Protein AF-A0A7S2SZU8-F1 (afdb_monomer)

InterPro domains:
  IPR007518 MINDY deubiquitinase [PTHR18063] (18-507)
  IPR033979 MINDY deubiquitinase domain [PF04424] (25-422)

Sequence (517 aa):
GSGGGGGGGEGTSGQGSAEQEQEQVFELKTIPFFGREVTIILQNANGPCPLLAIANALLLRNTVQLPERCKEARTVHIQQLMSIVAEHMLDANKETKQGGLNAAGPGADFPSSPRTVSEMHLRTETIRQNISDAISILPKLLTGVDVNPRFFGCRAFEFTDEVAIFDLLDISLFHGWLYAPESEHAKFVGEMSYNQLVEKVVRWDVGEQKRRKVQEKLNEVLTLKASEDQKYAAPLGPAAGDDKVQVSLTLGLGEGAKGGEGGLGDLIDLSLDDQGEATTTAAGEDASLVRCNLEVGKSDARGEGIQEEVGKKTAKQLEMECREELRAMEDEGGRSQYECYAIQDFLETTSSQLTTEGLFALQTELKERELAVFFRNNHFSTVFKFKNKIHLLVTDTGYRDVPEVVWECMTDTHGNNQFVSGFTDEDKAAATPGNDPAMLHQLQEETDFALALQMQQAEQQEQEQLAAQLEAQQAEQRRLEEEHRRRQEAQRLEEQRHMQLQAQRNAAKESKKCTIM

Radius of gyration: 40.84 Å; Cα contacts (8 Å, |Δi|>4): 437; chains: 1; bounding box: 106×83×137 Å

Mean predicted aligned error: 20.48 Å

Secondary structure (DSSP, 8-state):
---------------SSSSSSGGGEEEEEEEEETTEEEEEEPBPTT--HHHHHHHHHHHHHTSS---HHHHHHTEEEHHHHHHHHHHHHHHHHHHTTT---S---S---------SHHHHHHHHHHHHHHHHHHHHHTTHHHH-----BBTTSTT-B---HHHHHHHHTT--EEEB----TTSTHHHHHTT-BHHHHHHHHHHHHHHHHHHHHHHHHHHHHHHHHHHHHHHH----PPPP--------------------------------------------------------------S-HHHHHTTT--HHHHHHHHHHHHHHHHTTTTTHHHHHHHHHHHHHHTTTSB-HHHHHHHHHHSPTT-EEEEEETTEEEEEEEETTEEEEE--BGGGTT-TT-SEEEE--TTS-PEEE----TTTT--------HHHHHHHHHHHHHHHHHHHHHHHHHHHHHHHHHHHHHHHHHHHHHHHHHHHHHHHHHHHHHHHHHHHHHHHHHHHHHHT--

Organism: NCBI:txid1764295

pLDDT: mean 70.47, std 23.85, range [22.53, 95.75]

Foldseek 3Di:
DDDDDDDDDDDDDPPPPPVVQVPQKWFWFWADAANDTFIATFDDPLFLQLLSLLLRLCRSVVLFDDDVVCVVVRMDGNVSSLVRLLVLLVVVLVVVVPDPPDDPDPDDPDDDDDPDPVVSVVVNVVSVVLSVLLNVCSVVSGVADDWWAWADAFQGTDDDNSCVSCVSNVFGETFARHDDCPDPCCVLSPGDIPVRLVVLLVVVVVLVVVLVVLVVLLVVLVVVVVVVVVVPPDPPDDDDDDDDDDDDDDDDDDDDDDDDDDDDDDDDDDDDDDDDDDDDDDDDDDDDDPPPPPCPDDDPPPDDPPVVVPPDDDSVRSNVVSVVVNVVSVVVPPVSVVSSVSSVCSCVVCVQRHDPNSLVSCLVPQDAQDWHWYDTPSGIFIWHHHPSWIWTANNHPVCRVPQQAGIWTPPDSPPPTDGGNYDYPPVPDPPDPDDPPVVVVVVVVVVVVVVVVVVVVVVVVVVVVVVVVVVVVVVVVVVVVVVVVVVVVVVVVVVVVVVVVVVVVVVVVVVVVVVPD

Nearest PDB structures (foldseek):
  6z49-assembly1_A  TM=9.461E-01  e=1.854E-23  Homo sapiens
  6z49-assembly3_C  TM=9.220E-01  e=3.195E-23  Homo sapiens
  6tuv-assembly1_A  TM=8.933E-01  e=4.428E-23  Homo sapiens
  6txb-assembly1_A  TM=9.047E-01  e=2.667E-22  Homo sapiens
  6z49-assembly4_D  TM=9.124E-01  e=4.516E-21  Homo sapiens

Solvent-accessible surface area (backbone atoms only — not comparable to full-atom values): 31564 Å² total; per-residue (Å²): 133,88,81,89,81,90,82,82,88,81,92,83,82,94,71,81,67,69,71,69,66,68,73,46,62,32,46,50,34,79,42,55,51,70,91,36,83,39,67,39,65,30,41,59,101,88,49,38,40,56,47,49,17,52,50,39,37,36,32,74,69,63,79,46,79,82,59,67,73,33,63,75,68,37,36,47,45,52,72,57,53,50,50,53,54,52,50,48,39,54,49,63,60,46,51,71,75,75,56,95,76,85,83,85,68,94,83,72,99,69,99,84,73,80,89,44,73,66,54,51,50,50,53,51,47,52,53,50,49,55,50,56,52,41,63,69,46,53,67,41,33,61,80,55,73,89,78,41,51,22,32,79,45,41,67,39,55,60,92,44,78,70,58,49,47,36,62,60,62,75,34,56,62,36,35,21,48,32,58,48,82,88,42,75,48,39,76,64,48,43,85,45,33,53,66,56,50,51,51,51,43,51,54,49,52,56,49,50,55,50,50,51,53,42,52,51,53,37,52,53,48,51,52,52,47,54,54,52,55,57,73,69,59,69,83,82,72,86,80,86,77,88,82,88,85,89,85,87,87,87,90,77,90,78,84,86,86,84,85,79,88,84,83,90,87,85,82,87,82,86,82,91,85,84,87,79,90,87,89,87,88,83,87,82,90,89,77,92,71,86,69,85,76,78,80,73,73,87,71,86,77,70,91,58,80,64,74,72,66,54,78,80,56,53,72,69,53,53,45,49,52,37,52,50,54,50,50,64,53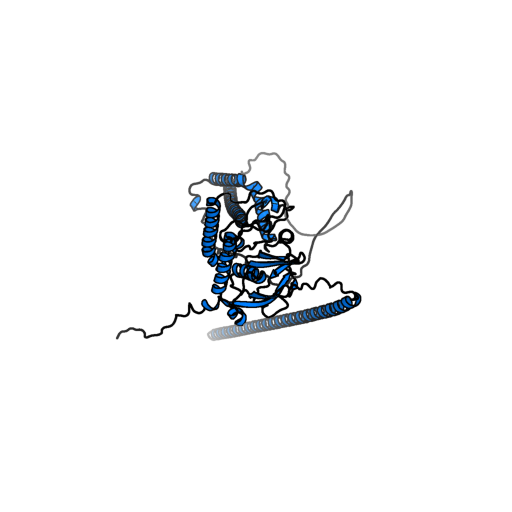,50,81,72,35,81,74,48,54,63,41,42,49,46,49,48,52,49,53,63,76,43,63,72,31,46,29,71,51,12,51,52,48,41,62,66,70,52,50,82,74,38,67,28,35,34,46,44,76,98,39,41,35,24,30,36,28,52,93,91,38,46,29,35,51,61,34,55,53,91,43,55,90,39,71,58,52,36,28,37,34,61,79,57,81,86,69,82,52,50,69,36,41,62,54,67,89,65,82,83,70,79,85,74,88,84,76,68,73,66,61,59,50,54,54,50,51,54,50,52,52,52,51,53,53,51,50,54,52,50,53,50,52,52,52,52,51,52,52,54,51,52,52,52,52,53,53,51,51,52,50,52,53,53,51,51,52,52,52,53,53,51,50,53,54,50,53,52,50,52,52,52,52,51,49,52,53,49,52,55,52,52,56,61,56,68,73,70,122

Structure (mmCIF, N/CA/C/O backbone):
data_AF-A0A7S2SZU8-F1
#
_entry.id   AF-A0A7S2SZU8-F1
#
loop_
_atom_site.group_PDB
_atom_site.id
_atom_site.type_symbol
_atom_site.label_atom_id
_atom_site.label_alt_id
_atom_site.label_comp_id
_atom_site.label_asym_id
_atom_site.label_entity_id
_atom_site.label_seq_id
_atom_site.pdbx_PDB_ins_code
_atom_site.Cartn_x
_atom_site.Cartn_y
_atom_site.Cartn_z
_atom_site.occupancy
_atom_site.B_iso_or_equiv
_atom_site.auth_seq_id
_atom_site.auth_comp_id
_atom_site.auth_asym_id
_atom_site.auth_atom_id
_atom_site.pdbx_PDB_model_num
ATOM 1 N N . GLY A 1 1 ? -43.360 14.181 -55.504 1.00 34.25 1 GLY A N 1
ATOM 2 C CA . GLY A 1 1 ? -41.893 14.123 -55.566 1.00 34.25 1 GLY A CA 1
ATOM 3 C C . GLY A 1 1 ? -41.334 14.907 -54.404 1.00 34.25 1 GLY A C 1
ATOM 4 O O . GLY A 1 1 ? -41.782 16.030 -54.238 1.00 34.25 1 GLY A O 1
ATOM 5 N N . SER A 1 2 ? -40.390 14.293 -53.676 1.00 36.09 2 SER A N 1
ATOM 6 C CA . SER A 1 2 ? -39.511 14.857 -52.628 1.00 36.09 2 SER A CA 1
ATOM 7 C C . SER A 1 2 ? -40.204 15.371 -51.351 1.00 36.09 2 SER A C 1
ATOM 9 O O . SER A 1 2 ? -41.106 16.185 -51.445 1.00 36.09 2 SER A O 1
ATOM 11 N N . GLY A 1 3 ? -39.865 14.992 -50.116 1.00 33.47 3 GLY A N 1
ATOM 12 C CA . GLY A 1 3 ? -38.751 14.205 -49.578 1.00 33.47 3 GLY A CA 1
ATOM 13 C C . GLY A 1 3 ? -38.325 14.782 -48.212 1.00 33.47 3 GLY A C 1
ATOM 14 O O . GLY A 1 3 ? -38.033 15.970 -48.149 1.00 33.47 3 GLY A O 1
ATOM 15 N N . GLY A 1 4 ? -38.269 13.929 -47.174 1.00 31.34 4 GLY A N 1
ATOM 16 C CA . GLY A 1 4 ? -37.578 14.131 -45.877 1.00 31.34 4 GLY A CA 1
ATOM 17 C C . GLY A 1 4 ? -38.406 14.787 -44.753 1.00 31.34 4 GLY A C 1
ATOM 18 O O . GLY A 1 4 ? -39.046 15.799 -44.988 1.00 31.34 4 GLY A O 1
ATOM 19 N N . GLY A 1 5 ? -38.466 14.315 -43.502 1.00 31.19 5 GLY A N 1
ATOM 20 C CA . GLY A 1 5 ? -37.814 13.194 -42.816 1.00 31.19 5 GLY A CA 1
ATOM 21 C C . GLY A 1 5 ? -37.583 13.525 -41.328 1.00 31.19 5 GLY A C 1
ATOM 22 O O . GLY A 1 5 ? -36.895 14.495 -41.046 1.00 31.19 5 GLY A O 1
ATOM 23 N N . GLY A 1 6 ? -38.116 12.687 -40.422 1.00 31.12 6 GLY A N 1
ATOM 24 C CA . GLY A 1 6 ? -37.700 12.525 -39.010 1.00 31.12 6 GLY A CA 1
ATOM 25 C C . GLY A 1 6 ? -38.243 13.566 -38.017 1.00 31.12 6 GLY A C 1
ATOM 26 O O . GLY A 1 6 ? -38.267 14.749 -38.310 1.00 31.12 6 GLY A O 1
ATOM 27 N N . GLY A 1 7 ? -38.697 13.249 -36.806 1.00 31.86 7 GLY A N 1
ATOM 28 C CA . GLY A 1 7 ? -38.791 12.010 -36.035 1.00 31.86 7 GLY A CA 1
ATOM 29 C C . GLY A 1 7 ? -39.259 12.419 -34.630 1.00 31.86 7 GLY A C 1
ATOM 30 O O . GLY A 1 7 ? -38.726 13.368 -34.056 1.00 31.86 7 GLY A O 1
ATOM 31 N N . GLY A 1 8 ? -40.327 11.792 -34.139 1.00 32.03 8 GLY A N 1
ATOM 32 C CA . GLY A 1 8 ? -40.905 12.057 -32.826 1.00 32.03 8 GLY A CA 1
ATOM 33 C C . GLY A 1 8 ? -40.176 11.318 -31.704 1.00 32.03 8 GLY A C 1
ATOM 34 O O . GLY A 1 8 ? -39.577 10.279 -31.943 1.00 32.03 8 GLY A O 1
ATOM 35 N N . GLY A 1 9 ? -40.271 11.923 -30.518 1.00 34.25 9 GLY A N 1
ATOM 36 C CA . GLY A 1 9 ? -39.968 11.448 -29.165 1.00 34.25 9 GLY A CA 1
ATOM 37 C C . GLY A 1 9 ? -39.344 10.072 -28.957 1.00 34.25 9 GLY A C 1
ATOM 38 O O . GLY A 1 9 ? -39.961 9.067 -29.266 1.00 34.25 9 GLY A O 1
ATOM 39 N N . GLU A 1 10 ? -38.231 10.067 -28.228 1.00 32.31 10 GLU A N 1
ATOM 40 C CA . GLU A 1 10 ? -38.029 9.186 -27.076 1.00 32.31 10 GLU A CA 1
ATOM 41 C C . GLU A 1 10 ? -36.931 9.787 -26.189 1.00 32.31 10 GLU A C 1
ATOM 43 O O . GLU A 1 10 ? -35.817 10.068 -26.627 1.00 32.31 10 GLU A O 1
ATOM 48 N N . GLY A 1 11 ? -37.299 10.094 -24.945 1.00 42.66 11 GLY A N 1
ATOM 49 C CA . GLY A 1 11 ? -36.363 10.508 -23.915 1.00 42.66 11 GLY A CA 1
ATOM 50 C C . GLY A 1 11 ? -35.725 9.271 -23.307 1.00 42.66 11 GLY A C 1
ATOM 51 O O . GLY A 1 11 ? -36.388 8.554 -22.570 1.00 42.66 11 GLY A O 1
ATOM 52 N N . THR A 1 12 ? -34.446 9.049 -23.583 1.00 37.94 12 THR A N 1
ATOM 53 C CA . THR A 1 12 ? -33.620 8.055 -22.891 1.00 37.94 12 THR A CA 1
ATOM 54 C C . THR A 1 12 ? -32.166 8.511 -22.913 1.00 37.94 12 THR A C 1
ATOM 56 O O . THR A 1 12 ? -31.539 8.475 -23.965 1.00 37.94 12 THR A O 1
ATOM 59 N N . SER A 1 13 ? -31.657 8.953 -21.761 1.00 38.06 13 SER A N 1
ATOM 60 C CA . SER A 1 13 ? -30.306 8.647 -21.244 1.00 38.06 13 SER A CA 1
ATOM 61 C C . SER A 1 13 ? -29.981 9.555 -20.048 1.00 38.06 13 SER A C 1
ATOM 63 O O . SER A 1 13 ? -28.982 10.268 -20.025 1.00 38.06 13 SER A O 1
ATOM 65 N N . GLY A 1 14 ? -30.859 9.545 -19.044 1.00 37.62 14 GLY A N 1
ATOM 66 C CA . GLY A 1 14 ? -30.531 9.936 -17.674 1.00 37.62 14 GLY A CA 1
ATOM 67 C C . GLY A 1 14 ? -30.238 8.677 -16.861 1.00 37.62 14 GLY A C 1
ATOM 68 O O . GLY A 1 14 ? -30.993 8.350 -15.957 1.00 37.62 14 GLY A O 1
ATOM 69 N N . GLN A 1 15 ? -29.218 7.916 -17.257 1.00 36.84 15 GLN A N 1
ATOM 70 C CA . GLN A 1 15 ? -28.793 6.673 -16.591 1.00 36.84 15 GLN A CA 1
ATOM 71 C C . GLN A 1 15 ? -27.265 6.617 -16.416 1.00 36.84 15 GLN A C 1
ATOM 73 O O . GLN A 1 15 ? -26.684 5.549 -16.353 1.00 36.84 15 GLN A O 1
ATOM 78 N N . GLY A 1 16 ? -26.600 7.774 -16.335 1.00 33.09 16 GLY A N 1
ATOM 79 C CA . GLY A 1 16 ? -25.166 7.849 -16.017 1.00 33.09 16 GLY A CA 1
ATOM 80 C C . GLY A 1 16 ? -24.853 8.184 -14.555 1.00 33.09 16 GLY A C 1
ATOM 81 O O . GLY A 1 16 ? -23.694 8.139 -14.171 1.00 33.09 16 GLY A O 1
ATOM 82 N N . SER A 1 17 ? -25.850 8.551 -13.740 1.00 35.88 17 SER A N 1
ATOM 83 C CA . SER A 1 17 ? -25.620 9.085 -12.386 1.00 35.88 17 SER A CA 1
ATOM 84 C C . SER A 1 17 ? -26.178 8.229 -11.247 1.00 35.88 17 SER A C 1
ATOM 86 O O . SER A 1 17 ? -25.836 8.478 -10.102 1.00 35.88 17 SER A O 1
ATOM 88 N N . ALA A 1 18 ? -27.018 7.228 -11.533 1.00 34.97 18 ALA A N 1
ATOM 89 C CA . ALA A 1 18 ? -27.623 6.382 -10.496 1.00 34.97 18 ALA A CA 1
ATOM 90 C C . ALA A 1 18 ? -26.794 5.122 -10.174 1.00 34.97 18 ALA A C 1
ATOM 92 O O . ALA A 1 18 ? -26.937 4.558 -9.093 1.00 34.97 18 ALA A O 1
ATOM 93 N N . GLU A 1 19 ? -25.918 4.688 -11.086 1.00 37.91 19 GLU A N 1
ATOM 94 C CA . GLU A 1 19 ? -25.044 3.523 -10.874 1.00 37.91 19 GLU A CA 1
ATOM 95 C C . GLU A 1 19 ? -23.782 3.880 -10.066 1.00 37.91 19 GLU A C 1
ATOM 97 O O . GLU A 1 19 ? -23.289 3.045 -9.319 1.00 37.91 19 GLU A O 1
ATOM 102 N N . GLN A 1 20 ? -23.323 5.139 -10.099 1.00 39.84 20 GLN A N 1
ATOM 103 C CA . GLN A 1 20 ? -22.182 5.604 -9.290 1.00 39.84 20 GLN A CA 1
ATOM 104 C C . GLN A 1 20 ? -22.530 5.872 -7.813 1.00 39.84 20 GLN A C 1
ATOM 106 O O . GLN A 1 20 ? -21.640 5.897 -6.965 1.00 39.84 20 GLN A O 1
ATOM 111 N N . GLU A 1 21 ? -23.810 6.056 -7.471 1.00 42.50 21 GLU A N 1
ATOM 112 C CA . GLU A 1 21 ? -24.242 6.282 -6.080 1.00 42.50 21 GLU A CA 1
ATOM 113 C C . GLU A 1 21 ? -24.330 4.982 -5.260 1.00 42.50 21 GLU A C 1
ATOM 115 O O . GLU A 1 21 ? -24.289 5.028 -4.031 1.00 42.50 21 GLU A O 1
ATOM 120 N N . GLN A 1 22 ? -24.408 3.812 -5.907 1.00 45.03 22 GLN A N 1
ATOM 121 C CA . GLN A 1 22 ? -24.499 2.518 -5.213 1.00 45.03 22 GLN A CA 1
ATOM 122 C C . GLN A 1 22 ? -23.136 1.963 -4.760 1.00 45.03 22 GLN A C 1
ATOM 124 O O . GLN A 1 22 ? -23.096 1.067 -3.921 1.00 45.03 22 GLN A O 1
ATOM 129 N N . GLU A 1 23 ? -22.018 2.522 -5.234 1.00 55.53 23 GLU A N 1
ATOM 130 C CA . GLU A 1 23 ? -20.662 2.006 -4.969 1.00 55.53 23 GLU A CA 1
ATOM 131 C C . GLU A 1 23 ? -19.982 2.576 -3.708 1.00 55.53 23 GLU A C 1
ATOM 133 O O . GLU A 1 23 ? -18.864 2.190 -3.371 1.00 55.53 23 GLU A O 1
ATOM 138 N N . GLN A 1 24 ? -20.650 3.470 -2.971 1.00 76.19 24 GLN A N 1
ATOM 139 C CA . GLN A 1 24 ? -20.086 4.158 -1.797 1.00 76.19 24 GLN A CA 1
ATOM 140 C C . GLN A 1 24 ? -20.553 3.593 -0.445 1.00 76.19 24 GLN A C 1
ATOM 142 O O . GLN A 1 24 ? -20.463 4.267 0.590 1.00 76.19 24 GLN A O 1
ATOM 147 N N . VAL A 1 25 ? -21.069 2.364 -0.442 1.00 87.38 25 VAL A N 1
ATOM 148 C CA . VAL A 1 25 ? -21.530 1.664 0.759 1.00 87.38 25 VAL A CA 1
ATOM 149 C C . VAL A 1 25 ? -20.565 0.533 1.099 1.00 87.38 25 VAL A C 1
ATOM 151 O O . VAL A 1 25 ? -20.267 -0.311 0.260 1.00 87.38 25 VAL A O 1
ATOM 154 N N . PHE A 1 26 ? -20.111 0.502 2.350 1.00 90.62 26 PHE A N 1
ATOM 155 C CA . PHE A 1 26 ? -19.218 -0.524 2.880 1.00 90.62 26 PHE A CA 1
ATOM 156 C C . PHE A 1 26 ? -19.957 -1.434 3.839 1.00 90.62 26 PHE A C 1
ATOM 158 O O . PHE A 1 26 ? -20.786 -0.986 4.636 1.00 90.62 26 PHE A O 1
ATOM 165 N N . GLU A 1 27 ? -19.633 -2.716 3.778 1.00 91.56 27 GLU A N 1
ATOM 166 C CA . GLU A 1 27 ? -20.217 -3.721 4.649 1.00 91.56 27 GLU A CA 1
ATOM 167 C C . GLU A 1 27 ? -19.538 -3.720 6.018 1.00 91.56 27 GLU A C 1
ATOM 169 O O . GLU A 1 27 ? -18.359 -3.396 6.158 1.00 91.56 27 GLU A O 1
ATOM 174 N N . LEU A 1 28 ? -20.299 -4.073 7.050 1.00 93.25 28 LEU A N 1
ATOM 175 C CA . LEU A 1 28 ? -19.807 -4.135 8.421 1.00 93.25 28 LEU A CA 1
ATOM 176 C C . LEU A 1 28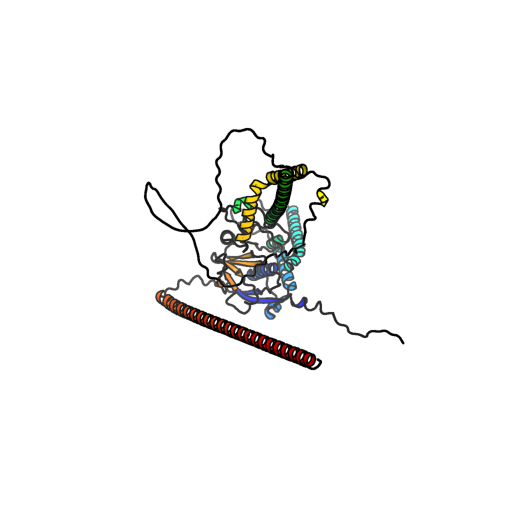 ? -19.687 -5.581 8.900 1.00 93.25 28 LEU A C 1
ATOM 178 O O . LEU A 1 28 ? -20.546 -6.422 8.604 1.00 93.25 28 LEU A O 1
ATOM 182 N N . LYS A 1 29 ? -18.655 -5.834 9.710 1.00 93.00 29 LYS A N 1
ATOM 183 C CA . LYS A 1 29 ? -18.423 -7.099 10.413 1.00 93.00 29 LYS A CA 1
ATOM 184 C C . LYS A 1 29 ? -18.229 -6.843 11.901 1.00 93.00 29 LYS A C 1
ATOM 186 O O . LYS A 1 29 ? -17.461 -5.968 12.289 1.00 93.00 29 LYS A O 1
ATOM 191 N N . THR A 1 30 ? -18.910 -7.614 12.739 1.00 92.12 30 THR A N 1
ATOM 192 C CA . THR A 1 30 ? -18.732 -7.564 14.195 1.00 92.12 30 THR A CA 1
ATOM 193 C C . THR A 1 30 ? -17.702 -8.603 14.606 1.00 92.12 30 THR A C 1
ATOM 195 O O . THR A 1 30 ? -17.811 -9.763 14.214 1.00 92.12 30 THR A O 1
ATOM 198 N N . ILE A 1 31 ? -16.703 -8.182 15.377 1.00 91.81 31 ILE A N 1
ATOM 199 C CA . ILE A 1 31 ? -15.578 -9.015 15.798 1.00 91.81 31 ILE A CA 1
ATOM 200 C C . ILE A 1 31 ? -15.353 -8.912 17.314 1.00 91.81 31 ILE A C 1
ATOM 202 O O . ILE A 1 31 ? -15.566 -7.843 17.899 1.00 91.81 31 ILE A O 1
ATOM 206 N N . PRO A 1 32 ? -14.896 -9.991 17.971 1.00 89.25 32 PRO A N 1
ATOM 207 C CA . PRO A 1 32 ? -14.452 -9.934 19.356 1.00 89.25 32 PRO A CA 1
ATOM 208 C C . PRO A 1 32 ? -13.033 -9.346 19.449 1.00 89.25 32 PRO A C 1
ATOM 210 O O . PRO A 1 32 ? -12.092 -9.831 18.823 1.00 89.25 32 PRO A O 1
ATOM 213 N N . PHE A 1 33 ? -12.849 -8.315 20.273 1.00 89.75 33 PHE A N 1
ATOM 214 C CA . PHE A 1 33 ? -11.558 -7.668 20.512 1.00 89.75 33 PHE A CA 1
ATOM 215 C C . PHE A 1 33 ? -11.367 -7.372 22.008 1.00 89.75 33 PHE A C 1
ATOM 217 O O . PHE A 1 33 ? -11.961 -6.436 22.549 1.00 89.75 33 PHE A O 1
ATOM 224 N N . PHE A 1 34 ? -10.554 -8.188 22.697 1.00 87.12 34 PHE A N 1
ATOM 225 C CA . PHE A 1 34 ? -10.313 -8.113 24.151 1.00 87.12 34 PHE A CA 1
ATOM 226 C C . PHE A 1 34 ? -11.609 -8.040 24.979 1.00 87.12 34 PHE A C 1
ATOM 228 O O . PHE A 1 34 ? -11.814 -7.124 25.774 1.00 87.12 34 PHE A O 1
ATOM 235 N N . GLY A 1 35 ? -12.529 -8.981 24.735 1.00 81.69 35 GLY A N 1
ATOM 236 C CA . GLY A 1 35 ? -13.811 -9.072 25.449 1.00 81.69 35 GLY A CA 1
ATOM 237 C C . GLY A 1 35 ? -14.852 -8.013 25.064 1.00 81.69 35 GLY A C 1
ATOM 238 O O . GLY A 1 35 ? -15.924 -7.976 25.664 1.00 81.69 35 GLY A O 1
ATOM 239 N N . ARG A 1 36 ? -14.564 -7.160 24.072 1.00 87.94 36 ARG A N 1
ATOM 240 C CA . ARG A 1 36 ? -15.510 -6.187 23.511 1.00 87.94 36 ARG A CA 1
ATOM 241 C C . ARG A 1 36 ? -15.936 -6.612 22.114 1.00 87.94 36 ARG A C 1
ATOM 243 O O . ARG A 1 36 ? -15.100 -7.043 21.326 1.00 87.94 36 ARG A O 1
ATOM 250 N N . GLU A 1 37 ? -17.211 -6.437 21.792 1.00 88.69 37 GLU A N 1
ATOM 251 C CA . GLU A 1 37 ? -17.680 -6.548 20.412 1.00 88.69 37 GLU A CA 1
ATOM 252 C C . GLU A 1 37 ? -17.438 -5.222 19.692 1.00 88.69 37 GLU A C 1
ATOM 254 O O . GLU A 1 37 ? -17.997 -4.185 20.056 1.00 88.69 37 GLU A O 1
ATOM 259 N N . VAL A 1 38 ? -16.576 -5.251 18.680 1.00 91.75 38 VAL A N 1
ATOM 260 C CA . VAL A 1 38 ? -16.241 -4.086 17.859 1.00 91.75 38 VAL A CA 1
ATOM 261 C C . VAL A 1 38 ? -16.755 -4.326 16.451 1.00 91.75 38 VAL A C 1
ATOM 263 O O . VAL A 1 38 ? -16.634 -5.418 15.907 1.00 91.75 38 VAL A O 1
ATOM 266 N N . THR A 1 39 ? -17.355 -3.303 15.851 1.00 93.00 39 THR A N 1
ATOM 267 C CA . THR A 1 39 ? -17.764 -3.352 14.446 1.00 93.00 39 THR A CA 1
ATOM 268 C C . THR A 1 39 ? -16.662 -2.745 13.594 1.00 93.00 39 THR A C 1
ATOM 270 O O . THR A 1 39 ? -16.328 -1.579 13.786 1.00 93.00 39 THR A O 1
ATOM 273 N N . ILE A 1 40 ? -16.109 -3.533 12.679 1.00 94.19 40 ILE A N 1
ATOM 274 C CA . ILE A 1 40 ? -15.135 -3.098 11.678 1.00 94.19 40 ILE A CA 1
ATOM 275 C C . ILE A 1 40 ? -15.812 -2.935 10.317 1.00 94.19 40 ILE A C 1
ATOM 277 O O . ILE A 1 40 ? -16.885 -3.491 10.060 1.00 94.19 40 ILE A O 1
ATOM 281 N N . ILE A 1 41 ? -15.166 -2.168 9.453 1.00 93.88 41 ILE A N 1
ATOM 282 C CA . ILE A 1 41 ? -15.605 -1.858 8.100 1.00 93.88 41 ILE A CA 1
ATOM 283 C C . ILE A 1 41 ? -14.811 -2.723 7.126 1.00 93.88 41 ILE A C 1
ATOM 285 O O . ILE A 1 41 ? -13.580 -2.776 7.197 1.00 93.88 41 ILE A O 1
ATOM 289 N N . LEU A 1 42 ? -15.524 -3.393 6.226 1.00 92.50 42 LEU A N 1
ATOM 290 C CA . LEU A 1 42 ? -14.951 -4.211 5.169 1.00 92.50 42 LEU A CA 1
ATOM 291 C C . LEU A 1 42 ? -14.771 -3.392 3.890 1.00 92.50 42 LEU A C 1
ATOM 293 O O . LEU A 1 42 ? -15.518 -2.456 3.607 1.00 92.50 42 LEU A O 1
ATOM 297 N N . GLN A 1 43 ? -13.761 -3.763 3.122 1.00 87.56 43 GLN A N 1
ATOM 298 C CA . GLN A 1 43 ? -13.379 -3.163 1.862 1.00 87.56 43 GLN A CA 1
ATOM 299 C C . GLN A 1 43 ? -13.958 -3.971 0.697 1.00 87.56 43 GLN A C 1
ATOM 301 O O . GLN A 1 43 ? -13.893 -5.203 0.677 1.00 87.56 43 GLN A O 1
ATOM 306 N N . ASN A 1 44 ? -14.505 -3.262 -0.289 1.00 82.69 44 ASN A N 1
ATOM 307 C CA . ASN A 1 44 ? -14.837 -3.794 -1.609 1.00 82.69 44 ASN A CA 1
ATOM 308 C C . ASN A 1 44 ? -13.645 -3.603 -2.573 1.00 82.69 44 ASN A C 1
ATOM 310 O O . ASN A 1 44 ? -12.714 -2.857 -2.277 1.00 82.69 44 ASN A O 1
ATOM 314 N N . ALA A 1 45 ? -13.672 -4.238 -3.749 1.00 68.38 45 ALA A N 1
ATOM 315 C CA . ALA A 1 45 ? -12.557 -4.203 -4.709 1.00 68.38 45 ALA A CA 1
ATOM 316 C C . ALA A 1 45 ? -12.113 -2.782 -5.144 1.00 68.38 45 ALA A C 1
ATOM 318 O O . ALA A 1 45 ? -10.965 -2.601 -5.536 1.00 68.38 45 ALA A O 1
ATOM 319 N N . ASN A 1 46 ? -12.992 -1.780 -5.020 1.00 65.56 46 ASN A N 1
ATOM 320 C CA . ASN A 1 46 ? -12.775 -0.389 -5.443 1.00 65.56 46 ASN A CA 1
ATOM 321 C C . ASN A 1 46 ? -12.710 0.609 -4.262 1.00 65.56 46 ASN A C 1
ATOM 323 O O . ASN A 1 46 ? -12.837 1.818 -4.457 1.00 65.56 46 ASN A O 1
ATOM 327 N N . GLY A 1 47 ? -12.584 0.122 -3.023 1.00 65.94 47 GLY A N 1
ATOM 328 C CA . GLY A 1 47 ? -12.727 0.940 -1.817 1.00 65.94 47 GLY A CA 1
ATOM 329 C C . GLY A 1 47 ? -11.484 1.769 -1.462 1.00 65.94 47 GLY A C 1
ATOM 330 O O . GLY A 1 47 ? -10.359 1.321 -1.687 1.00 65.94 47 GLY A O 1
ATOM 331 N N . PRO A 1 48 ? -11.644 2.949 -0.832 1.00 80.06 48 PRO A N 1
ATOM 332 C CA . PRO A 1 48 ? -10.529 3.772 -0.378 1.00 80.06 48 PRO A CA 1
ATOM 333 C C . PRO A 1 48 ? -9.853 3.157 0.854 1.00 80.06 48 PRO A C 1
ATOM 335 O O . PRO A 1 48 ? -10.174 3.491 2.000 1.00 80.06 48 PRO A O 1
ATOM 338 N N . CYS A 1 49 ? -8.895 2.255 0.619 1.00 86.69 49 CYS A N 1
ATOM 339 C CA . CYS A 1 49 ? -8.157 1.561 1.677 1.00 86.69 49 CYS A CA 1
ATOM 340 C C . CYS A 1 49 ? -7.508 2.479 2.737 1.00 86.69 49 CYS A C 1
ATOM 342 O O . CYS A 1 49 ? -7.569 2.106 3.912 1.00 86.69 49 CYS A O 1
ATOM 344 N N . PRO A 1 50 ? -6.980 3.693 2.435 1.00 89.81 50 PRO A N 1
ATOM 345 C CA . PRO A 1 50 ? -6.374 4.538 3.468 1.00 89.81 50 PRO A CA 1
ATOM 346 C C . PRO A 1 50 ? -7.400 4.990 4.513 1.00 89.81 50 PRO A C 1
ATOM 348 O O . PRO A 1 50 ? -7.152 4.905 5.716 1.00 89.81 50 PRO A O 1
ATOM 351 N N . LEU A 1 51 ? -8.587 5.416 4.065 1.00 90.38 51 LEU A N 1
ATOM 352 C CA . LEU A 1 51 ? -9.659 5.833 4.964 1.00 90.38 51 LEU A CA 1
ATOM 353 C C . LEU A 1 51 ? -10.178 4.659 5.799 1.00 90.38 51 LEU A C 1
ATOM 355 O O . LEU A 1 51 ? -10.418 4.817 6.995 1.00 90.38 51 LEU A O 1
ATOM 359 N N . LEU A 1 52 ? -10.347 3.490 5.179 1.00 91.94 52 LEU A N 1
ATOM 360 C CA . LEU A 1 52 ? -10.814 2.279 5.855 1.00 91.94 52 LEU A CA 1
ATOM 361 C C . LEU A 1 52 ? -9.823 1.830 6.935 1.00 91.94 52 LEU A C 1
ATOM 363 O O . LEU A 1 52 ? -10.238 1.541 8.057 1.00 91.94 52 LEU A O 1
ATOM 367 N N . ALA A 1 53 ? -8.521 1.843 6.638 1.00 93.25 53 ALA A N 1
ATOM 368 C CA . ALA A 1 53 ? -7.473 1.488 7.592 1.00 93.25 53 ALA A CA 1
ATOM 369 C C . ALA A 1 53 ? -7.442 2.438 8.801 1.00 93.25 53 ALA A C 1
ATOM 371 O O . ALA A 1 53 ? -7.341 1.984 9.945 1.00 93.25 53 ALA A O 1
ATOM 372 N N . ILE A 1 54 ? -7.585 3.746 8.555 1.00 92.44 54 ILE A N 1
ATOM 373 C CA . ILE A 1 54 ? -7.700 4.775 9.596 1.00 92.44 54 ILE A CA 1
ATOM 374 C C . ILE A 1 54 ? -8.957 4.545 10.438 1.00 92.44 54 ILE A C 1
ATOM 376 O O . ILE A 1 54 ? -8.883 4.457 11.663 1.00 92.44 54 ILE A O 1
ATOM 380 N N . ALA A 1 55 ? -10.119 4.421 9.798 1.00 93.12 55 ALA A N 1
ATOM 381 C CA . ALA A 1 55 ? -11.382 4.274 10.502 1.00 93.12 55 ALA A CA 1
ATOM 382 C C . ALA A 1 55 ? -11.423 3.004 11.355 1.00 93.12 55 ALA A C 1
ATOM 384 O O . ALA A 1 55 ? -11.827 3.060 12.515 1.00 93.12 55 ALA A O 1
ATOM 385 N N . ASN A 1 56 ? -10.954 1.876 10.819 1.00 95.00 56 ASN A N 1
ATOM 386 C CA . ASN A 1 56 ? -10.866 0.625 11.562 1.00 95.00 56 ASN A CA 1
ATOM 387 C C . ASN A 1 56 ? -9.911 0.734 12.755 1.00 95.00 56 ASN A C 1
ATOM 389 O O . ASN A 1 56 ? -10.241 0.245 13.836 1.00 95.00 56 ASN A O 1
ATOM 393 N N . ALA A 1 57 ? -8.779 1.435 12.613 1.00 94.06 57 ALA A N 1
ATOM 394 C CA . ALA A 1 57 ? -7.892 1.709 13.741 1.00 94.06 57 ALA A CA 1
ATOM 395 C C . ALA A 1 57 ? -8.606 2.513 14.845 1.00 94.06 57 ALA A C 1
ATOM 397 O O . ALA A 1 57 ? -8.517 2.152 16.019 1.00 94.06 57 ALA A O 1
ATOM 398 N N . LEU A 1 58 ? -9.365 3.556 14.487 1.00 92.44 58 LEU A N 1
ATOM 399 C CA . LEU A 1 58 ? -10.127 4.374 15.444 1.00 92.44 58 LEU A CA 1
ATOM 400 C C . LEU A 1 58 ? -11.274 3.595 16.116 1.00 92.44 58 LEU A C 1
ATOM 402 O O . LEU A 1 58 ? -11.490 3.720 17.325 1.00 92.44 58 LEU A O 1
ATOM 406 N N . LEU A 1 59 ? -11.976 2.744 15.362 1.00 93.06 59 LEU A N 1
ATOM 407 C CA . LEU A 1 59 ? -13.039 1.873 15.879 1.00 93.06 59 LEU A CA 1
ATOM 408 C C . LEU A 1 59 ? -12.490 0.855 16.886 1.00 93.06 59 LEU A C 1
ATOM 410 O O . LEU A 1 59 ? -13.043 0.694 17.974 1.00 93.06 59 LEU A O 1
ATOM 414 N N . LEU A 1 60 ? -11.357 0.221 16.575 1.00 92.56 60 LEU A N 1
ATOM 415 C CA . LEU A 1 60 ? -10.677 -0.725 17.467 1.00 92.56 60 LEU A CA 1
ATOM 416 C C . LEU A 1 60 ? -10.105 -0.053 18.725 1.00 92.56 60 LEU A C 1
ATOM 418 O O . LEU A 1 60 ? -10.136 -0.634 19.816 1.00 92.56 60 LEU A O 1
ATOM 422 N N . ARG A 1 61 ? -9.634 1.196 18.605 1.00 91.19 61 ARG A N 1
ATOM 423 C CA . ARG A 1 61 ? -9.237 2.033 19.751 1.00 91.19 61 ARG A CA 1
ATOM 424 C C . ARG A 1 61 ? -10.431 2.477 20.600 1.00 91.19 61 ARG A C 1
ATOM 426 O O . ARG A 1 61 ? -10.227 2.916 21.730 1.00 91.19 61 ARG A O 1
ATOM 433 N N . ASN A 1 62 ? -11.663 2.323 20.104 1.00 89.62 62 ASN A N 1
ATOM 434 C CA . ASN A 1 62 ? -12.892 2.815 20.729 1.00 89.62 62 ASN A CA 1
ATOM 435 C C . ASN A 1 62 ? -12.881 4.345 20.942 1.00 89.62 62 ASN A C 1
ATOM 437 O O . ASN A 1 62 ? -13.507 4.851 21.872 1.00 89.62 62 ASN A O 1
ATOM 441 N N . THR A 1 63 ? -12.154 5.081 20.095 1.00 86.31 63 THR A N 1
ATOM 442 C CA . THR A 1 63 ? -12.180 6.555 20.066 1.00 86.31 63 THR A CA 1
ATOM 443 C C . THR A 1 63 ? -13.328 7.081 19.213 1.00 86.31 63 THR A C 1
ATOM 445 O O . THR A 1 63 ? -13.801 8.197 19.409 1.00 86.31 63 THR A O 1
ATOM 448 N N . VAL A 1 64 ? -13.795 6.247 18.287 1.00 87.56 64 VAL A N 1
ATOM 449 C CA . VAL A 1 64 ? -14.904 6.499 17.378 1.00 87.56 64 VAL A CA 1
ATOM 450 C C . VAL A 1 64 ? -15.919 5.368 17.510 1.00 87.56 64 VAL A C 1
ATOM 452 O O . VAL A 1 64 ? -15.548 4.211 17.706 1.00 87.56 64 VAL A O 1
ATOM 455 N N . GLN A 1 65 ? -17.206 5.690 17.370 1.00 86.44 65 GLN A N 1
ATOM 456 C CA . GLN A 1 65 ? -18.282 4.704 17.313 1.00 86.44 65 GLN A CA 1
ATOM 457 C C . GLN A 1 65 ? -19.181 4.962 16.107 1.00 86.44 65 GLN A C 1
ATOM 459 O O . GLN A 1 65 ? -19.526 6.103 15.801 1.00 86.44 65 GLN A O 1
ATOM 464 N N . LEU A 1 66 ? -19.588 3.886 15.433 1.00 87.75 66 LEU A N 1
ATOM 465 C CA . LEU A 1 66 ? -20.581 3.972 14.367 1.00 87.75 66 LEU A CA 1
ATOM 466 C C . LEU A 1 66 ? -21.983 4.198 14.962 1.00 87.75 66 LEU A C 1
ATOM 468 O O . LEU A 1 66 ? -22.315 3.572 15.974 1.00 87.75 66 LEU A O 1
ATOM 472 N N . PRO A 1 67 ? -22.831 5.029 14.327 1.00 86.44 67 PRO A N 1
ATOM 473 C CA . PRO A 1 67 ? -24.230 5.179 14.715 1.00 86.44 67 PRO A CA 1
ATOM 474 C C . PRO A 1 67 ? -24.979 3.837 14.714 1.00 86.44 67 PRO A C 1
ATOM 476 O O . PRO A 1 67 ? -24.780 3.026 13.810 1.00 86.44 67 PRO A O 1
ATOM 479 N N . GLU A 1 68 ? -25.904 3.631 15.659 1.00 85.06 68 GLU A N 1
ATOM 480 C CA . GLU A 1 68 ? -26.674 2.374 15.778 1.00 85.06 68 GLU A CA 1
ATOM 481 C C . GLU A 1 68 ? -27.417 2.003 14.486 1.00 85.06 68 GLU A C 1
ATOM 483 O O . GLU A 1 68 ? -27.368 0.856 14.053 1.00 85.06 68 GLU A O 1
ATOM 488 N N . ARG A 1 69 ? -27.965 2.994 13.769 1.00 85.44 69 ARG A N 1
ATOM 489 C CA . ARG A 1 69 ? -28.583 2.799 12.442 1.00 85.44 69 ARG A CA 1
ATOM 490 C C . ARG A 1 69 ? -27.670 2.084 11.434 1.00 85.44 69 ARG A C 1
ATOM 492 O O . ARG A 1 69 ? -28.151 1.343 10.586 1.00 85.44 69 ARG A O 1
ATOM 499 N N . CYS A 1 70 ? -26.358 2.323 11.501 1.00 85.12 70 CYS A N 1
ATOM 500 C CA . CYS A 1 70 ? -25.385 1.715 10.594 1.00 85.12 70 CYS A CA 1
ATOM 501 C C . CYS A 1 70 ? -25.111 0.265 11.010 1.00 85.12 70 CYS A C 1
ATOM 503 O O . CYS A 1 70 ? -24.991 -0.605 10.151 1.00 85.12 70 CYS A O 1
ATOM 505 N N . LYS A 1 71 ? -25.069 -0.007 12.322 1.00 84.44 71 LYS A N 1
ATOM 506 C CA . LYS A 1 71 ? -24.916 -1.362 12.869 1.00 84.44 71 LYS A CA 1
ATOM 507 C C . LYS A 1 71 ? -26.129 -2.235 12.544 1.00 84.44 71 LYS A C 1
ATOM 509 O O . LYS A 1 71 ? -25.951 -3.362 12.096 1.00 84.44 71 LYS A O 1
ATOM 514 N N . GLU A 1 72 ? -27.340 -1.692 12.684 1.00 85.19 72 GLU A N 1
ATOM 515 C CA . GLU A 1 72 ? -28.597 -2.365 12.325 1.00 85.19 72 GLU A CA 1
ATOM 516 C C . GLU A 1 72 ? -28.662 -2.697 10.828 1.00 85.19 72 GLU A C 1
ATOM 518 O O . GLU A 1 72 ? -28.997 -3.819 10.454 1.00 85.19 72 GLU A O 1
ATOM 523 N N . ALA A 1 73 ? -28.281 -1.746 9.969 1.00 86.38 73 ALA A N 1
ATOM 524 C CA . ALA A 1 73 ? -28.224 -1.952 8.522 1.00 86.38 73 ALA A CA 1
ATOM 525 C C . ALA A 1 73 ? -27.039 -2.833 8.072 1.00 86.38 73 ALA A C 1
ATOM 527 O O . ALA A 1 73 ? -27.004 -3.276 6.927 1.00 86.38 73 ALA A O 1
ATOM 528 N N . ARG A 1 74 ? -26.062 -3.086 8.957 1.00 87.94 74 ARG A N 1
ATOM 529 C CA . ARG A 1 74 ? -24.775 -3.756 8.676 1.00 87.94 74 ARG A CA 1
ATOM 530 C C . ARG A 1 74 ? -24.003 -3.130 7.506 1.00 87.94 74 ARG A C 1
ATOM 532 O O . ARG A 1 74 ? -23.233 -3.822 6.836 1.00 87.94 74 ARG A O 1
ATOM 539 N N . THR A 1 75 ? -24.196 -1.832 7.280 1.00 90.62 75 THR A N 1
ATOM 540 C CA . THR A 1 75 ? -23.594 -1.065 6.182 1.00 90.62 75 THR A CA 1
ATOM 541 C C . THR A 1 75 ? -23.308 0.377 6.600 1.00 90.62 75 THR A C 1
ATOM 543 O O . THR A 1 75 ? -24.059 0.952 7.391 1.00 90.62 75 THR A O 1
ATOM 546 N N . VAL A 1 76 ? -22.275 0.999 6.030 1.00 90.50 76 VAL A N 1
ATOM 547 C CA . VAL A 1 76 ? -21.930 2.412 6.251 1.00 90.50 76 VAL A CA 1
ATOM 548 C C . VAL A 1 76 ? -21.645 3.128 4.932 1.00 90.50 76 VAL A C 1
ATOM 550 O O . VAL A 1 76 ? -20.983 2.585 4.055 1.00 90.50 76 VAL A O 1
ATOM 553 N N . HIS A 1 77 ? -22.138 4.359 4.791 1.00 89.88 77 HIS A N 1
ATOM 554 C CA . HIS A 1 77 ? -21.865 5.186 3.615 1.00 89.88 77 HIS A CA 1
ATOM 555 C C . HIS A 1 77 ? -20.549 5.956 3.776 1.00 89.88 77 HIS A C 1
ATOM 557 O O . HIS A 1 77 ? -20.270 6.481 4.859 1.00 89.88 77 HIS A O 1
ATOM 563 N N . ILE A 1 78 ? -19.785 6.121 2.695 1.00 87.19 78 ILE A N 1
ATOM 564 C CA . ILE A 1 78 ? -18.480 6.799 2.715 1.00 87.19 78 ILE A CA 1
ATOM 565 C C . ILE A 1 78 ? -18.541 8.198 3.337 1.00 87.19 78 ILE A C 1
ATOM 567 O O . ILE A 1 78 ? -17.723 8.556 4.175 1.00 87.19 78 ILE A O 1
ATOM 571 N N . GLN A 1 79 ? -19.564 8.984 2.994 1.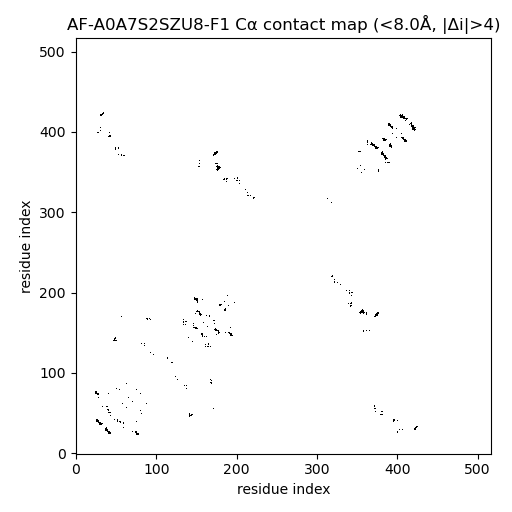00 85.75 79 GLN A N 1
ATOM 572 C CA . GLN A 1 79 ? -19.724 10.350 3.494 1.00 85.75 79 GLN A CA 1
ATOM 573 C C . GLN A 1 79 ? -19.954 10.391 5.012 1.00 85.75 79 GLN A C 1
ATOM 575 O O . GLN A 1 79 ? -19.515 11.325 5.682 1.00 85.75 79 GLN A O 1
ATOM 580 N N . GLN A 1 80 ? -20.612 9.369 5.569 1.00 86.94 80 GLN A N 1
ATOM 581 C CA . GLN A 1 80 ? -20.764 9.241 7.017 1.00 86.94 80 GLN A CA 1
ATOM 582 C C . GLN A 1 80 ? -19.420 8.910 7.662 1.00 86.94 80 GLN A C 1
ATOM 584 O O . GLN A 1 80 ? -19.076 9.516 8.672 1.00 86.94 80 GLN A O 1
ATOM 589 N N . LEU A 1 81 ? -18.644 8.012 7.050 1.00 87.94 81 LEU A N 1
ATOM 590 C CA . LEU A 1 81 ? -17.306 7.662 7.520 1.00 87.94 81 LEU A CA 1
ATOM 591 C C . LEU A 1 81 ? -16.375 8.879 7.539 1.00 87.94 81 LEU A C 1
ATOM 593 O O . LEU A 1 81 ? -15.736 9.158 8.550 1.00 87.94 81 LEU A O 1
ATOM 597 N N . MET A 1 82 ? -16.381 9.655 6.457 1.00 87.06 82 MET A N 1
ATOM 598 C CA . MET A 1 82 ? -15.640 10.910 6.339 1.00 87.06 82 MET A CA 1
ATOM 599 C C . MET A 1 82 ? -16.025 11.913 7.425 1.00 87.06 82 MET A C 1
ATOM 601 O O . MET A 1 82 ? -15.151 12.504 8.052 1.00 87.06 82 MET A O 1
ATOM 605 N N . SER A 1 83 ? -17.326 12.085 7.675 1.00 86.69 83 SER A N 1
ATOM 606 C CA . SER A 1 83 ? -17.813 12.985 8.725 1.00 86.69 83 SER A CA 1
ATOM 607 C C . SER A 1 83 ? -17.318 12.562 10.105 1.00 86.69 83 SER A C 1
ATOM 609 O O . SER A 1 83 ? -16.914 13.413 10.889 1.00 86.69 83 SER A O 1
ATOM 611 N N . ILE A 1 84 ? -17.333 11.259 10.389 1.00 86.81 84 ILE A N 1
ATOM 612 C CA . ILE A 1 84 ? -16.903 10.702 11.671 1.00 86.81 84 ILE A CA 1
ATOM 613 C C . ILE A 1 84 ? -15.392 10.898 11.876 1.00 86.81 84 ILE A C 1
ATOM 615 O O . ILE A 1 84 ? -14.964 11.334 12.943 1.00 86.81 84 ILE A O 1
ATOM 619 N N . VAL A 1 85 ? -14.579 10.617 10.852 1.00 88.00 85 VAL A N 1
ATOM 620 C CA . VAL A 1 85 ? -13.121 10.822 10.914 1.00 88.00 85 VAL A CA 1
ATOM 621 C C . VAL A 1 85 ? -12.787 12.312 11.054 1.00 88.00 85 VAL A C 1
ATOM 623 O O . VAL A 1 85 ? -11.946 12.676 11.874 1.00 88.00 85 VAL A O 1
ATOM 626 N N . ALA A 1 86 ? -13.479 13.188 10.319 1.00 85.25 86 ALA A N 1
ATOM 627 C CA . ALA A 1 86 ? -13.293 14.636 10.409 1.00 85.25 86 ALA A CA 1
ATOM 628 C C . ALA A 1 86 ? -13.664 15.194 11.794 1.00 85.25 86 ALA A C 1
ATOM 630 O O . ALA A 1 86 ? -12.948 16.037 12.336 1.00 85.25 86 ALA A O 1
ATOM 631 N N . GLU A 1 87 ? -14.768 14.725 12.377 1.00 84.00 87 GLU A N 1
ATOM 632 C CA . GLU A 1 87 ? -15.196 15.109 13.724 1.00 84.00 87 GLU A CA 1
ATOM 633 C C . GLU A 1 87 ? -14.181 14.653 14.777 1.00 84.00 87 GLU A C 1
ATOM 635 O O . GLU A 1 87 ? -13.753 15.460 15.603 1.00 84.00 87 GLU A O 1
ATOM 640 N N . HIS A 1 88 ? -13.693 13.412 14.677 1.00 84.31 88 HIS A N 1
ATOM 641 C CA . HIS A 1 88 ? -12.649 12.913 15.568 1.00 84.31 88 HIS A CA 1
ATOM 642 C C . HIS A 1 88 ? -11.352 13.726 15.461 1.00 84.31 88 HIS A C 1
ATOM 644 O O . HIS A 1 88 ? -10.771 14.092 16.480 1.00 84.31 88 HIS A O 1
ATOM 650 N N . MET A 1 89 ? -10.928 14.080 14.244 1.00 80.94 89 MET A N 1
ATOM 651 C CA . MET A 1 89 ? -9.759 14.936 14.021 1.00 80.94 89 MET A CA 1
ATOM 652 C C . MET A 1 89 ? -9.917 16.311 14.684 1.00 80.94 89 MET A C 1
ATOM 654 O O . MET A 1 89 ? -8.965 16.856 15.250 1.00 80.94 89 MET A O 1
ATOM 658 N N . LEU A 1 90 ? -11.124 16.883 14.638 1.00 78.44 90 LEU A N 1
ATOM 659 C CA . LEU A 1 90 ? -11.430 18.143 15.310 1.00 78.44 90 LEU A CA 1
ATOM 660 C C . LEU A 1 90 ? -11.393 17.998 16.834 1.00 78.44 90 LEU A C 1
ATOM 662 O O . LEU A 1 90 ? -10.920 18.916 17.502 1.00 78.44 90 LEU A O 1
ATOM 666 N N . ASP A 1 91 ? -11.879 16.888 17.382 1.00 77.56 91 ASP A N 1
ATOM 667 C CA . ASP A 1 91 ? -11.965 16.661 18.826 1.00 77.56 91 ASP A CA 1
ATOM 668 C C . ASP A 1 91 ? -10.618 16.292 19.459 1.00 77.56 91 ASP A C 1
ATOM 670 O O . ASP A 1 91 ? -10.228 16.924 20.445 1.00 77.56 91 ASP A O 1
ATOM 674 N N . ALA A 1 92 ? -9.849 15.392 18.838 1.00 71.75 92 ALA A N 1
ATOM 675 C CA . ALA A 1 92 ? -8.497 15.025 19.272 1.00 71.75 92 ALA A CA 1
ATOM 676 C C . ALA A 1 92 ? -7.585 16.259 19.400 1.00 71.75 92 ALA A C 1
ATOM 678 O O . ALA A 1 92 ? -6.801 16.386 20.338 1.00 71.75 92 ALA A O 1
ATOM 679 N N . ASN A 1 93 ? -7.762 17.240 18.509 1.00 67.62 93 ASN A N 1
ATOM 680 C CA . ASN A 1 93 ? -7.002 18.487 18.529 1.00 67.62 93 ASN A CA 1
ATOM 681 C C . ASN A 1 93 ? -7.661 19.633 19.333 1.00 67.62 93 ASN A C 1
ATOM 683 O O . ASN A 1 93 ? -7.057 20.700 19.512 1.00 67.62 93 ASN A O 1
ATOM 687 N N . LYS A 1 94 ? -8.894 19.460 19.834 1.00 63.41 94 LYS A N 1
ATOM 688 C CA . LYS A 1 94 ? -9.514 20.366 20.822 1.00 63.41 94 LYS A CA 1
ATOM 689 C C . LYS A 1 94 ? -9.019 20.066 22.233 1.00 63.41 94 LYS A C 1
ATOM 691 O O . LYS A 1 94 ? -8.821 21.015 22.989 1.00 63.41 94 LYS A O 1
ATOM 696 N N . GLU A 1 95 ? -8.776 18.805 22.589 1.00 51.28 95 GLU A N 1
ATOM 697 C CA . GLU A 1 95 ? -8.243 18.444 23.914 1.00 51.28 95 GLU A CA 1
ATOM 698 C C . GLU A 1 95 ? -6.831 19.008 24.145 1.00 51.28 95 GLU A C 1
ATOM 700 O O . GLU A 1 95 ? -6.527 19.517 25.229 1.00 51.28 95 GLU A O 1
ATOM 705 N N . THR A 1 96 ? -6.022 19.113 23.086 1.00 50.91 96 THR A N 1
ATOM 706 C CA . THR A 1 96 ? -4.734 19.831 23.089 1.00 50.91 96 THR A CA 1
ATOM 707 C C . THR A 1 96 ? -4.875 21.320 23.457 1.00 50.91 96 THR A C 1
ATOM 709 O O . THR A 1 96 ? -3.901 21.949 23.872 1.00 50.91 96 THR A O 1
ATOM 712 N N . LYS A 1 97 ? -6.081 21.906 23.352 1.00 43.50 97 LYS A N 1
ATOM 713 C CA . LYS A 1 97 ? -6.390 23.292 23.757 1.00 43.50 97 LYS A CA 1
ATOM 714 C C . LYS A 1 97 ? -6.788 23.435 25.232 1.00 43.50 97 LYS A C 1
ATOM 716 O O . LYS A 1 97 ? -6.849 24.571 25.699 1.00 43.50 97 LYS A O 1
ATOM 721 N N . GLN A 1 98 ? -7.059 22.349 25.967 1.00 41.19 98 GLN A N 1
ATOM 722 C CA . GLN A 1 98 ? -7.520 22.422 27.366 1.00 41.19 98 GLN A CA 1
ATOM 723 C C . GLN A 1 98 ? -6.620 21.735 28.407 1.00 41.19 98 GLN A C 1
ATOM 725 O O . GLN A 1 98 ? -6.837 21.961 29.596 1.00 41.19 98 GLN A O 1
ATOM 730 N N . GLY A 1 99 ? -5.575 20.986 28.033 1.00 39.06 99 GLY A N 1
ATOM 731 C CA . GLY A 1 99 ? -4.811 20.234 29.039 1.00 39.06 99 GLY A CA 1
ATOM 732 C C . GLY A 1 99 ? -3.389 19.831 28.664 1.00 39.06 99 GLY A C 1
ATOM 733 O O . GLY A 1 99 ? -3.087 18.650 28.591 1.00 39.06 99 GLY A O 1
ATOM 734 N N . GLY A 1 100 ? -2.470 20.792 28.552 1.00 39.91 100 GLY A N 1
ATOM 735 C CA . GLY A 1 100 ? -1.019 20.541 28.598 1.00 39.91 100 GLY A CA 1
ATOM 736 C C . GLY A 1 100 ? -0.473 20.307 30.018 1.00 39.91 100 GLY A C 1
ATOM 737 O O . GLY A 1 100 ? 0.608 20.783 30.348 1.00 39.91 100 GLY A O 1
ATOM 738 N N . LEU A 1 101 ? -1.231 19.627 30.879 1.00 39.78 101 LEU A N 1
ATOM 739 C CA . LEU A 1 101 ? -0.827 19.214 32.222 1.00 39.78 101 LEU A CA 1
ATOM 740 C C . LEU A 1 101 ? -1.296 17.773 32.398 1.00 39.78 101 LEU A C 1
ATOM 742 O O . LEU A 1 101 ? -2.413 17.576 32.853 1.00 39.78 101 LEU A O 1
ATOM 746 N N . ASN A 1 102 ? -0.501 16.799 31.946 1.00 39.06 102 ASN A N 1
ATOM 747 C CA . ASN A 1 102 ? -0.368 15.446 32.514 1.00 39.06 102 ASN A CA 1
ATOM 748 C C . ASN A 1 102 ? 0.345 14.521 31.517 1.00 39.06 102 ASN A C 1
ATOM 750 O O . ASN A 1 102 ? -0.288 13.735 30.827 1.00 39.06 102 ASN A O 1
ATOM 754 N N . ALA A 1 103 ? 1.675 14.614 31.473 1.00 35.25 103 ALA A N 1
ATOM 755 C CA . ALA A 1 103 ? 2.576 13.491 31.186 1.00 35.25 103 ALA A CA 1
ATOM 756 C C . ALA A 1 103 ? 4.026 13.917 31.483 1.00 35.25 103 ALA A C 1
ATOM 758 O O . ALA A 1 103 ? 4.901 13.876 30.623 1.00 35.25 103 ALA A O 1
ATOM 759 N N . ALA A 1 104 ? 4.290 14.370 32.712 1.00 34.25 104 ALA A N 1
ATOM 760 C CA . ALA A 1 104 ? 5.658 14.425 33.214 1.00 34.25 104 ALA A CA 1
ATOM 761 C C . ALA A 1 104 ? 6.048 13.007 33.657 1.00 34.25 104 ALA A C 1
ATOM 763 O O . ALA A 1 104 ? 5.779 12.604 34.787 1.00 34.25 104 ALA A O 1
ATOM 764 N N . GLY A 1 105 ? 6.646 12.236 32.749 1.00 32.09 105 GLY A N 1
ATOM 765 C CA . GLY A 1 105 ? 7.508 11.126 33.150 1.00 32.09 105 GLY A CA 1
ATOM 766 C C . GLY A 1 105 ? 8.760 11.693 33.838 1.00 32.09 105 GLY A C 1
ATOM 767 O O . GLY A 1 105 ? 9.269 12.729 33.399 1.00 32.09 105 GLY A O 1
ATOM 768 N N . PRO A 1 106 ? 9.264 11.085 34.924 1.00 36.69 106 PRO A N 1
ATOM 769 C CA . PRO A 1 106 ? 10.451 11.588 35.595 1.00 36.69 106 PRO A CA 1
ATOM 770 C C . PRO A 1 106 ? 11.692 11.211 34.773 1.00 36.69 106 PRO A C 1
ATOM 772 O O . PRO A 1 106 ? 12.100 10.054 34.782 1.00 36.69 106 PRO A O 1
ATOM 775 N N . GLY A 1 107 ? 12.297 12.183 34.080 1.00 36.22 107 GLY A N 1
ATOM 776 C CA . GLY A 1 107 ? 13.688 12.061 33.618 1.00 36.22 107 GLY A CA 1
ATOM 777 C C . GLY A 1 107 ? 13.992 12.306 32.138 1.00 36.22 107 GLY A C 1
ATOM 778 O O . GLY A 1 107 ? 14.832 11.597 31.595 1.00 36.22 107 GLY A O 1
ATOM 779 N N . ALA A 1 108 ? 13.389 13.301 31.483 1.00 31.95 108 ALA A N 1
ATOM 780 C CA . ALA A 1 108 ? 13.885 13.771 30.186 1.00 31.95 108 ALA A CA 1
ATOM 781 C C . ALA A 1 108 ? 14.101 15.290 30.200 1.00 31.95 108 ALA A C 1
ATOM 783 O O . ALA A 1 108 ? 13.153 16.072 30.282 1.00 31.95 108 ALA A O 1
ATOM 784 N N . ASP A 1 109 ? 15.367 15.691 30.120 1.00 34.47 109 ASP A N 1
ATOM 785 C CA . ASP A 1 109 ? 15.811 17.070 29.949 1.00 34.47 109 ASP A CA 1
ATOM 786 C C . ASP A 1 109 ? 15.436 17.574 28.540 1.00 34.47 109 ASP A C 1
ATOM 788 O O . ASP A 1 109 ? 16.221 17.460 27.604 1.00 34.47 109 ASP A O 1
ATOM 792 N N . PHE A 1 110 ? 14.232 18.132 28.364 1.00 39.44 110 PHE A N 1
ATOM 793 C CA . PHE A 1 110 ? 13.861 18.903 27.165 1.00 39.44 110 PHE A CA 1
ATOM 794 C C . PHE A 1 110 ? 13.044 20.159 27.528 1.00 39.44 110 PHE A C 1
ATOM 796 O O . PHE A 1 110 ? 12.132 20.094 28.358 1.00 39.44 110 PHE A O 1
ATOM 803 N N . PRO A 1 111 ? 13.323 21.326 26.912 1.00 54.25 111 PRO A N 1
ATOM 804 C CA . PRO A 1 111 ? 12.692 22.587 27.278 1.00 54.25 111 PRO A CA 1
ATOM 805 C C . PRO A 1 111 ? 11.331 22.720 26.581 1.00 54.25 111 PRO A C 1
ATOM 807 O O . PRO A 1 111 ? 11.257 23.226 25.469 1.00 54.25 111 PRO A O 1
ATOM 810 N N . SER A 1 112 ? 10.242 22.285 27.219 1.00 52.03 112 SER A N 1
ATOM 811 C CA . SER A 1 112 ? 8.914 22.301 26.578 1.00 52.03 112 SER A CA 1
ATOM 812 C C . SER A 1 112 ? 7.806 22.793 27.508 1.00 52.03 112 SER A C 1
ATOM 814 O O . SER A 1 112 ? 6.952 22.028 27.942 1.00 52.03 112 SER A O 1
ATOM 816 N N . SER A 1 113 ? 7.791 24.094 27.796 1.00 47.41 113 SER A N 1
ATOM 817 C CA . SER A 1 113 ? 6.579 24.770 28.274 1.00 47.41 113 SER A CA 1
ATOM 818 C C . SER A 1 113 ? 6.525 26.184 27.680 1.00 47.41 113 SER A C 1
ATOM 820 O O . SER A 1 113 ? 7.513 26.914 27.821 1.00 47.41 113 SER A O 1
ATOM 822 N N . PRO A 1 114 ? 5.444 26.567 26.967 1.00 48.38 114 PRO A N 1
ATOM 823 C CA . PRO A 1 114 ? 5.325 27.887 26.350 1.00 48.38 114 PRO A CA 1
ATOM 824 C C . PRO A 1 114 ? 5.332 28.957 27.445 1.00 48.38 114 PRO A C 1
ATOM 826 O O . PRO A 1 114 ? 4.536 28.913 28.382 1.00 48.38 114 PRO A O 1
ATOM 829 N N . ARG A 1 115 ? 6.264 29.911 27.356 1.00 55.44 115 ARG A N 1
ATOM 830 C CA . ARG A 1 115 ? 6.523 30.880 28.437 1.00 55.44 115 ARG A CA 1
ATOM 831 C C . ARG A 1 115 ? 5.629 32.111 28.341 1.00 55.44 115 ARG A C 1
ATOM 833 O O . ARG A 1 115 ? 5.563 32.890 29.290 1.00 55.44 115 ARG A O 1
ATOM 840 N N . THR A 1 116 ? 4.946 32.307 27.213 1.00 62.19 116 THR A N 1
ATOM 841 C CA . THR A 1 116 ? 4.112 33.489 26.965 1.00 62.19 116 THR A CA 1
ATOM 842 C C . THR A 1 116 ? 2.766 33.161 26.325 1.00 62.19 116 THR A C 1
ATOM 844 O O . THR A 1 116 ? 2.615 32.224 25.544 1.00 62.19 116 THR A O 1
ATOM 847 N N . VAL A 1 117 ? 1.774 34.009 26.617 1.00 60.62 117 VAL A N 1
ATOM 848 C CA . VAL A 1 117 ? 0.420 33.944 26.042 1.00 60.62 117 VAL A CA 1
ATOM 849 C C . VAL A 1 117 ? 0.459 34.041 24.510 1.00 60.62 117 VAL A C 1
ATOM 851 O O . VAL A 1 117 ? -0.343 33.400 23.842 1.00 60.62 117 VAL A O 1
ATOM 854 N N . SER A 1 118 ? 1.416 34.781 23.942 1.00 61.72 118 SER A N 1
ATOM 855 C CA . SER A 1 118 ? 1.597 34.917 22.488 1.00 61.72 118 SER A CA 1
ATOM 856 C C . SER A 1 118 ? 2.049 33.609 21.821 1.00 61.72 118 SER A C 1
ATOM 858 O O . SER A 1 118 ? 1.502 33.235 20.791 1.00 61.72 118 SER A O 1
ATOM 860 N N . GLU A 1 119 ? 2.981 32.863 22.430 1.00 61.97 119 GLU A N 1
ATOM 861 C CA . GLU A 1 119 ? 3.421 31.544 21.935 1.00 61.97 119 GLU A CA 1
ATOM 862 C C . GLU A 1 119 ? 2.297 30.505 21.993 1.00 61.97 119 GLU A C 1
ATOM 864 O O . GLU A 1 119 ? 2.140 29.702 21.075 1.00 61.97 119 GLU A O 1
ATOM 869 N N . MET A 1 120 ? 1.479 30.544 23.049 1.00 59.50 120 MET A N 1
ATOM 870 C CA . MET A 1 120 ? 0.303 29.682 23.164 1.00 59.50 120 MET A CA 1
ATOM 871 C C . MET A 1 120 ? -0.738 30.001 22.077 1.00 59.50 120 MET A C 1
ATOM 873 O O . MET A 1 120 ? -1.277 29.077 21.465 1.00 59.50 120 MET A O 1
ATOM 877 N N . HIS A 1 121 ? -0.990 31.286 21.792 1.00 65.31 121 HIS A N 1
ATOM 878 C CA . HIS A 1 121 ? -1.880 31.699 20.699 1.00 65.31 121 HIS A CA 1
ATOM 879 C C . HIS A 1 121 ? -1.325 31.296 19.332 1.00 65.31 121 HIS A C 1
ATOM 881 O O . HIS A 1 121 ? -2.066 30.721 18.542 1.00 65.31 121 HIS A O 1
ATOM 887 N N . LEU A 1 122 ? -0.031 31.517 19.078 1.00 63.53 122 LEU A N 1
ATOM 888 C CA . LEU A 1 122 ? 0.614 31.146 17.818 1.00 63.53 122 LEU A CA 1
ATOM 889 C C . LEU A 1 122 ? 0.542 29.633 17.582 1.00 63.53 122 LEU A C 1
ATOM 891 O O . LEU A 1 122 ? 0.122 29.202 16.517 1.00 63.53 122 LEU A O 1
ATOM 895 N N . ARG A 1 123 ? 0.846 28.822 18.604 1.00 65.00 123 ARG A N 1
ATOM 896 C CA . ARG A 1 123 ? 0.732 27.358 18.527 1.00 65.00 123 ARG A CA 1
ATOM 897 C C . ARG A 1 123 ? -0.706 26.906 18.276 1.00 65.00 123 ARG A C 1
ATOM 899 O O . ARG A 1 123 ? -0.932 25.986 17.497 1.00 65.00 123 ARG A O 1
ATOM 906 N N . THR A 1 124 ? -1.677 27.554 18.918 1.00 64.19 124 THR A N 1
ATOM 907 C CA . THR A 1 124 ? -3.102 27.252 18.711 1.00 64.19 124 THR A CA 1
ATOM 908 C C . THR A 1 124 ? -3.542 27.595 17.290 1.00 64.19 124 THR A C 1
ATOM 910 O O . THR A 1 124 ? -4.352 26.868 16.717 1.00 64.19 124 THR A O 1
ATOM 913 N N . GLU A 1 125 ? -3.010 28.677 16.726 1.00 64.81 125 GLU A N 1
ATOM 914 C CA . GLU A 1 125 ? -3.299 29.098 15.359 1.00 64.81 125 GLU A CA 1
ATOM 915 C C . GLU A 1 125 ? -2.649 28.170 14.331 1.00 64.81 125 GLU A C 1
ATOM 917 O O . GLU A 1 125 ? -3.330 27.724 13.418 1.00 64.81 125 GLU A O 1
ATOM 922 N N . THR A 1 126 ? -1.390 27.765 14.531 1.00 69.31 126 THR A N 1
ATOM 923 C CA . THR A 1 126 ? -0.730 26.756 13.685 1.00 69.31 126 THR A CA 1
ATOM 924 C C . THR A 1 126 ? -1.491 25.433 13.696 1.00 69.31 126 THR A C 1
ATOM 926 O O . THR A 1 126 ? -1.750 24.867 12.643 1.00 69.31 126 THR A O 1
ATOM 929 N N . ILE A 1 127 ? -1.925 24.959 14.869 1.00 65.88 127 ILE A N 1
ATOM 930 C CA . ILE A 1 127 ? -2.736 23.737 14.964 1.00 65.88 127 ILE A CA 1
ATOM 931 C C . ILE A 1 127 ? -4.081 23.922 14.246 1.00 65.88 127 ILE A C 1
ATOM 933 O O . ILE A 1 127 ? -4.515 23.032 13.526 1.00 65.88 127 ILE A O 1
ATOM 937 N N . ARG A 1 128 ? -4.749 25.075 14.401 1.00 68.50 128 ARG A N 1
ATOM 938 C CA . ARG A 1 128 ? -5.997 25.371 13.675 1.00 68.50 128 ARG A CA 1
ATOM 939 C C . ARG A 1 128 ? -5.804 25.377 12.163 1.00 68.50 128 ARG A C 1
ATOM 941 O O . ARG A 1 128 ? -6.660 24.837 11.468 1.00 68.50 128 ARG A O 1
ATOM 948 N N . GLN A 1 129 ? -4.713 25.965 11.685 1.00 68.31 129 GLN A N 1
ATOM 949 C CA . GLN A 1 129 ? -4.385 26.008 10.269 1.00 68.31 129 GLN A CA 1
ATOM 950 C C . GLN A 1 129 ? -4.131 24.593 9.740 1.00 68.31 129 GLN A C 1
ATOM 952 O O . GLN A 1 129 ? -4.824 24.175 8.822 1.00 68.31 129 GLN A O 1
ATOM 957 N N . ASN A 1 130 ? -3.290 23.806 10.421 1.00 67.62 130 ASN A N 1
ATOM 958 C CA . ASN A 1 130 ? -3.019 22.413 10.052 1.00 67.62 130 ASN A CA 1
ATOM 959 C C . ASN A 1 130 ? -4.296 21.552 10.023 1.00 67.62 130 ASN A C 1
ATOM 961 O O . ASN A 1 130 ? -4.444 20.701 9.155 1.00 67.62 130 ASN A O 1
ATOM 965 N N . ILE A 1 131 ? -5.247 21.781 10.938 1.00 70.94 131 ILE A N 1
ATOM 966 C CA . ILE A 1 131 ? -6.552 21.097 10.928 1.00 70.94 131 ILE A CA 1
ATOM 967 C C . ILE A 1 131 ? -7.401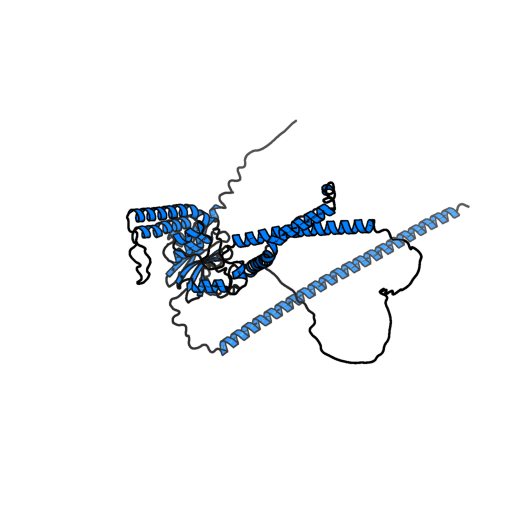 21.528 9.728 1.00 70.94 131 ILE A C 1
ATOM 969 O O . ILE A 1 131 ? -8.026 20.685 9.089 1.00 70.94 131 ILE A O 1
ATOM 973 N N . SER A 1 132 ? -7.471 22.832 9.443 1.00 70.06 132 SER A N 1
ATOM 974 C CA . SER A 1 132 ? -8.221 23.351 8.293 1.00 70.06 132 SER A CA 1
ATOM 975 C C . SER A 1 132 ? -7.671 22.781 6.987 1.00 70.06 132 SER A C 1
ATOM 977 O O . SER A 1 132 ? -8.439 22.358 6.122 1.00 70.06 132 SER A O 1
ATOM 979 N N . ASP A 1 133 ? -6.347 22.717 6.883 1.00 68.81 133 ASP A N 1
ATOM 980 C CA . ASP A 1 133 ? -5.643 22.157 5.739 1.00 68.81 133 ASP A CA 1
ATOM 981 C C . ASP A 1 133 ? -5.913 20.646 5.649 1.00 68.81 133 ASP A C 1
ATOM 983 O O . ASP A 1 133 ? -6.309 20.158 4.594 1.00 68.81 133 ASP A O 1
ATOM 987 N N . ALA A 1 134 ? -5.882 19.909 6.762 1.00 69.38 134 ALA A N 1
ATOM 988 C CA . ALA A 1 134 ? -6.213 18.482 6.790 1.00 69.38 134 ALA A CA 1
ATOM 989 C C . ALA A 1 134 ? -7.649 18.164 6.358 1.00 69.38 134 ALA A C 1
ATOM 991 O O . ALA A 1 134 ? -7.863 17.210 5.612 1.00 69.38 134 ALA A O 1
ATOM 992 N N . ILE A 1 135 ? -8.639 18.981 6.739 1.00 74.94 135 ILE A N 1
ATOM 993 C CA . ILE A 1 135 ? -10.024 18.818 6.256 1.00 74.94 135 ILE A CA 1
ATOM 994 C C . ILE A 1 135 ? -10.092 18.969 4.732 1.00 74.94 135 ILE A C 1
ATOM 996 O O . ILE A 1 135 ? -10.882 18.286 4.082 1.00 74.94 135 ILE A O 1
ATOM 1000 N N . SER A 1 136 ? -9.255 19.829 4.149 1.00 76.75 136 SER A N 1
ATOM 1001 C CA . SER A 1 136 ? -9.187 19.993 2.694 1.00 76.75 136 SER A CA 1
ATOM 1002 C C . SER A 1 136 ? -8.539 18.799 1.978 1.00 76.75 136 SER A C 1
ATOM 1004 O O . SER A 1 136 ? -8.836 18.557 0.809 1.00 76.75 136 SER A O 1
ATOM 1006 N N . ILE A 1 137 ? -7.706 18.026 2.686 1.00 76.94 137 ILE A N 1
ATOM 1007 C CA . ILE A 1 137 ? -6.966 16.866 2.164 1.00 76.94 137 ILE A CA 1
ATOM 1008 C C . ILE A 1 137 ? -7.747 15.562 2.387 1.00 76.94 137 ILE A C 1
ATOM 1010 O O . ILE A 1 137 ? -7.595 14.628 1.610 1.00 76.94 137 ILE A O 1
ATOM 1014 N N . LEU A 1 138 ? -8.649 15.502 3.374 1.00 79.81 138 LEU A N 1
ATOM 1015 C CA . LEU A 1 138 ? -9.520 14.351 3.646 1.00 79.81 138 LEU A CA 1
ATOM 1016 C C . LEU A 1 138 ? -10.165 13.739 2.379 1.00 79.81 138 LEU A C 1
ATOM 1018 O O . LEU A 1 138 ? -10.109 12.518 2.234 1.00 79.81 138 LEU A O 1
ATOM 1022 N N . PRO A 1 139 ? -10.722 14.513 1.422 1.00 82.19 139 PRO A N 1
ATOM 1023 C CA . PRO A 1 139 ? -11.238 13.954 0.172 1.00 82.19 139 PRO A CA 1
ATOM 1024 C C . PRO A 1 139 ? -10.210 13.152 -0.640 1.00 82.19 139 PRO A C 1
ATOM 1026 O O . PRO A 1 139 ? -10.603 12.215 -1.327 1.00 82.19 139 PRO A O 1
ATOM 1029 N N . LYS A 1 140 ? -8.907 13.454 -0.543 1.00 80.88 140 LYS A N 1
ATOM 1030 C CA . LYS A 1 140 ? -7.847 12.682 -1.213 1.00 80.88 140 LYS A CA 1
ATOM 1031 C C . LYS A 1 140 ? -7.713 11.264 -0.655 1.00 80.88 140 LYS A C 1
ATOM 1033 O O . LYS A 1 140 ? -7.369 10.355 -1.401 1.00 80.88 140 LYS A O 1
ATOM 1038 N N . LEU A 1 141 ? -8.086 11.033 0.610 1.00 80.69 141 LEU A N 1
ATOM 1039 C CA . LEU A 1 141 ? -8.151 9.676 1.170 1.00 80.69 141 LEU A CA 1
ATOM 1040 C C . LEU A 1 141 ? -9.128 8.774 0.396 1.00 80.69 141 LEU A C 1
ATOM 1042 O O . LEU A 1 141 ? -9.000 7.555 0.473 1.00 80.69 141 LEU A O 1
ATOM 1046 N N . LEU A 1 142 ? -10.091 9.361 -0.334 1.00 78.50 142 LEU A N 1
ATOM 1047 C CA . LEU A 1 142 ? -11.063 8.643 -1.162 1.00 78.50 142 LEU A CA 1
ATOM 1048 C C . LEU A 1 142 ? -10.500 8.221 -2.519 1.00 78.50 142 LEU A C 1
ATOM 1050 O O . LEU A 1 142 ? -10.901 7.194 -3.053 1.00 78.50 142 LEU A O 1
ATOM 1054 N N . THR A 1 143 ? -9.614 9.031 -3.094 1.00 75.19 143 THR A N 1
ATOM 1055 C CA . THR A 1 143 ? -9.073 8.819 -4.444 1.00 75.19 143 THR A CA 1
ATOM 1056 C C . THR A 1 143 ? -7.766 8.034 -4.446 1.00 75.19 143 THR A C 1
ATOM 1058 O O . THR A 1 143 ? -7.365 7.539 -5.493 1.00 75.19 143 THR A O 1
ATOM 1061 N N . GLY A 1 144 ? -7.118 7.913 -3.286 1.00 73.19 144 GLY A N 1
ATOM 1062 C CA . GLY A 1 144 ? -5.810 7.287 -3.128 1.00 73.19 144 GLY A CA 1
ATOM 1063 C C . GLY A 1 144 ? -4.823 8.263 -2.499 1.00 73.19 144 GLY A C 1
ATOM 1064 O O . GLY A 1 144 ? -4.828 9.454 -2.807 1.00 73.19 144 GLY A O 1
ATOM 1065 N N . VAL A 1 145 ? -4.005 7.748 -1.583 1.00 80.88 145 VAL A N 1
ATOM 1066 C CA . VAL A 1 145 ? -2.965 8.520 -0.903 1.00 80.88 145 VAL A CA 1
ATOM 1067 C C . VAL A 1 145 ? -1.619 8.149 -1.496 1.00 80.88 145 VAL A C 1
ATOM 1069 O O . VAL A 1 145 ? -1.186 7.004 -1.368 1.00 80.88 145 VAL A O 1
ATOM 1072 N N . ASP A 1 146 ? -0.959 9.129 -2.103 1.00 82.62 146 ASP A N 1
ATOM 1073 C CA . ASP A 1 146 ? 0.394 8.968 -2.614 1.00 82.62 146 ASP A CA 1
ATOM 1074 C C . ASP A 1 146 ? 1.384 9.020 -1.445 1.00 82.62 146 ASP A C 1
ATOM 1076 O O . ASP A 1 146 ? 1.613 10.068 -0.837 1.00 82.62 146 ASP A O 1
ATOM 1080 N N . VAL A 1 147 ? 1.971 7.869 -1.116 1.00 89.25 147 VAL A N 1
ATOM 1081 C CA . VAL A 1 147 ? 3.068 7.767 -0.147 1.00 89.25 147 VAL A CA 1
ATOM 1082 C C . VAL A 1 147 ? 4.365 7.446 -0.863 1.00 89.25 147 VAL A C 1
ATOM 1084 O O . VAL A 1 147 ? 4.407 6.616 -1.768 1.00 89.25 147 VAL A O 1
ATOM 1087 N N . ASN A 1 148 ? 5.446 8.080 -0.420 1.00 92.75 148 ASN A N 1
ATOM 1088 C CA . ASN A 1 148 ? 6.778 7.824 -0.946 1.00 92.75 148 ASN A CA 1
ATOM 1089 C C . ASN A 1 148 ? 7.689 7.317 0.185 1.00 92.75 148 ASN A C 1
ATOM 1091 O O . ASN A 1 148 ? 8.190 8.130 0.971 1.00 92.75 148 ASN A O 1
ATOM 1095 N N . PRO A 1 149 ? 7.863 5.990 0.331 1.00 93.81 149 PRO A N 1
ATOM 1096 C CA . PRO A 1 149 ? 8.667 5.414 1.402 1.00 93.81 149 PRO A CA 1
ATOM 1097 C C . PRO A 1 149 ? 10.167 5.643 1.175 1.00 93.81 149 PRO A C 1
ATOM 1099 O O . PRO A 1 149 ? 10.642 5.817 0.048 1.00 93.81 149 PRO A O 1
ATOM 1102 N N . ARG A 1 150 ? 10.923 5.608 2.272 1.00 94.81 150 ARG A N 1
ATOM 1103 C CA . ARG A 1 150 ? 12.388 5.599 2.313 1.00 94.81 150 ARG A CA 1
ATOM 1104 C C . ARG A 1 150 ? 12.852 4.316 2.985 1.00 94.81 150 ARG A C 1
ATOM 1106 O O . ARG A 1 150 ? 12.290 3.887 3.980 1.00 94.81 150 ARG A O 1
ATOM 1113 N N . PHE A 1 151 ? 13.921 3.719 2.483 1.00 94.50 151 PHE A N 1
ATOM 1114 C CA . PHE A 1 151 ? 14.242 2.318 2.786 1.00 94.50 151 PHE A CA 1
ATOM 1115 C C . PHE A 1 151 ? 15.092 2.099 4.047 1.00 94.50 151 PHE A C 1
ATOM 1117 O O . PHE A 1 151 ? 15.459 0.965 4.344 1.00 94.50 151 PHE A O 1
ATOM 1124 N N . PHE A 1 152 ? 15.425 3.163 4.785 1.00 91.44 152 PHE A N 1
ATOM 1125 C CA . PHE A 1 152 ? 16.307 3.084 5.955 1.00 91.44 152 PHE A CA 1
ATOM 1126 C C . PHE A 1 152 ? 15.579 2.804 7.278 1.00 91.44 152 PHE A C 1
ATOM 1128 O O . PHE A 1 152 ? 16.229 2.492 8.272 1.00 91.44 152 PHE A O 1
ATOM 1135 N N . GLY A 1 153 ? 14.253 2.955 7.335 1.00 92.31 153 GLY A N 1
ATOM 1136 C CA . GLY A 1 153 ? 13.490 2.795 8.574 1.00 92.31 153 GLY A CA 1
ATOM 1137 C C . GLY A 1 153 ? 12.009 2.587 8.302 1.00 92.31 153 GLY A C 1
ATOM 1138 O O . GLY A 1 153 ? 11.517 3.007 7.266 1.00 92.31 153 GLY A O 1
ATOM 1139 N N . CYS A 1 154 ? 11.283 1.956 9.226 1.00 93.25 154 CYS A N 1
ATOM 1140 C CA . CYS A 1 154 ? 9.899 1.533 8.976 1.00 93.25 154 CYS A CA 1
ATOM 1141 C C . CYS A 1 154 ? 8.856 2.658 9.077 1.00 93.25 154 CYS A C 1
ATOM 1143 O O . CYS A 1 154 ? 7.711 2.473 8.675 1.00 93.25 154 CYS A O 1
ATOM 1145 N N . ARG A 1 155 ? 9.238 3.832 9.591 1.00 93.31 155 ARG A N 1
ATOM 1146 C CA . ARG A 1 155 ? 8.408 5.052 9.661 1.00 93.31 155 ARG A CA 1
ATOM 1147 C C . ARG A 1 155 ? 8.836 6.113 8.646 1.00 93.31 155 ARG A C 1
ATOM 1149 O O . ARG A 1 155 ? 8.367 7.249 8.704 1.00 93.31 155 ARG A O 1
ATOM 1156 N N . ALA A 1 156 ? 9.799 5.793 7.788 1.00 92.75 156 ALA A N 1
ATOM 1157 C CA . ALA A 1 156 ? 10.469 6.781 6.971 1.00 92.75 156 ALA A CA 1
ATOM 1158 C C . ALA A 1 156 ? 9.687 7.011 5.672 1.00 92.75 156 ALA A C 1
ATOM 1160 O O . ALA A 1 156 ? 9.832 6.281 4.701 1.00 92.75 156 ALA A O 1
ATOM 1161 N N . PHE A 1 157 ? 8.883 8.070 5.641 1.00 93.69 157 PHE A N 1
ATOM 1162 C CA . PHE A 1 157 ? 8.199 8.537 4.436 1.00 93.69 157 PHE A CA 1
ATOM 1163 C C . PHE A 1 157 ? 8.689 9.936 4.060 1.00 93.69 157 PHE A C 1
ATOM 1165 O O . PHE A 1 157 ? 9.182 10.694 4.899 1.00 93.69 157 PHE A O 1
ATOM 1172 N N . GLU A 1 158 ? 8.583 10.294 2.784 1.00 91.69 158 GLU A N 1
ATOM 1173 C CA . GLU A 1 158 ? 8.657 11.695 2.391 1.00 91.69 158 GLU A CA 1
ATOM 1174 C C . GLU A 1 158 ? 7.497 12.471 3.020 1.00 91.69 158 GLU A C 1
ATOM 1176 O O . GLU A 1 158 ? 6.366 11.989 3.065 1.00 91.69 158 GLU A O 1
ATOM 1181 N N . PHE A 1 159 ? 7.793 13.664 3.536 1.00 85.88 159 PHE A N 1
ATOM 1182 C CA . PHE A 1 159 ? 6.775 14.499 4.151 1.00 85.88 159 PHE A CA 1
ATOM 1183 C C . PHE A 1 159 ? 5.850 15.053 3.068 1.00 85.88 159 PHE A C 1
ATOM 1185 O O . PHE A 1 159 ? 6.257 15.901 2.272 1.00 85.88 159 PHE A O 1
ATOM 1192 N N . THR A 1 160 ? 4.613 14.568 3.061 1.00 86.06 160 THR A N 1
ATOM 1193 C CA . THR A 1 160 ? 3.528 15.068 2.222 1.00 86.06 160 THR A CA 1
ATOM 1194 C C . THR A 1 160 ? 2.336 15.457 3.087 1.00 86.06 160 THR A C 1
ATOM 1196 O O . THR A 1 160 ? 2.177 14.990 4.221 1.00 86.06 160 THR A O 1
ATOM 1199 N N . ASP A 1 161 ? 1.483 16.314 2.538 1.00 81.44 161 ASP A N 1
ATOM 1200 C CA . ASP A 1 161 ? 0.250 16.766 3.179 1.00 81.44 161 ASP A CA 1
ATOM 1201 C C . ASP A 1 161 ? -0.668 15.583 3.542 1.00 81.44 161 ASP A C 1
ATOM 1203 O O . ASP A 1 161 ? -1.342 15.581 4.572 1.00 81.44 161 ASP A O 1
ATOM 1207 N N . GLU A 1 162 ? -0.665 14.537 2.718 1.00 82.19 162 GLU A N 1
ATOM 1208 C CA . GLU A 1 162 ? -1.460 13.334 2.919 1.00 82.19 162 GLU A CA 1
ATOM 1209 C C . GLU A 1 162 ? -0.923 12.456 4.061 1.00 82.19 162 GLU A C 1
ATOM 1211 O O . GLU A 1 162 ? -1.714 11.894 4.820 1.00 82.19 162 GLU A O 1
ATOM 1216 N N . VAL A 1 163 ? 0.403 12.369 4.236 1.00 86.44 163 VAL A N 1
ATOM 1217 C CA . VAL A 1 163 ? 1.020 11.650 5.367 1.00 86.44 163 VAL A CA 1
ATOM 1218 C C . VAL A 1 163 ? 0.766 12.389 6.689 1.00 86.44 163 VAL A C 1
ATOM 1220 O O . VAL A 1 163 ? 0.550 11.754 7.722 1.00 86.44 163 VAL A O 1
ATOM 1223 N N . ALA A 1 164 ? 0.691 13.723 6.663 1.00 83.88 164 ALA A N 1
ATOM 1224 C CA . ALA A 1 164 ? 0.407 14.529 7.852 1.00 83.88 164 ALA A CA 1
ATOM 1225 C C . ALA A 1 164 ? -0.981 14.254 8.469 1.00 83.88 164 ALA A C 1
ATOM 1227 O O . ALA A 1 164 ? -1.186 14.498 9.661 1.00 83.88 164 ALA A O 1
ATOM 1228 N N . ILE A 1 165 ? -1.936 13.705 7.702 1.00 85.12 165 ILE A N 1
ATOM 1229 C CA . ILE A 1 165 ? -3.250 13.296 8.228 1.00 85.12 165 ILE A CA 1
ATOM 1230 C C . ILE A 1 165 ? -3.102 12.230 9.319 1.00 85.12 165 ILE A C 1
ATOM 1232 O O . ILE A 1 165 ? -3.829 12.269 10.313 1.00 85.12 165 ILE A O 1
ATOM 1236 N N . PHE A 1 166 ? -2.171 11.288 9.155 1.00 88.12 166 PHE A N 1
ATOM 1237 C CA . PHE A 1 166 ? -1.962 10.212 10.123 1.00 88.12 166 PHE A CA 1
ATOM 1238 C C . PHE A 1 166 ? -1.490 10.773 11.473 1.00 88.12 166 PHE A C 1
ATOM 1240 O O . PHE A 1 166 ? -2.053 10.420 12.511 1.00 88.12 166 PHE A O 1
ATOM 1247 N N . ASP A 1 167 ? -0.571 11.743 11.452 1.00 85.31 167 ASP A N 1
ATOM 1248 C CA . ASP A 1 167 ? -0.097 12.438 12.654 1.00 85.31 167 ASP A CA 1
ATOM 1249 C C . ASP A 1 167 ? -1.219 13.233 13.346 1.00 85.31 167 ASP A C 1
ATOM 1251 O O . ASP A 1 167 ? -1.336 13.217 14.572 1.00 85.31 167 ASP A O 1
ATOM 1255 N N . LEU A 1 168 ? -2.085 13.902 12.576 1.00 82.44 168 LEU A N 1
ATOM 1256 C CA . LEU A 1 168 ? -3.215 14.674 13.115 1.00 82.44 168 LEU A CA 1
ATOM 1257 C C . LEU A 1 168 ? -4.311 13.807 13.747 1.00 82.44 168 LEU A C 1
ATOM 1259 O O . LEU A 1 168 ? -5.079 14.309 14.573 1.00 82.44 168 LEU A O 1
ATOM 1263 N N . LEU A 1 169 ? -4.385 12.536 13.353 1.00 83.31 169 LEU A N 1
ATOM 1264 C CA . LEU A 1 169 ? -5.294 11.527 13.894 1.00 83.31 169 LEU A CA 1
ATOM 1265 C C . LEU A 1 169 ? -4.647 10.665 14.994 1.00 83.31 169 LEU A C 1
ATOM 1267 O O . LEU A 1 169 ? -5.278 9.717 15.462 1.00 83.31 169 LEU A O 1
ATOM 1271 N N . ASP A 1 170 ? -3.414 10.981 15.410 1.00 86.44 170 ASP A N 1
ATOM 1272 C CA . ASP A 1 170 ? -2.623 10.205 16.379 1.00 86.44 170 ASP A CA 1
ATOM 1273 C C . ASP A 1 170 ? -2.444 8.728 15.962 1.00 86.44 170 ASP A C 1
ATOM 1275 O O . ASP A 1 170 ? -2.462 7.791 16.768 1.00 86.44 170 ASP A O 1
ATOM 1279 N N . ILE A 1 171 ? -2.312 8.482 14.658 1.00 90.50 171 ILE A N 1
ATOM 1280 C CA . ILE A 1 171 ? -2.102 7.156 14.077 1.00 90.50 171 ILE A CA 1
ATOM 1281 C C . ILE A 1 171 ? -0.698 7.110 13.486 1.00 90.50 171 ILE A C 1
ATOM 1283 O O . ILE A 1 171 ? -0.363 7.879 12.596 1.00 90.50 171 ILE A O 1
ATOM 1287 N N . SER A 1 172 ? 0.124 6.166 13.943 1.00 92.94 172 SER A N 1
ATOM 1288 C CA . SER A 1 172 ? 1.430 5.937 13.320 1.00 92.94 172 SER A CA 1
ATOM 1289 C C . SER A 1 172 ? 1.257 5.219 11.974 1.00 92.94 172 SER A C 1
ATOM 1291 O O . SER A 1 172 ? 0.482 4.263 11.879 1.00 92.94 172 SER A O 1
ATOM 1293 N N . LEU A 1 173 ? 1.999 5.657 10.956 1.00 94.69 173 LEU A N 1
ATOM 1294 C CA . LEU A 1 173 ? 2.106 5.000 9.653 1.00 94.69 173 LEU A CA 1
ATOM 1295 C C . LEU A 1 173 ? 3.436 4.239 9.562 1.00 94.69 173 LEU A C 1
ATOM 1297 O O . LEU A 1 173 ? 4.492 4.795 9.867 1.00 94.69 173 LEU A O 1
ATOM 1301 N N . PHE A 1 174 ? 3.379 2.981 9.129 1.00 95.69 174 PHE A N 1
ATOM 1302 C CA . PHE A 1 174 ? 4.536 2.100 8.981 1.00 95.69 174 PHE A CA 1
ATOM 1303 C C . PHE A 1 174 ? 4.602 1.462 7.588 1.00 95.69 174 PHE A C 1
ATOM 1305 O O . PHE A 1 174 ? 3.575 1.254 6.948 1.00 95.69 174 PHE A O 1
ATOM 1312 N N . HIS A 1 175 ? 5.796 1.073 7.148 1.00 95.44 175 HIS A N 1
ATOM 1313 C CA . HIS A 1 175 ? 6.035 0.180 6.011 1.00 95.44 175 HIS A CA 1
ATOM 1314 C C . HIS A 1 175 ? 7.150 -0.823 6.344 1.00 95.44 175 HIS A C 1
ATOM 1316 O O . HIS A 1 175 ? 7.942 -0.615 7.260 1.00 95.44 175 HIS A O 1
ATOM 1322 N N . GLY A 1 176 ? 7.203 -1.933 5.605 1.00 93.94 176 GLY A N 1
ATOM 1323 C CA . GLY A 1 176 ? 8.184 -3.011 5.802 1.00 93.94 176 GLY A CA 1
ATOM 1324 C C . GLY A 1 176 ? 9.233 -3.105 4.694 1.00 93.94 176 GLY A C 1
ATOM 1325 O O . GLY A 1 176 ? 9.912 -4.121 4.572 1.00 93.94 176 GLY A O 1
ATOM 1326 N N . TRP A 1 177 ? 9.341 -2.080 3.852 1.00 95.38 177 TRP A N 1
ATOM 1327 C CA . TRP A 1 177 ? 10.244 -2.074 2.703 1.00 95.38 177 TRP A CA 1
ATOM 1328 C C . TRP A 1 177 ? 11.608 -1.477 3.070 1.00 95.38 177 TRP A C 1
ATOM 1330 O O . TRP A 1 177 ? 11.837 -0.285 2.872 1.00 95.38 177 TRP A O 1
ATOM 1340 N N . LEU A 1 178 ? 12.485 -2.289 3.666 1.00 94.31 178 LEU A N 1
ATOM 1341 C CA . LEU A 1 178 ? 13.804 -1.854 4.144 1.00 94.31 178 LEU A CA 1
ATOM 1342 C C . LEU A 1 178 ? 14.932 -2.678 3.513 1.00 94.31 178 LEU A C 1
ATOM 1344 O O . LEU A 1 178 ? 14.767 -3.877 3.277 1.00 94.31 178 LEU A O 1
ATOM 1348 N N . TYR A 1 179 ? 16.092 -2.065 3.279 1.00 92.69 179 TYR A N 1
ATOM 1349 C CA . TYR A 1 179 ? 17.307 -2.815 2.941 1.00 92.69 179 TYR A CA 1
ATOM 1350 C C . TYR A 1 179 ? 17.970 -3.371 4.209 1.00 92.69 179 TYR A C 1
ATOM 1352 O O . TYR A 1 179 ? 17.898 -2.763 5.274 1.00 92.69 179 TYR A O 1
ATOM 1360 N N . ALA A 1 180 ? 18.670 -4.501 4.089 1.00 89.88 180 ALA A N 1
ATOM 1361 C CA . ALA A 1 180 ? 19.508 -5.005 5.177 1.00 89.88 180 ALA A CA 1
ATOM 1362 C C . ALA A 1 180 ? 20.754 -4.105 5.343 1.00 89.88 180 ALA A C 1
ATOM 1364 O O . ALA A 1 180 ? 21.421 -3.844 4.329 1.00 89.88 180 ALA A O 1
ATOM 1365 N N . PRO A 1 181 ? 21.103 -3.640 6.559 1.00 85.69 181 PRO A N 1
ATOM 1366 C CA . PRO A 1 181 ? 22.261 -2.768 6.793 1.00 85.69 181 PRO A CA 1
ATOM 1367 C C . PRO A 1 181 ? 23.594 -3.349 6.301 1.00 85.69 181 PRO A C 1
ATOM 1369 O O . PRO A 1 181 ? 24.491 -2.607 5.904 1.00 85.69 181 PRO A O 1
ATOM 1372 N N . GLU A 1 182 ? 23.721 -4.675 6.298 1.00 84.62 182 GLU A N 1
ATOM 1373 C CA . GLU A 1 182 ? 24.911 -5.407 5.863 1.00 84.62 182 GLU A CA 1
ATOM 1374 C C . GLU A 1 182 ? 24.987 -5.593 4.339 1.00 84.62 182 GLU A C 1
ATOM 1376 O O . GLU A 1 182 ? 26.026 -6.003 3.819 1.00 84.62 182 GLU A O 1
ATOM 1381 N N . SER A 1 183 ? 23.904 -5.308 3.610 1.00 85.75 183 SER A N 1
ATOM 1382 C CA . SER A 1 183 ? 23.833 -5.513 2.161 1.00 85.75 183 SER A CA 1
ATOM 1383 C C . SER A 1 183 ? 24.495 -4.386 1.366 1.00 85.75 183 SER A C 1
ATOM 1385 O O . SER A 1 183 ? 24.624 -3.249 1.824 1.00 85.75 183 SER A O 1
ATOM 1387 N N . GLU A 1 184 ? 24.878 -4.676 0.119 1.00 83.50 184 GLU A N 1
ATOM 1388 C CA . GLU A 1 184 ? 25.389 -3.647 -0.794 1.00 83.50 184 GLU A CA 1
ATOM 1389 C C . GLU A 1 184 ? 24.344 -2.564 -1.095 1.00 83.50 184 GLU A C 1
ATOM 1391 O O . GLU A 1 184 ? 24.707 -1.401 -1.292 1.00 83.50 184 GLU A O 1
ATOM 1396 N N . HIS A 1 185 ? 23.054 -2.912 -1.024 1.00 85.81 185 HIS A N 1
ATOM 1397 C CA . HIS A 1 185 ? 21.936 -1.991 -1.212 1.00 85.81 185 HIS A CA 1
ATOM 1398 C C . HIS A 1 185 ? 21.994 -0.803 -0.248 1.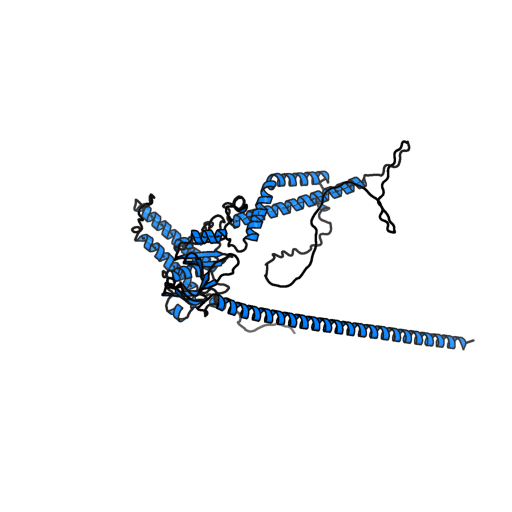00 85.81 185 HIS A C 1
ATOM 1400 O O . HIS A 1 185 ? 21.709 0.314 -0.664 1.00 85.81 185 HIS A O 1
ATOM 1406 N N . ALA A 1 186 ? 22.452 -0.992 0.995 1.00 87.19 186 ALA A N 1
ATOM 1407 C CA . ALA A 1 186 ? 22.549 0.088 1.980 1.00 87.19 186 ALA A CA 1
ATOM 1408 C C . ALA A 1 186 ? 23.438 1.254 1.509 1.00 87.19 186 ALA A C 1
ATOM 1410 O O . ALA A 1 186 ? 23.170 2.414 1.818 1.00 87.19 186 ALA A O 1
ATOM 1411 N N . LYS A 1 187 ? 24.490 0.959 0.733 1.00 85.25 187 LYS A N 1
ATOM 1412 C CA . LYS A 1 187 ? 25.430 1.970 0.225 1.00 85.25 187 LYS A CA 1
ATOM 1413 C C . LYS A 1 187 ? 24.860 2.760 -0.948 1.00 85.25 187 LYS A C 1
ATOM 1415 O O . LYS A 1 187 ? 25.153 3.945 -1.070 1.00 85.25 187 LYS A O 1
ATOM 1420 N N . PHE A 1 188 ? 24.105 2.089 -1.815 1.00 85.19 188 PHE A N 1
ATOM 1421 C CA . PHE A 1 188 ? 23.622 2.654 -3.076 1.00 85.19 188 PHE A CA 1
ATOM 1422 C C . PHE A 1 188 ? 22.223 3.254 -2.958 1.00 85.19 188 PHE A C 1
ATOM 1424 O O . PHE A 1 188 ? 21.960 4.291 -3.554 1.00 85.19 188 PHE A O 1
ATOM 1431 N N . VAL A 1 189 ? 21.343 2.645 -2.162 1.00 87.69 189 VAL A N 1
ATOM 1432 C CA . VAL A 1 189 ? 20.008 3.176 -1.861 1.00 87.69 189 VAL A CA 1
ATOM 1433 C C . VAL A 1 189 ? 20.106 4.341 -0.876 1.00 87.69 189 VAL A C 1
ATOM 1435 O O . VAL A 1 189 ? 19.530 5.405 -1.111 1.00 87.69 189 VAL A O 1
ATOM 1438 N N . GLY A 1 190 ? 20.873 4.168 0.206 1.00 87.00 190 GLY A N 1
ATOM 1439 C CA . GLY A 1 190 ? 21.072 5.192 1.230 1.00 87.00 190 GLY A CA 1
ATOM 1440 C C . GLY A 1 190 ? 19.752 5.766 1.759 1.00 87.00 190 GLY A C 1
ATOM 1441 O O . GLY A 1 190 ? 18.827 5.035 2.098 1.00 87.00 190 GLY A O 1
ATOM 1442 N N . GLU A 1 191 ? 19.653 7.096 1.806 1.00 88.88 191 GLU A N 1
ATOM 1443 C CA . GLU A 1 191 ? 18.463 7.807 2.300 1.00 88.88 191 GLU A CA 1
ATOM 1444 C C . GLU A 1 191 ? 17.446 8.161 1.199 1.00 88.88 191 GLU A C 1
ATOM 1446 O O . GLU A 1 191 ? 16.486 8.890 1.464 1.00 88.88 191 GLU A O 1
ATOM 1451 N N . MET A 1 192 ? 17.643 7.690 -0.037 1.00 90.25 192 MET A N 1
ATOM 1452 C CA . MET A 1 192 ? 16.762 8.031 -1.157 1.00 90.25 192 MET A CA 1
ATOM 1453 C C . MET A 1 192 ? 15.355 7.451 -0.971 1.00 90.25 192 MET A C 1
ATOM 1455 O O . MET A 1 192 ? 15.170 6.357 -0.435 1.00 90.25 192 MET A O 1
ATOM 1459 N N . SER A 1 193 ? 14.351 8.204 -1.417 1.00 94.44 193 SER A N 1
ATOM 1460 C CA . SER A 1 193 ? 12.971 7.726 -1.493 1.00 94.44 193 SER A CA 1
ATOM 1461 C C . SER A 1 193 ? 12.738 6.877 -2.744 1.00 94.44 193 SER A C 1
ATOM 1463 O O . SER A 1 193 ? 13.543 6.908 -3.680 1.00 94.44 193 SER A O 1
ATOM 1465 N N . TYR A 1 194 ? 11.632 6.131 -2.787 1.00 93.56 194 TYR A N 1
ATOM 1466 C CA . TYR A 1 194 ? 11.268 5.318 -3.951 1.00 93.56 194 TYR A CA 1
ATOM 1467 C C . TYR A 1 194 ? 11.286 6.131 -5.254 1.00 93.56 194 TYR A C 1
ATOM 1469 O O . TYR A 1 194 ? 11.956 5.740 -6.210 1.00 93.56 194 TYR A O 1
ATOM 1477 N N . ASN A 1 195 ? 10.658 7.312 -5.270 1.00 93.38 195 ASN A N 1
ATOM 1478 C CA . ASN A 1 195 ? 10.642 8.164 -6.466 1.00 93.38 195 ASN A CA 1
ATOM 1479 C C . ASN A 1 195 ? 12.049 8.601 -6.901 1.00 93.38 195 ASN A C 1
ATOM 1481 O O . ASN A 1 195 ? 12.347 8.615 -8.093 1.00 93.38 195 ASN A O 1
ATOM 1485 N N . GLN A 1 196 ? 12.932 8.910 -5.946 1.00 91.69 196 GLN A N 1
ATOM 1486 C CA . GLN A 1 196 ? 14.313 9.303 -6.238 1.00 91.69 196 GLN A CA 1
ATOM 1487 C C . GLN A 1 196 ? 15.126 8.139 -6.820 1.00 91.69 196 GLN A C 1
ATOM 1489 O O . GLN A 1 196 ? 15.903 8.343 -7.754 1.00 91.69 196 GLN A O 1
ATOM 1494 N N . LEU A 1 197 ? 14.934 6.918 -6.305 1.00 91.19 197 LEU A N 1
ATOM 1495 C CA . LEU A 1 197 ? 15.570 5.721 -6.862 1.00 91.19 197 LEU A CA 1
ATOM 1496 C C . LEU A 1 197 ? 15.098 5.450 -8.288 1.00 91.19 197 LEU A C 1
ATOM 1498 O O . LEU A 1 197 ? 15.924 5.246 -9.176 1.00 91.19 197 LEU A O 1
ATOM 1502 N N . VAL A 1 198 ? 13.784 5.477 -8.518 1.00 90.94 198 VAL A N 1
ATOM 1503 C CA . VAL A 1 198 ? 13.208 5.223 -9.842 1.00 90.94 198 VAL A CA 1
ATOM 1504 C C . VAL A 1 198 ? 13.668 6.280 -10.842 1.00 90.94 198 VAL A C 1
ATOM 1506 O O . VAL A 1 198 ? 14.104 5.925 -11.933 1.00 90.94 198 VAL A O 1
ATOM 1509 N N . GLU A 1 199 ? 13.657 7.566 -10.477 1.00 89.44 199 GLU A N 1
ATOM 1510 C CA . GLU A 1 199 ? 14.169 8.635 -11.342 1.00 89.44 199 GLU A CA 1
A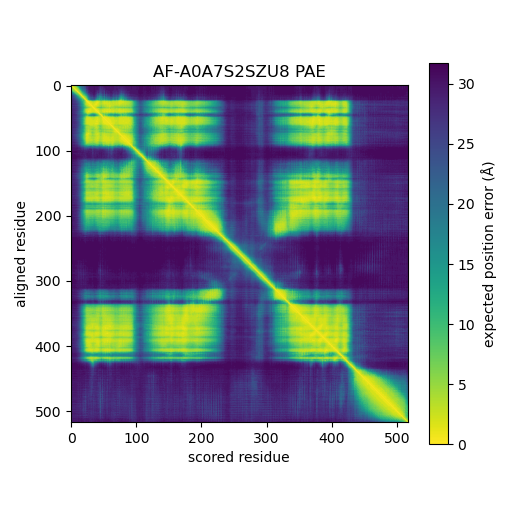TOM 1511 C C . GLU A 1 199 ? 15.641 8.403 -11.710 1.00 89.44 199 GLU A C 1
ATOM 1513 O O . GLU A 1 199 ? 16.028 8.571 -12.869 1.00 89.44 199 GLU A O 1
ATOM 1518 N N . LYS A 1 200 ? 16.460 7.961 -10.748 1.00 87.12 200 LYS A N 1
ATOM 1519 C CA . LYS A 1 200 ? 17.875 7.650 -10.975 1.00 87.12 200 LYS A CA 1
ATOM 1520 C C . LYS A 1 200 ? 18.058 6.481 -11.945 1.00 87.12 200 LYS A C 1
ATOM 1522 O O . LYS A 1 200 ? 18.843 6.605 -12.886 1.00 87.12 200 LYS A O 1
ATOM 1527 N N . VAL A 1 201 ? 17.305 5.395 -11.764 1.00 88.12 201 VAL A N 1
ATOM 1528 C CA . VAL A 1 201 ? 17.329 4.224 -12.657 1.00 88.12 201 VAL A CA 1
ATOM 1529 C C . VAL A 1 201 ? 16.858 4.600 -14.063 1.00 88.12 201 VAL A C 1
ATOM 1531 O O . VAL A 1 201 ? 17.530 4.277 -15.039 1.00 88.12 201 VAL A O 1
ATOM 1534 N N . VAL A 1 202 ? 15.760 5.353 -14.187 1.00 87.88 202 VAL A N 1
ATOM 1535 C CA . VAL A 1 202 ? 15.231 5.808 -15.485 1.00 87.88 202 VAL A CA 1
ATOM 1536 C C . VAL A 1 202 ? 16.220 6.734 -16.189 1.00 87.88 202 VAL A C 1
ATOM 1538 O O . VAL A 1 202 ? 16.473 6.582 -17.383 1.00 87.88 202 VAL A O 1
ATOM 1541 N N . ARG A 1 203 ? 16.819 7.687 -15.466 1.00 85.94 203 ARG A N 1
ATOM 1542 C CA . ARG A 1 203 ? 17.834 8.588 -16.026 1.00 85.94 203 ARG A CA 1
ATOM 1543 C C . ARG A 1 203 ? 19.040 7.812 -16.549 1.00 85.94 203 ARG A C 1
ATOM 1545 O O . ARG A 1 203 ? 19.571 8.165 -17.604 1.00 85.94 203 ARG A O 1
ATOM 1552 N N . TRP A 1 204 ? 19.462 6.778 -15.825 1.00 85.50 204 TRP A N 1
ATOM 1553 C CA . TRP A 1 204 ? 20.540 5.898 -16.254 1.00 85.50 204 TRP A CA 1
ATOM 1554 C C . TRP A 1 204 ? 20.154 5.077 -17.490 1.00 85.50 204 TRP A C 1
ATOM 1556 O O . TRP A 1 204 ? 20.898 5.107 -18.468 1.00 85.50 204 TRP A O 1
ATOM 1566 N N . ASP A 1 205 ? 18.978 4.444 -17.511 1.00 85.81 205 ASP A N 1
ATOM 1567 C CA . ASP A 1 205 ? 18.508 3.651 -18.657 1.00 85.81 205 ASP A CA 1
ATOM 1568 C C . ASP A 1 205 ? 18.395 4.500 -19.936 1.00 85.81 205 ASP A C 1
ATOM 1570 O O . ASP A 1 205 ? 18.892 4.124 -20.998 1.00 85.81 205 ASP A O 1
ATOM 1574 N N . VAL A 1 206 ? 17.846 5.716 -19.836 1.00 86.19 206 VAL A N 1
ATOM 1575 C CA . VAL A 1 206 ? 17.784 6.663 -20.964 1.00 86.19 206 VAL A CA 1
ATOM 1576 C C . VAL A 1 206 ? 19.188 7.033 -21.462 1.00 86.19 206 VAL A C 1
ATOM 1578 O O . VAL A 1 206 ? 19.420 7.119 -22.675 1.00 86.19 206 VAL A O 1
ATOM 1581 N N . GLY A 1 207 ? 20.135 7.245 -20.543 1.00 83.38 207 GLY A N 1
ATOM 1582 C CA . GLY A 1 207 ? 21.537 7.504 -20.871 1.00 83.38 207 GLY A CA 1
ATOM 1583 C C . GLY A 1 207 ? 22.197 6.322 -21.582 1.00 83.38 207 GLY A C 1
ATOM 1584 O O . GLY A 1 207 ? 22.833 6.501 -22.623 1.00 83.38 207 GLY A O 1
ATOM 1585 N N . GLU A 1 208 ? 21.978 5.110 -21.082 1.00 83.50 208 GLU A N 1
ATOM 1586 C CA . GLU A 1 208 ? 22.528 3.874 -21.634 1.00 83.50 208 GLU A CA 1
ATOM 1587 C C . GLU A 1 208 ? 21.963 3.570 -23.028 1.00 83.50 208 GLU A C 1
ATOM 1589 O O . GLU A 1 208 ? 22.707 3.238 -23.954 1.00 83.50 208 GLU A O 1
ATOM 1594 N N . GLN A 1 209 ? 20.664 3.793 -23.241 1.00 84.12 209 GLN A N 1
ATOM 1595 C CA . GLN A 1 209 ? 20.050 3.688 -24.564 1.00 84.12 209 GLN A CA 1
ATOM 1596 C C . GLN A 1 209 ? 20.656 4.681 -25.563 1.00 84.12 209 GLN A C 1
ATOM 1598 O O . GLN A 1 209 ? 20.865 4.338 -26.732 1.00 84.12 209 GLN A O 1
ATOM 1603 N N . LYS A 1 210 ? 20.945 5.916 -25.129 1.00 86.56 210 LYS A N 1
ATOM 1604 C CA . LYS A 1 210 ? 21.625 6.912 -25.967 1.00 86.56 210 LYS A CA 1
ATOM 1605 C C . LYS A 1 210 ? 23.049 6.460 -26.294 1.00 86.56 210 LYS A C 1
ATOM 1607 O O . LYS A 1 210 ? 23.430 6.503 -27.463 1.00 86.56 210 LYS A O 1
ATOM 1612 N N . ARG A 1 211 ? 23.794 5.967 -25.300 1.00 83.31 211 ARG A N 1
ATOM 1613 C CA . ARG A 1 211 ? 25.154 5.434 -25.464 1.00 83.31 211 ARG A CA 1
ATOM 1614 C C . ARG A 1 211 ? 25.189 4.287 -26.472 1.00 83.31 211 ARG A C 1
ATOM 1616 O O . ARG A 1 211 ? 25.992 4.321 -27.402 1.00 83.31 211 ARG A O 1
ATOM 1623 N N . ARG A 1 212 ? 24.260 3.330 -26.361 1.00 86.12 212 ARG A N 1
ATOM 1624 C CA . ARG A 1 212 ? 24.120 2.207 -27.301 1.00 86.12 212 ARG A CA 1
ATOM 1625 C C . ARG A 1 212 ? 23.886 2.685 -28.734 1.00 86.12 212 ARG A C 1
ATOM 1627 O O . ARG A 1 212 ? 24.575 2.225 -29.637 1.00 86.12 212 ARG A O 1
ATOM 1634 N N . LYS A 1 213 ? 23.000 3.665 -28.941 1.00 89.12 213 LYS A N 1
ATOM 1635 C CA . LYS A 1 213 ? 22.751 4.252 -30.272 1.00 89.12 213 LYS A CA 1
ATOM 1636 C C . LYS A 1 213 ? 23.992 4.932 -30.856 1.00 89.12 213 LYS A C 1
ATOM 1638 O O . LYS A 1 213 ? 24.252 4.801 -32.048 1.00 89.12 213 LYS A O 1
ATOM 1643 N N . VAL A 1 214 ? 24.761 5.665 -30.046 1.00 87.69 214 VAL A N 1
ATOM 1644 C CA . VAL A 1 214 ? 26.012 6.298 -30.508 1.00 87.69 214 VAL A CA 1
ATOM 1645 C C . VAL A 1 214 ? 27.068 5.238 -30.835 1.00 87.69 214 VAL A C 1
ATOM 1647 O O . VAL A 1 214 ? 27.757 5.352 -31.847 1.00 87.69 214 VAL A O 1
ATOM 1650 N N . GLN A 1 215 ? 27.156 4.170 -30.040 1.00 86.69 215 GLN A N 1
ATOM 1651 C CA . GLN A 1 215 ? 28.061 3.049 -30.298 1.00 86.69 215 GLN A CA 1
ATOM 1652 C C . GLN A 1 215 ? 27.697 2.283 -31.581 1.00 86.69 215 GLN A C 1
ATOM 1654 O O . GLN A 1 215 ? 28.586 1.920 -32.350 1.00 86.69 215 GLN A O 1
ATOM 1659 N N . GLU A 1 216 ? 26.407 2.066 -31.842 1.00 89.00 216 GLU A N 1
ATOM 1660 C CA . GLU A 1 216 ? 25.907 1.478 -33.090 1.00 89.00 216 GLU A CA 1
ATOM 1661 C C . GLU A 1 216 ? 26.271 2.354 -34.295 1.00 89.00 216 GLU A C 1
ATOM 1663 O O . GLU A 1 216 ? 26.896 1.860 -35.233 1.00 89.00 216 GLU A O 1
ATOM 1668 N N . LYS A 1 217 ? 26.008 3.668 -34.223 1.00 88.75 217 LYS A N 1
ATOM 1669 C CA . LYS A 1 217 ? 26.428 4.632 -35.256 1.00 88.75 217 LYS A CA 1
ATOM 1670 C C . LYS A 1 217 ? 27.938 4.602 -35.493 1.00 88.75 217 LYS A C 1
ATOM 1672 O O . LYS A 1 217 ? 28.387 4.639 -36.637 1.00 88.75 217 LYS A O 1
ATOM 1677 N N . LEU A 1 218 ? 28.739 4.512 -34.430 1.00 88.44 218 LEU A N 1
ATOM 1678 C CA . LEU A 1 218 ? 30.191 4.404 -34.545 1.00 88.44 218 LEU A CA 1
ATOM 1679 C C . LEU A 1 218 ? 30.600 3.111 -35.270 1.00 88.44 218 LEU A C 1
ATOM 1681 O O . LEU A 1 218 ? 31.447 3.158 -36.161 1.00 88.44 218 LEU A O 1
ATOM 1685 N N . ASN A 1 219 ? 29.985 1.974 -34.937 1.00 86.44 219 ASN A N 1
ATOM 1686 C CA . ASN A 1 219 ? 30.246 0.694 -35.602 1.00 86.44 219 ASN A CA 1
ATOM 1687 C C . ASN A 1 219 ? 29.848 0.732 -37.091 1.00 86.44 219 ASN A C 1
ATOM 1689 O O . ASN A 1 219 ? 30.595 0.247 -37.943 1.00 86.44 219 ASN A O 1
ATOM 1693 N N . GLU A 1 220 ? 28.724 1.362 -37.433 1.00 88.38 220 GLU A N 1
ATOM 1694 C CA . GLU A 1 220 ? 28.307 1.587 -38.824 1.00 88.38 220 GLU A CA 1
ATOM 1695 C C . GLU A 1 220 ? 29.319 2.453 -39.591 1.00 88.38 220 GLU A C 1
ATOM 1697 O O . GLU A 1 220 ? 29.754 2.092 -40.684 1.00 88.38 220 GLU A O 1
ATOM 1702 N N . VAL A 1 221 ? 29.787 3.558 -39.007 1.00 86.50 221 VAL A N 1
ATOM 1703 C CA . VAL A 1 221 ? 30.807 4.417 -39.636 1.00 86.50 221 VAL A CA 1
ATOM 1704 C C . VAL A 1 221 ? 32.127 3.664 -39.842 1.00 86.50 221 VAL A C 1
ATOM 1706 O O . VAL A 1 221 ? 32.769 3.812 -40.886 1.00 86.50 221 VAL A O 1
ATOM 1709 N N . LEU A 1 222 ? 32.536 2.834 -38.878 1.00 84.81 222 LEU A N 1
ATOM 1710 C CA . LEU A 1 222 ? 33.750 2.020 -38.979 1.00 84.81 222 LEU A CA 1
ATOM 1711 C C . LEU A 1 222 ? 33.635 0.936 -40.062 1.00 84.81 222 LEU A C 1
ATOM 1713 O O . LEU A 1 222 ? 34.591 0.720 -40.808 1.00 84.81 222 LEU A O 1
ATOM 1717 N N . THR A 1 223 ? 32.475 0.288 -40.196 1.00 84.81 223 THR A N 1
ATOM 1718 C CA . THR A 1 223 ? 32.236 -0.707 -41.260 1.00 84.81 223 THR A CA 1
ATOM 1719 C C . THR A 1 223 ? 32.206 -0.068 -42.649 1.00 84.81 223 THR A C 1
ATOM 1721 O O . THR A 1 223 ? 32.816 -0.602 -43.578 1.00 84.81 223 THR A O 1
ATOM 1724 N N . LEU A 1 224 ? 31.598 1.115 -42.791 1.00 81.75 224 LEU A N 1
ATOM 1725 C CA . LEU A 1 224 ? 31.625 1.887 -44.037 1.00 81.75 224 LEU A CA 1
ATOM 1726 C C . LEU A 1 224 ? 33.058 2.266 -44.431 1.00 81.75 224 LEU A C 1
ATOM 1728 O O . LEU A 1 224 ? 33.449 2.040 -45.576 1.00 81.75 224 LEU A O 1
ATOM 1732 N N . LYS A 1 225 ? 33.880 2.733 -43.484 1.00 76.75 225 LYS A N 1
ATOM 1733 C CA . LYS A 1 225 ? 35.306 3.009 -43.732 1.00 76.75 225 LYS A CA 1
ATOM 1734 C C . LYS A 1 225 ? 36.097 1.778 -44.154 1.00 76.75 225 LYS A C 1
ATOM 1736 O O . LYS A 1 225 ? 36.852 1.852 -45.116 1.00 76.75 225 LYS A O 1
ATOM 1741 N N . ALA A 1 226 ? 35.895 0.644 -43.485 1.00 75.38 226 ALA A N 1
ATOM 1742 C CA . ALA A 1 226 ? 36.557 -0.604 -43.857 1.00 75.38 226 ALA A CA 1
ATOM 1743 C C . ALA A 1 226 ? 36.198 -1.034 -45.292 1.00 75.38 226 ALA A C 1
ATOM 1745 O O . ALA A 1 226 ? 37.056 -1.525 -46.027 1.00 75.38 226 ALA A O 1
ATOM 1746 N N . SER A 1 227 ? 34.950 -0.796 -45.713 1.00 70.75 227 SER A N 1
ATOM 1747 C CA . SER A 1 227 ? 34.499 -1.066 -47.081 1.00 70.75 227 SER A CA 1
ATOM 1748 C C . SER A 1 227 ? 35.076 -0.088 -48.118 1.00 70.75 227 SER A C 1
ATOM 1750 O O . SER A 1 227 ? 35.384 -0.499 -49.238 1.00 70.75 227 SER A O 1
ATOM 1752 N N . GLU A 1 228 ? 35.280 1.187 -47.759 1.00 65.69 228 GLU A N 1
ATOM 1753 C CA . GLU A 1 228 ? 35.955 2.174 -48.612 1.00 65.69 228 GLU A CA 1
ATOM 1754 C C . GLU A 1 228 ? 37.447 1.852 -48.762 1.00 65.69 228 GLU A C 1
ATOM 1756 O O . GLU A 1 228 ? 37.951 1.831 -49.883 1.00 65.69 228 GLU A O 1
ATOM 1761 N N . ASP A 1 229 ? 38.134 1.505 -47.672 1.00 60.38 229 ASP A N 1
ATOM 1762 C CA . ASP A 1 229 ? 39.553 1.131 -47.689 1.00 60.38 229 ASP A CA 1
ATOM 1763 C C . ASP A 1 229 ? 39.795 -0.162 -48.495 1.00 60.38 229 ASP A C 1
ATOM 1765 O O . ASP A 1 229 ? 40.768 -0.253 -49.247 1.00 60.38 229 ASP A O 1
ATOM 1769 N N . GLN A 1 230 ? 38.873 -1.135 -48.447 1.00 58.19 230 GLN A N 1
ATOM 1770 C CA . GLN A 1 230 ? 38.909 -2.324 -49.315 1.00 58.19 230 GLN A CA 1
ATOM 1771 C C . GLN A 1 230 ? 38.653 -2.014 -50.795 1.00 58.19 230 GLN A C 1
ATOM 1773 O O . GLN A 1 230 ? 39.165 -2.719 -51.663 1.00 58.19 230 GLN A O 1
ATOM 1778 N N . LYS A 1 231 ? 37.907 -0.951 -51.110 1.00 56.22 231 LYS A N 1
ATOM 1779 C CA . LYS A 1 231 ? 37.637 -0.523 -52.492 1.00 56.22 231 LYS A CA 1
ATOM 1780 C C . LYS A 1 231 ? 38.857 0.127 -53.159 1.00 56.22 231 LYS A C 1
ATOM 1782 O O . LYS A 1 231 ? 38.964 0.090 -54.384 1.00 56.22 231 LYS A O 1
ATOM 1787 N N . TYR A 1 232 ? 39.778 0.684 -52.367 1.00 53.50 232 TYR A N 1
ATOM 1788 C CA . TYR A 1 232 ? 41.052 1.255 -52.829 1.00 53.50 232 TYR A CA 1
ATOM 1789 C C . TYR A 1 232 ? 42.265 0.338 -52.603 1.00 53.50 232 TYR A C 1
ATOM 1791 O O . TYR A 1 232 ? 43.364 0.652 -53.066 1.00 53.50 232 TYR A O 1
ATOM 1799 N N . ALA A 1 233 ? 42.080 -0.821 -51.966 1.00 50.62 233 ALA A N 1
ATOM 1800 C CA . ALA A 1 233 ? 43.079 -1.881 -51.899 1.00 50.62 233 ALA A CA 1
ATOM 1801 C C . ALA A 1 233 ? 43.164 -2.620 -53.250 1.00 50.62 233 ALA A C 1
ATOM 1803 O O . ALA A 1 233 ? 42.646 -3.720 -53.428 1.00 50.62 233 ALA A O 1
ATOM 1804 N N . ALA A 1 234 ? 43.811 -1.999 -54.239 1.00 42.72 234 ALA A N 1
ATOM 1805 C CA . ALA A 1 234 ? 44.184 -2.688 -55.469 1.00 42.72 234 ALA A CA 1
ATOM 1806 C C . ALA A 1 234 ? 45.180 -3.828 -55.154 1.00 42.72 234 ALA A C 1
ATOM 1808 O O . ALA A 1 234 ? 46.119 -3.612 -54.381 1.00 42.72 234 ALA A O 1
ATOM 1809 N N . PRO A 1 235 ? 45.049 -5.022 -55.763 1.00 44.97 235 PRO A N 1
ATOM 1810 C CA . PRO A 1 235 ? 46.075 -6.047 -55.663 1.00 44.97 235 PRO A CA 1
ATOM 1811 C C . PRO A 1 235 ? 47.309 -5.552 -56.421 1.00 44.97 235 PRO A C 1
ATOM 1813 O O . PRO A 1 235 ? 47.284 -5.394 -57.643 1.00 44.97 235 PRO A O 1
ATOM 1816 N N . LEU A 1 236 ? 48.395 -5.280 -55.701 1.00 44.09 236 LEU A N 1
ATOM 1817 C CA . LEU A 1 236 ? 49.700 -5.077 -56.321 1.00 44.09 236 LEU A CA 1
ATOM 1818 C C . LEU A 1 236 ? 50.075 -6.376 -57.054 1.00 44.09 236 LEU A C 1
ATOM 1820 O O . LEU A 1 236 ? 50.383 -7.390 -56.431 1.00 44.09 236 LEU A O 1
ATOM 1824 N N . GLY A 1 237 ? 49.984 -6.349 -58.386 1.00 38.19 237 GLY A N 1
ATOM 1825 C CA . GLY A 1 237 ? 50.489 -7.401 -59.266 1.00 38.19 237 GLY A CA 1
ATOM 1826 C C . GLY A 1 237 ? 52.011 -7.561 -59.136 1.00 38.19 237 GLY A C 1
ATOM 1827 O O . GLY A 1 237 ? 52.695 -6.637 -58.692 1.00 38.19 237 GLY A O 1
ATOM 1828 N N . PRO A 1 238 ? 52.557 -8.734 -59.498 1.00 41.16 238 PRO A N 1
ATOM 1829 C CA . PRO A 1 238 ? 53.869 -9.170 -59.047 1.00 41.16 238 PRO A CA 1
ATOM 1830 C C . PRO A 1 238 ? 54.979 -8.398 -59.766 1.00 41.16 238 PRO A C 1
ATOM 1832 O O . PRO A 1 238 ? 55.136 -8.499 -60.982 1.00 41.16 238 PRO A O 1
ATOM 1835 N N . ALA A 1 239 ? 55.784 -7.655 -59.008 1.00 36.09 239 ALA A N 1
ATOM 1836 C CA . ALA A 1 239 ? 57.105 -7.248 -59.464 1.00 36.09 239 ALA A CA 1
ATOM 1837 C C . ALA A 1 239 ? 58.041 -8.457 -59.320 1.00 36.09 239 ALA A C 1
ATOM 1839 O O . ALA A 1 239 ? 58.249 -8.971 -58.223 1.00 36.09 239 ALA A O 1
ATOM 1840 N N . ALA A 1 240 ? 58.546 -8.939 -60.452 1.00 36.41 240 ALA A N 1
ATOM 1841 C CA . ALA A 1 240 ? 59.537 -9.999 -60.532 1.00 36.41 240 ALA A CA 1
ATOM 1842 C C . ALA A 1 240 ? 60.855 -9.584 -59.853 1.00 36.41 240 ALA A C 1
ATOM 1844 O O . ALA A 1 240 ? 61.341 -8.476 -60.084 1.00 36.41 240 ALA A O 1
ATOM 1845 N N . GLY A 1 241 ? 61.444 -10.501 -59.078 1.00 32.62 241 GLY A N 1
ATOM 1846 C CA . GLY A 1 241 ? 62.801 -10.383 -58.541 1.00 32.62 241 GLY A CA 1
ATOM 1847 C C . GLY A 1 241 ? 62.974 -11.024 -57.164 1.00 32.62 241 GLY A C 1
ATOM 1848 O O . GLY A 1 241 ? 62.963 -10.307 -56.173 1.00 32.62 241 GLY A O 1
ATOM 1849 N N . ASP A 1 242 ? 63.082 -12.358 -57.164 1.00 34.22 242 ASP A N 1
ATOM 1850 C CA . ASP A 1 242 ? 63.719 -13.300 -56.215 1.00 34.22 242 ASP A CA 1
ATOM 1851 C C . ASP A 1 242 ? 64.346 -12.699 -54.927 1.00 34.22 242 ASP A C 1
ATOM 1853 O O . ASP A 1 242 ? 65.128 -11.757 -54.985 1.00 34.22 242 ASP A O 1
ATOM 1857 N N . ASP A 1 243 ? 64.081 -13.196 -53.712 1.00 34.62 243 ASP A N 1
ATOM 1858 C CA . ASP A 1 243 ? 64.356 -14.568 -53.267 1.00 34.62 243 ASP A CA 1
ATOM 1859 C C . ASP A 1 243 ? 63.455 -15.034 -52.089 1.00 34.62 243 ASP A C 1
ATOM 1861 O O . ASP A 1 243 ? 62.951 -14.248 -51.290 1.00 34.62 243 ASP A O 1
ATOM 1865 N N . LYS A 1 244 ? 63.293 -16.361 -52.024 1.00 33.97 244 LYS A N 1
ATOM 1866 C CA . LYS A 1 244 ? 62.481 -17.260 -51.160 1.00 33.97 244 LYS A CA 1
ATOM 1867 C C . LYS A 1 244 ? 62.407 -16.878 -49.660 1.00 33.97 244 LYS A C 1
ATOM 1869 O O . LYS A 1 244 ? 63.357 -16.345 -49.112 1.00 33.97 244 LYS A O 1
ATOM 1874 N N . VAL A 1 245 ? 61.332 -17.183 -48.913 1.00 30.11 245 VAL A N 1
ATOM 1875 C CA . VAL A 1 245 ? 60.947 -18.535 -48.438 1.00 30.11 245 VAL A CA 1
ATOM 1876 C C . VAL A 1 245 ? 59.431 -18.674 -48.219 1.00 30.11 245 VAL A C 1
ATOM 1878 O O . VAL A 1 245 ? 58.757 -17.807 -47.675 1.00 30.11 245 VAL A O 1
ATOM 1881 N N . GLN A 1 246 ? 58.938 -19.836 -48.638 1.00 27.09 246 GLN A N 1
ATOM 1882 C CA . GLN A 1 246 ? 57.572 -20.340 -48.623 1.00 27.09 246 GLN A CA 1
ATOM 1883 C C . GLN A 1 246 ? 57.319 -21.153 -47.341 1.00 27.09 246 GLN A C 1
ATOM 1885 O O . GLN A 1 246 ? 58.054 -22.106 -47.099 1.00 27.09 246 GLN A O 1
ATOM 1890 N N . VAL A 1 247 ? 56.257 -20.857 -46.581 1.00 26.86 247 VAL A N 1
ATOM 1891 C CA . VAL A 1 247 ? 55.569 -21.864 -45.747 1.00 26.86 247 VAL A CA 1
ATOM 1892 C C . VAL A 1 247 ? 54.064 -21.598 -45.785 1.00 26.86 247 VAL A C 1
ATOM 1894 O O . VAL A 1 247 ? 53.569 -20.602 -45.267 1.00 26.86 247 VAL A O 1
ATOM 1897 N N . SER A 1 248 ? 53.349 -22.504 -46.445 1.00 25.98 248 SER A N 1
ATOM 1898 C CA . SER A 1 248 ? 51.892 -22.613 -46.483 1.00 25.98 248 SER A CA 1
ATOM 1899 C C . SER A 1 248 ? 51.389 -23.457 -45.316 1.00 25.98 248 SER A C 1
ATOM 1901 O O . SER A 1 248 ? 51.979 -24.503 -45.052 1.00 25.98 248 SER A O 1
ATOM 1903 N N . LEU A 1 249 ? 50.241 -23.108 -44.734 1.00 26.27 249 LEU A N 1
ATOM 1904 C CA . LEU A 1 249 ? 49.380 -24.079 -44.055 1.00 26.27 249 LEU A CA 1
ATOM 1905 C C . LEU A 1 249 ? 47.914 -23.776 -44.372 1.00 26.27 249 LEU A C 1
ATOM 1907 O O . LEU A 1 249 ? 47.336 -22.782 -43.942 1.00 26.27 249 LEU A O 1
ATOM 1911 N N . THR A 1 250 ? 47.361 -24.652 -45.204 1.00 25.38 250 THR A N 1
ATOM 1912 C CA . THR A 1 250 ? 45.965 -24.731 -45.624 1.00 25.38 250 THR A CA 1
ATOM 1913 C C . THR A 1 250 ? 45.225 -25.647 -44.653 1.00 25.38 250 THR A C 1
ATOM 1915 O O . THR A 1 250 ? 45.683 -26.759 -44.408 1.00 25.38 250 THR A O 1
ATOM 1918 N N . LEU A 1 251 ? 44.067 -25.220 -44.147 1.00 27.20 251 LEU A N 1
ATOM 1919 C CA . LEU A 1 251 ? 43.091 -26.101 -43.504 1.00 27.20 251 LEU A CA 1
ATOM 1920 C C . LEU A 1 251 ? 41.807 -26.071 -44.332 1.00 27.20 251 LEU A C 1
ATOM 1922 O O . LEU A 1 251 ? 41.010 -25.139 -44.250 1.00 27.20 251 LEU A O 1
ATOM 1926 N N . GLY A 1 252 ? 41.668 -27.089 -45.179 1.00 27.41 252 GLY A N 1
ATOM 1927 C CA . GLY A 1 252 ? 40.435 -27.456 -45.856 1.00 27.41 252 GLY A CA 1
ATOM 1928 C C . GLY A 1 252 ? 39.871 -28.712 -45.203 1.00 27.41 252 GLY A C 1
ATOM 1929 O O . GLY A 1 252 ? 40.589 -29.690 -45.005 1.00 27.41 252 GLY A O 1
ATOM 1930 N N . LEU A 1 253 ? 38.590 -28.647 -44.858 1.00 28.05 253 LEU A N 1
ATOM 1931 C CA . LEU A 1 253 ? 37.765 -29.774 -44.441 1.00 28.05 253 LEU A CA 1
ATOM 1932 C C . LEU A 1 253 ? 37.695 -30.826 -45.560 1.00 28.05 253 LEU A C 1
ATOM 1934 O O . LEU A 1 253 ? 37.544 -30.474 -46.730 1.00 28.05 253 LEU A O 1
ATOM 1938 N N . GLY A 1 254 ? 37.742 -32.105 -45.193 1.00 25.80 254 GLY A N 1
ATOM 1939 C CA . GLY A 1 254 ? 37.485 -33.218 -46.104 1.00 25.80 254 GLY A CA 1
ATOM 1940 C C . GLY A 1 254 ? 37.543 -34.567 -45.393 1.00 25.80 254 GLY A C 1
ATOM 1941 O O . GLY A 1 254 ? 38.547 -34.908 -44.784 1.00 25.80 254 GLY A O 1
ATOM 1942 N N . GLU A 1 255 ? 36.430 -35.287 -45.457 1.00 29.17 255 GLU A N 1
ATOM 1943 C CA . GLU A 1 255 ? 36.097 -36.559 -44.815 1.00 29.17 255 GLU A CA 1
ATOM 1944 C C . GLU A 1 255 ? 37.109 -37.709 -44.997 1.00 29.17 255 GLU A C 1
ATOM 1946 O O . GLU A 1 255 ? 37.759 -37.840 -46.030 1.00 29.17 255 GLU A O 1
ATOM 1951 N N . GLY A 1 256 ? 37.060 -38.665 -44.059 1.00 26.64 256 GLY A N 1
ATOM 1952 C CA . GLY A 1 256 ? 36.987 -40.080 -44.434 1.00 26.64 256 GLY A CA 1
ATOM 1953 C C . GLY A 1 256 ? 38.226 -40.959 -44.219 1.00 26.64 256 GLY A C 1
ATOM 1954 O O . GLY A 1 256 ? 39.184 -40.917 -44.976 1.00 26.64 256 GLY A O 1
ATOM 1955 N N . ALA A 1 257 ? 38.044 -41.917 -43.302 1.00 26.91 257 ALA A N 1
ATOM 1956 C CA . ALA A 1 257 ? 38.573 -43.288 -43.313 1.00 26.91 257 ALA A CA 1
ATOM 1957 C C . ALA A 1 257 ? 39.939 -43.620 -42.656 1.00 26.91 257 ALA A C 1
ATOM 1959 O O . ALA A 1 257 ? 40.999 -43.521 -43.255 1.00 26.91 257 ALA A O 1
ATOM 1960 N N . LYS A 1 258 ? 39.783 -44.284 -41.495 1.00 28.23 258 LYS A N 1
ATOM 1961 C CA . LYS A 1 258 ? 40.384 -45.566 -41.053 1.00 28.23 258 LYS A CA 1
ATOM 1962 C C . LYS A 1 258 ? 41.854 -45.645 -40.604 1.00 28.23 258 LYS A C 1
ATOM 1964 O O . LYS A 1 258 ? 42.767 -45.565 -41.411 1.00 28.23 258 LYS A O 1
ATOM 1969 N N . GLY A 1 259 ? 41.980 -46.133 -39.359 1.00 27.20 259 GLY A N 1
ATOM 1970 C CA . GLY A 1 259 ? 43.068 -46.978 -38.839 1.00 27.20 259 GLY A CA 1
ATOM 1971 C C . GLY A 1 259 ? 44.271 -46.169 -38.361 1.00 27.20 259 GLY A C 1
ATOM 1972 O O . GLY A 1 259 ? 44.775 -45.344 -39.098 1.00 27.20 259 GLY A O 1
ATOM 1973 N N . GLY A 1 260 ? 44.782 -46.301 -37.145 1.00 25.34 260 GLY A N 1
ATOM 1974 C CA . GLY A 1 260 ? 44.795 -47.431 -36.227 1.00 25.34 260 GLY A CA 1
ATOM 1975 C C . GLY A 1 260 ? 46.232 -47.535 -35.708 1.00 25.34 260 GLY A C 1
ATOM 1976 O O . GLY A 1 260 ? 47.146 -47.470 -36.520 1.00 25.34 260 GLY A O 1
ATOM 1977 N N . GLU A 1 261 ? 46.381 -47.702 -34.389 1.00 28.83 261 GLU A N 1
ATOM 1978 C CA . GLU A 1 261 ? 47.630 -48.039 -33.672 1.00 28.83 261 GLU A CA 1
ATOM 1979 C C . GLU A 1 261 ? 48.694 -46.916 -33.654 1.00 28.83 261 GLU A C 1
ATOM 1981 O O . GLU A 1 261 ? 49.012 -46.312 -34.664 1.00 28.83 261 GLU A O 1
ATOM 1986 N N . GLY A 1 262 ? 49.320 -46.518 -32.549 1.00 26.50 262 GLY A N 1
ATOM 1987 C CA . GLY A 1 262 ? 49.457 -47.075 -31.209 1.00 26.50 262 GLY A CA 1
ATOM 1988 C C . GLY A 1 262 ? 50.847 -46.676 -30.680 1.00 26.50 262 GLY A C 1
ATOM 1989 O O . GLY A 1 262 ? 51.820 -46.743 -31.424 1.00 26.50 262 GLY A O 1
ATOM 1990 N N . GLY A 1 263 ? 50.938 -46.287 -29.403 1.00 27.47 263 GLY A N 1
ATOM 1991 C CA . GLY A 1 263 ? 52.193 -46.195 -28.631 1.00 27.47 263 GLY A CA 1
ATOM 1992 C C . GLY A 1 263 ? 52.642 -44.766 -28.289 1.00 27.47 263 GLY A C 1
ATOM 1993 O O . GLY A 1 263 ? 53.034 -44.026 -29.181 1.00 27.47 263 GLY A O 1
ATOM 1994 N N . LEU A 1 264 ? 52.437 -44.297 -27.044 1.00 27.64 264 LEU A N 1
ATOM 1995 C CA . LEU A 1 264 ? 53.296 -44.494 -25.841 1.00 27.64 264 LEU A CA 1
ATOM 1996 C C . LEU A 1 264 ? 54.622 -43.725 -25.958 1.00 27.64 264 LEU A C 1
ATOM 1998 O O . LEU A 1 264 ? 55.369 -43.972 -26.894 1.00 27.64 264 LEU A O 1
ATOM 2002 N N . GLY A 1 265 ? 55.044 -42.831 -25.064 1.00 27.33 265 GLY A N 1
ATOM 2003 C CA . GLY A 1 265 ? 54.603 -42.277 -23.772 1.00 27.33 265 GLY A CA 1
ATOM 2004 C C . GLY A 1 265 ? 55.450 -40.992 -23.559 1.00 27.33 265 GLY A C 1
ATOM 2005 O O . GLY A 1 265 ? 56.232 -40.640 -24.438 1.00 27.33 265 GLY A O 1
ATOM 2006 N N . ASP A 1 266 ? 55.421 -40.221 -22.480 1.00 28.73 266 ASP A N 1
ATOM 2007 C CA . ASP A 1 266 ? 54.983 -40.436 -21.106 1.00 28.73 266 ASP A CA 1
ATOM 2008 C C . ASP A 1 266 ? 55.103 -39.087 -20.342 1.00 28.73 266 ASP A C 1
ATOM 2010 O O . ASP A 1 266 ? 55.765 -38.172 -20.841 1.00 28.73 266 ASP A O 1
ATOM 2014 N N . LEU A 1 267 ? 54.550 -39.048 -19.119 1.00 27.47 267 LEU A N 1
ATOM 2015 C CA . LEU A 1 267 ? 54.462 -37.981 -18.087 1.00 27.47 267 LEU A CA 1
ATOM 2016 C C . LEU A 1 267 ? 53.255 -37.018 -18.205 1.00 27.47 267 LEU A C 1
ATOM 2018 O O . LEU A 1 267 ? 53.260 -36.114 -19.034 1.00 27.47 267 LEU A O 1
ATOM 2022 N N . ILE A 1 268 ? 52.133 -37.265 -17.496 1.00 28.47 268 ILE A N 1
ATOM 2023 C CA . ILE A 1 268 ? 51.861 -37.020 -16.043 1.00 28.47 268 ILE A CA 1
ATOM 2024 C C . ILE A 1 268 ? 51.888 -35.494 -15.770 1.00 28.47 268 ILE A C 1
ATOM 2026 O O . ILE A 1 268 ? 52.916 -34.871 -16.000 1.00 28.47 268 ILE A O 1
ATOM 2030 N N . ASP A 1 269 ? 50.824 -34.797 -15.347 1.00 24.00 269 ASP A N 1
ATOM 2031 C CA . ASP A 1 269 ? 49.877 -35.115 -14.269 1.00 24.00 269 ASP A CA 1
ATOM 2032 C C . ASP A 1 269 ? 48.604 -34.228 -14.283 1.00 24.00 269 ASP A C 1
ATOM 2034 O O . ASP A 1 269 ? 48.683 -33.059 -14.660 1.00 24.00 269 ASP A O 1
ATOM 2038 N N . LEU A 1 270 ? 47.508 -34.802 -13.763 1.00 28.33 270 LEU A N 1
ATOM 2039 C CA . LEU A 1 270 ? 46.339 -34.217 -13.069 1.00 28.33 270 LEU A CA 1
ATOM 2040 C C . LEU A 1 270 ? 45.522 -33.077 -13.741 1.00 28.33 270 LEU A C 1
ATOM 2042 O O . LEU A 1 270 ? 45.915 -31.915 -13.720 1.00 28.33 270 LEU A O 1
ATOM 2046 N N . SER A 1 271 ? 44.387 -33.350 -14.405 1.00 25.53 271 SE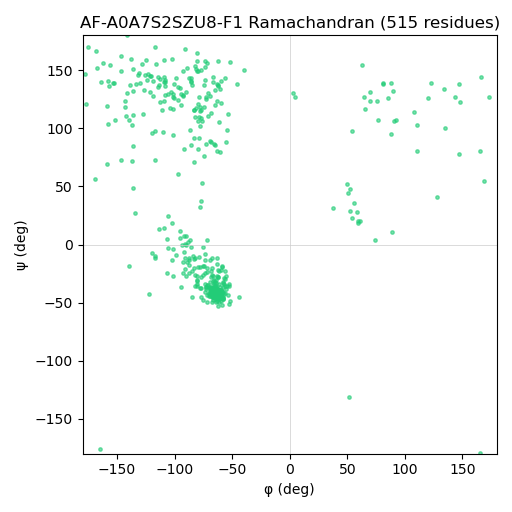R A N 1
ATOM 2047 C CA . SER A 1 271 ? 43.058 -33.766 -13.876 1.00 25.53 271 SER A CA 1
ATOM 2048 C C . SER A 1 271 ? 42.250 -32.601 -13.257 1.00 25.53 271 SER A C 1
ATOM 2050 O O . SER A 1 271 ? 42.698 -32.048 -12.259 1.00 25.53 271 SER A O 1
ATOM 2052 N N . LEU A 1 272 ? 41.179 -32.094 -13.909 1.00 31.88 272 LEU A N 1
ATOM 2053 C CA . LEU A 1 272 ? 39.783 -32.633 -13.960 1.00 31.88 272 LEU A CA 1
ATOM 2054 C C . LEU A 1 272 ? 39.013 -32.211 -12.673 1.00 31.88 272 LEU A C 1
ATOM 2056 O O . LEU A 1 272 ? 39.614 -32.211 -11.606 1.00 31.88 272 LEU A O 1
ATOM 2060 N N . ASP A 1 273 ? 37.745 -31.795 -12.606 1.00 31.47 273 ASP A N 1
ATOM 2061 C CA . ASP A 1 273 ? 36.524 -31.932 -13.424 1.00 31.47 273 ASP A CA 1
ATOM 2062 C C . ASP A 1 273 ? 35.476 -30.910 -12.876 1.00 31.47 273 ASP A C 1
ATOM 2064 O O . ASP A 1 273 ? 35.708 -30.326 -11.818 1.00 31.47 273 ASP A O 1
ATOM 2068 N N . ASP A 1 274 ? 34.354 -30.552 -13.516 1.00 27.42 274 ASP A N 1
ATOM 2069 C CA . ASP A 1 274 ? 33.285 -31.482 -13.900 1.00 27.42 274 ASP A CA 1
ATOM 2070 C C . ASP A 1 274 ? 32.308 -30.906 -14.952 1.00 27.42 274 ASP A C 1
ATOM 2072 O O . ASP A 1 274 ? 31.925 -29.732 -14.921 1.00 27.42 274 ASP A O 1
ATOM 2076 N N . GLN A 1 275 ? 31.927 -31.782 -15.884 1.00 27.36 275 GLN A N 1
ATOM 2077 C CA . GLN A 1 275 ? 30.839 -31.675 -16.873 1.00 27.36 275 GLN A CA 1
ATOM 2078 C C . GLN A 1 275 ? 29.489 -31.852 -16.133 1.00 27.36 275 GLN A C 1
ATOM 2080 O O . GLN A 1 275 ? 29.462 -32.411 -15.048 1.00 27.36 275 GLN A O 1
ATOM 2085 N N . GLY A 1 276 ? 28.302 -31.430 -16.569 1.00 25.88 276 GLY A N 1
ATOM 2086 C CA . GLY A 1 276 ? 27.738 -31.308 -17.910 1.00 25.88 276 GLY A CA 1
ATOM 2087 C C . GLY A 1 276 ? 26.469 -32.183 -17.991 1.00 25.88 276 GLY A C 1
ATOM 2088 O O . GLY A 1 276 ? 26.550 -33.372 -17.711 1.00 25.88 276 GLY A O 1
ATOM 2089 N N . GLU A 1 277 ? 25.344 -31.575 -18.405 1.00 23.64 277 GLU A N 1
ATOM 2090 C CA . GLU A 1 277 ? 24.061 -32.185 -18.848 1.00 23.64 277 GLU A CA 1
ATOM 2091 C C . GLU A 1 277 ? 23.243 -33.024 -17.837 1.00 23.64 277 GLU A C 1
ATOM 2093 O O . GLU A 1 277 ? 23.773 -33.652 -16.937 1.00 23.64 277 GLU A O 1
ATOM 2098 N N . ALA A 1 278 ? 21.924 -33.204 -17.926 1.00 24.92 278 ALA A N 1
ATOM 2099 C CA . ALA A 1 278 ? 20.764 -32.568 -18.561 1.00 24.92 278 ALA A CA 1
ATOM 2100 C C . ALA A 1 278 ? 19.553 -33.411 -18.097 1.00 24.92 278 ALA A C 1
ATOM 2102 O O . ALA A 1 278 ? 19.704 -34.618 -17.925 1.00 24.92 278 ALA A O 1
ATOM 2103 N N . THR A 1 279 ? 18.365 -32.826 -17.907 1.00 22.53 279 THR A N 1
ATOM 2104 C CA . THR A 1 279 ? 17.053 -33.336 -18.381 1.00 22.53 279 THR A CA 1
ATOM 2105 C C . THR A 1 279 ? 15.886 -32.615 -17.712 1.00 22.53 279 THR A C 1
ATOM 2107 O O . THR A 1 279 ? 15.929 -32.189 -16.565 1.00 22.53 279 THR A O 1
ATOM 2110 N N . THR A 1 280 ? 14.856 -32.438 -18.526 1.00 27.67 280 THR A N 1
ATOM 2111 C CA . THR A 1 280 ? 13.672 -31.599 -18.380 1.00 27.67 280 THR A CA 1
ATOM 2112 C C . THR A 1 280 ? 12.518 -32.318 -17.685 1.00 27.67 280 THR A C 1
ATOM 2114 O O . THR A 1 280 ? 12.324 -33.505 -17.929 1.00 27.67 280 THR A O 1
ATOM 2117 N N . THR A 1 281 ? 11.647 -31.583 -16.996 1.00 24.28 281 THR A N 1
ATOM 2118 C CA . THR A 1 281 ? 10.187 -31.817 -16.999 1.00 24.28 281 THR A CA 1
ATOM 2119 C C . THR A 1 281 ? 9.470 -30.500 -16.688 1.00 24.28 281 THR A C 1
ATOM 2121 O O . THR A 1 281 ? 9.959 -29.686 -15.910 1.00 24.28 281 THR A O 1
ATOM 2124 N N . ALA A 1 282 ? 8.375 -30.258 -17.404 1.00 26.81 282 ALA A N 1
ATOM 2125 C CA . ALA A 1 282 ? 7.637 -29.002 -17.492 1.00 26.81 282 ALA A CA 1
ATOM 2126 C C . ALA A 1 282 ? 6.200 -29.154 -16.957 1.00 26.81 282 ALA A C 1
ATOM 2128 O O . ALA A 1 282 ? 5.723 -30.280 -16.839 1.00 26.81 282 ALA A O 1
ATOM 2129 N N . ALA A 1 283 ? 5.534 -27.996 -16.809 1.00 24.77 283 ALA A N 1
ATOM 2130 C CA . ALA A 1 283 ? 4.114 -27.724 -16.505 1.00 24.77 283 ALA A CA 1
ATOM 2131 C C . ALA A 1 283 ? 3.749 -27.660 -15.006 1.00 24.77 283 ALA A C 1
ATOM 2133 O O . ALA A 1 283 ? 4.248 -28.452 -14.222 1.00 24.77 283 ALA A O 1
ATOM 2134 N N . GLY A 1 284 ? 2.912 -26.736 -14.523 1.00 24.06 284 GLY A N 1
ATOM 2135 C CA . GLY A 1 284 ? 2.128 -25.650 -15.132 1.00 24.06 284 GLY A CA 1
ATOM 2136 C C . GLY A 1 284 ? 1.813 -24.605 -14.044 1.00 24.06 284 GLY A C 1
ATOM 2137 O O . GLY A 1 284 ? 1.817 -24.925 -12.862 1.00 24.06 284 GLY A O 1
ATOM 2138 N N . GLU A 1 285 ? 1.870 -23.321 -14.392 1.00 27.89 285 GLU A N 1
ATOM 2139 C CA . GLU A 1 285 ? 0.709 -22.419 -14.535 1.00 27.89 285 GLU A CA 1
ATOM 2140 C C . GLU A 1 285 ? 0.362 -21.630 -13.258 1.00 27.89 285 GLU A C 1
ATOM 2142 O O . GLU A 1 285 ? -0.175 -22.148 -12.290 1.00 27.89 285 GLU A O 1
ATOM 2147 N N . ASP A 1 286 ? 0.684 -20.335 -13.315 1.00 26.83 286 ASP A N 1
ATOM 2148 C CA . ASP A 1 286 ? -0.265 -19.209 -13.287 1.00 26.83 286 ASP A CA 1
ATOM 2149 C C . ASP A 1 286 ? 0.198 -18.088 -12.341 1.00 26.83 286 ASP A C 1
ATOM 2151 O O . ASP A 1 286 ? 0.076 -18.157 -11.121 1.00 26.83 286 ASP A O 1
ATOM 2155 N N . ALA A 1 287 ? 0.779 -17.040 -12.927 1.00 28.42 287 ALA A N 1
ATOM 2156 C CA . ALA A 1 287 ? 0.956 -15.749 -12.275 1.00 28.42 287 ALA A CA 1
ATOM 2157 C C . ALA A 1 287 ? 1.118 -14.677 -13.355 1.00 28.42 287 ALA A C 1
ATOM 2159 O O . ALA A 1 287 ? 2.159 -14.536 -14.004 1.00 28.42 287 ALA A O 1
ATOM 2160 N N . SER A 1 288 ? 0.033 -13.936 -13.546 1.00 27.77 288 SER A N 1
ATOM 2161 C CA . SER A 1 288 ? -0.115 -12.766 -14.397 1.00 27.77 288 SER A CA 1
ATOM 2162 C C . SER A 1 288 ? 0.908 -11.678 -14.053 1.00 27.77 288 SER A C 1
ATOM 2164 O O . SER A 1 288 ? 0.649 -10.776 -13.256 1.00 27.77 288 SER A O 1
ATOM 2166 N N . LEU A 1 289 ? 2.080 -11.745 -14.681 1.00 28.97 289 LEU A N 1
ATOM 2167 C CA . LEU A 1 289 ? 3.018 -10.635 -14.727 1.00 28.97 289 LEU A CA 1
ATOM 2168 C C . LEU A 1 289 ? 2.509 -9.643 -15.776 1.00 28.97 289 LEU A C 1
ATOM 2170 O O . LEU A 1 289 ? 2.463 -9.955 -16.970 1.00 28.97 289 LEU A O 1
ATOM 2174 N N . VAL A 1 290 ? 2.140 -8.441 -15.339 1.00 27.89 290 VAL A N 1
ATOM 2175 C CA . VAL A 1 290 ? 1.936 -7.294 -16.228 1.00 27.89 290 VAL A CA 1
ATOM 2176 C C . VAL A 1 290 ? 3.294 -6.964 -16.850 1.00 27.89 290 VAL A C 1
ATOM 2178 O O . VAL A 1 290 ? 4.066 -6.156 -16.344 1.00 27.89 290 VAL A O 1
ATOM 2181 N N . ARG A 1 291 ? 3.621 -7.642 -17.954 1.00 25.84 291 ARG A N 1
ATOM 2182 C CA . ARG A 1 291 ? 4.640 -7.175 -18.887 1.00 25.84 291 ARG A CA 1
ATOM 2183 C C . ARG A 1 291 ? 4.114 -5.881 -19.478 1.00 25.84 291 ARG A C 1
ATOM 2185 O O . ARG A 1 291 ? 3.093 -5.883 -20.165 1.00 25.84 291 ARG A O 1
ATOM 2192 N N . CYS A 1 292 ? 4.845 -4.794 -19.277 1.00 25.05 292 CYS A N 1
ATOM 2193 C CA . CYS A 1 292 ? 4.761 -3.636 -20.150 1.00 25.05 292 CYS A CA 1
ATOM 2194 C C . CYS A 1 292 ? 5.229 -4.054 -21.555 1.00 25.05 292 CYS A C 1
ATOM 2196 O O . CYS A 1 292 ? 6.374 -3.835 -21.943 1.00 25.05 292 CYS A O 1
ATOM 2198 N N . ASN A 1 293 ? 4.336 -4.693 -22.313 1.00 25.91 293 ASN A N 1
ATOM 2199 C CA . ASN A 1 293 ? 4.455 -4.845 -23.753 1.00 25.91 293 ASN A CA 1
ATOM 2200 C C . ASN A 1 293 ? 4.246 -3.460 -24.367 1.00 25.91 293 ASN A C 1
ATOM 2202 O O . ASN A 1 293 ? 3.131 -3.076 -24.717 1.00 25.91 293 ASN A O 1
ATOM 2206 N N . LEU A 1 294 ? 5.329 -2.701 -24.511 1.00 29.48 294 LEU A N 1
ATOM 2207 C CA . LEU A 1 294 ? 5.363 -1.635 -25.498 1.00 29.48 294 LEU A CA 1
ATOM 2208 C C . LEU A 1 294 ? 5.648 -2.296 -26.854 1.00 29.48 294 LEU A C 1
ATOM 2210 O O . LEU A 1 294 ? 6.789 -2.379 -27.306 1.00 29.48 294 LEU A O 1
ATOM 2214 N N . GLU A 1 295 ? 4.597 -2.831 -27.481 1.00 26.61 295 GLU A N 1
ATOM 2215 C CA . GLU A 1 295 ? 4.623 -3.206 -28.894 1.00 26.61 295 GLU A CA 1
ATOM 2216 C C . GLU A 1 295 ? 4.786 -1.930 -29.726 1.00 26.61 295 GLU A C 1
ATOM 2218 O O . GLU A 1 295 ? 3.825 -1.296 -30.161 1.00 26.61 295 GLU A O 1
ATOM 2223 N N . VAL A 1 296 ? 6.035 -1.523 -29.936 1.00 29.75 296 VAL A N 1
ATOM 2224 C CA . VAL A 1 296 ? 6.363 -0.531 -30.954 1.00 29.75 296 VAL A CA 1
ATOM 2225 C C . VAL A 1 296 ? 6.388 -1.277 -32.279 1.00 29.75 296 VAL A C 1
ATOM 2227 O O . VAL A 1 296 ? 7.270 -2.096 -32.538 1.00 29.75 296 VAL A O 1
ATOM 2230 N N . GLY A 1 297 ? 5.349 -1.037 -33.080 1.00 25.11 297 GLY A N 1
ATOM 2231 C CA . GLY A 1 297 ? 5.159 -1.645 -34.387 1.00 25.11 297 GLY A CA 1
ATOM 2232 C C . GLY A 1 297 ? 6.434 -1.612 -35.225 1.00 25.11 297 GLY A C 1
ATOM 2233 O O . GLY A 1 297 ? 7.146 -0.609 -35.266 1.00 25.11 297 GLY A O 1
ATOM 2234 N N . LYS A 1 298 ? 6.699 -2.728 -35.910 1.00 28.70 298 LYS A N 1
ATOM 2235 C CA . LYS A 1 298 ? 7.694 -2.809 -36.978 1.00 28.70 298 LYS A CA 1
ATOM 2236 C C . LYS A 1 298 ? 7.376 -1.732 -38.013 1.00 28.70 298 LYS A C 1
ATOM 2238 O O . LYS A 1 298 ? 6.514 -1.925 -38.866 1.00 28.70 298 LYS A O 1
ATOM 2243 N N . SER A 1 299 ? 8.062 -0.599 -37.939 1.00 29.75 299 SER A N 1
ATOM 2244 C CA . SER A 1 299 ? 8.274 0.221 -39.115 1.00 29.75 299 SER A CA 1
ATOM 2245 C C . SER A 1 299 ? 9.392 -0.445 -39.906 1.00 29.75 299 SER A C 1
ATOM 2247 O O . SER A 1 299 ? 10.511 -0.622 -39.423 1.00 29.75 299 SER A O 1
ATOM 2249 N N . ASP A 1 300 ? 9.063 -0.864 -41.123 1.00 30.98 300 ASP A N 1
ATOM 2250 C CA . ASP A 1 300 ? 10.030 -1.206 -42.156 1.00 30.98 300 ASP A CA 1
ATOM 2251 C C . ASP A 1 300 ? 10.886 0.035 -42.462 1.00 30.98 300 ASP A C 1
ATOM 2253 O O . ASP A 1 300 ? 10.661 0.749 -43.436 1.00 30.98 300 ASP A O 1
ATOM 2257 N N . ALA A 1 301 ? 11.883 0.318 -41.626 1.00 35.25 301 ALA A N 1
ATOM 2258 C CA . ALA A 1 301 ? 12.919 1.293 -41.923 1.00 35.25 301 ALA A CA 1
ATOM 2259 C C . ALA A 1 301 ? 13.987 0.608 -42.782 1.00 35.25 301 ALA A C 1
ATOM 2261 O O . ALA A 1 301 ? 15.102 0.316 -42.349 1.00 35.25 301 ALA A O 1
ATOM 2262 N N . ARG A 1 302 ? 13.623 0.327 -44.037 1.00 33.53 302 ARG A N 1
ATOM 2263 C CA . ARG A 1 302 ? 14.607 0.151 -45.105 1.00 33.53 302 ARG A CA 1
ATOM 2264 C C . ARG A 1 302 ? 15.496 1.395 -45.125 1.00 33.53 302 ARG A C 1
ATOM 2266 O O . ARG A 1 302 ? 15.015 2.469 -45.441 1.00 33.53 302 ARG A O 1
ATOM 2273 N N . GLY A 1 303 ? 16.765 1.233 -44.763 1.00 36.41 303 GLY A N 1
ATOM 2274 C CA . GLY A 1 303 ? 17.942 1.851 -45.389 1.00 36.41 303 GLY A CA 1
ATOM 2275 C C . GLY A 1 303 ? 17.900 3.291 -45.924 1.00 36.41 303 GLY A C 1
ATOM 2276 O O . GLY A 1 303 ? 18.617 3.548 -46.885 1.00 36.41 303 GLY A O 1
ATOM 2277 N N . GLU A 1 304 ? 17.130 4.222 -45.356 1.00 36.41 304 GLU A N 1
ATOM 2278 C CA . GLU A 1 304 ? 17.027 5.595 -45.893 1.00 36.41 304 GLU A CA 1
ATOM 2279 C C . GLU A 1 304 ? 17.531 6.698 -44.944 1.00 36.41 304 GLU A C 1
ATOM 2281 O O . GLU A 1 304 ? 17.757 7.820 -45.383 1.00 36.41 304 GLU A O 1
ATOM 2286 N N . GLY A 1 305 ? 17.828 6.403 -43.673 1.00 31.47 305 GLY A N 1
ATOM 2287 C CA . GLY A 1 305 ? 18.206 7.444 -42.699 1.00 31.47 305 GLY A CA 1
ATOM 2288 C C . GLY A 1 305 ? 19.623 8.020 -42.839 1.00 31.47 305 GLY A C 1
ATOM 2289 O O . GLY A 1 305 ? 19.864 9.158 -42.449 1.00 31.47 305 GLY A O 1
ATOM 2290 N N . ILE A 1 306 ? 20.575 7.268 -43.401 1.00 44.59 306 ILE A N 1
ATOM 2291 C CA . ILE A 1 306 ? 21.981 7.713 -43.477 1.00 44.59 306 ILE A CA 1
ATOM 2292 C C . ILE A 1 306 ? 22.238 8.547 -44.742 1.00 44.59 306 ILE A C 1
ATOM 2294 O O . ILE A 1 306 ? 23.123 9.396 -44.752 1.00 44.59 306 ILE A O 1
ATOM 2298 N N . GLN A 1 307 ? 21.455 8.380 -45.812 1.00 41.22 307 GLN A N 1
ATOM 2299 C CA . GLN A 1 307 ? 21.728 9.086 -47.071 1.00 41.22 307 GLN A CA 1
ATOM 2300 C C . GLN A 1 307 ? 21.418 10.592 -47.016 1.00 41.22 307 GLN A C 1
ATOM 2302 O O . GLN A 1 307 ? 21.995 11.344 -47.801 1.00 41.22 307 GLN A O 1
ATOM 2307 N N . GLU A 1 308 ? 20.587 11.057 -46.078 1.00 42.31 308 GLU A N 1
ATOM 2308 C CA . GLU A 1 308 ? 20.210 12.475 -45.990 1.00 42.31 308 GLU A CA 1
ATOM 2309 C C . GLU A 1 308 ? 21.158 13.312 -45.100 1.00 42.31 308 GLU A C 1
ATOM 2311 O O . GLU A 1 308 ? 21.387 14.491 -45.374 1.00 42.31 308 GLU A O 1
ATOM 2316 N N . GLU A 1 309 ? 21.821 12.705 -44.104 1.00 40.44 309 GLU A N 1
ATOM 2317 C CA . GLU A 1 309 ? 22.807 13.389 -43.239 1.00 40.44 309 GLU A CA 1
ATOM 2318 C C . GLU A 1 309 ? 24.261 13.304 -43.756 1.00 40.44 309 GLU A C 1
ATOM 2320 O O . GLU A 1 309 ? 25.145 14.041 -43.308 1.00 40.44 309 GLU A O 1
ATOM 2325 N N . VAL A 1 310 ? 24.519 12.460 -44.762 1.00 43.06 310 VAL A N 1
ATOM 2326 C CA . VAL A 1 310 ? 25.832 12.301 -45.424 1.00 43.06 310 VAL A CA 1
ATOM 2327 C C . VAL A 1 310 ? 26.184 13.479 -46.348 1.00 43.06 310 VAL A C 1
ATOM 2329 O O . VAL A 1 310 ? 27.325 13.623 -46.783 1.00 43.06 310 VAL A O 1
ATOM 2332 N N . GLY A 1 311 ? 25.258 14.411 -46.591 1.00 43.75 311 GLY A N 1
ATOM 2333 C CA . GLY A 1 311 ? 25.482 15.543 -47.495 1.00 43.75 311 GLY A CA 1
ATOM 2334 C C . GLY A 1 311 ? 26.520 16.585 -47.044 1.00 43.75 311 GLY A C 1
ATOM 2335 O O . GLY A 1 311 ? 26.869 17.451 -47.848 1.00 43.75 311 GLY A O 1
ATOM 2336 N N . LYS A 1 312 ? 27.006 16.571 -45.788 1.00 51.62 312 LYS A N 1
ATOM 2337 C CA . LYS A 1 312 ? 27.905 17.637 -45.278 1.00 51.62 312 LYS A CA 1
ATOM 2338 C C . LYS A 1 312 ? 29.078 17.206 -44.392 1.00 51.62 312 LYS A C 1
ATOM 2340 O O . LYS A 1 312 ? 30.008 17.997 -44.249 1.00 51.62 312 LYS A O 1
ATOM 2345 N N . LYS A 1 313 ? 29.083 16.007 -43.803 1.00 61.53 313 LYS A N 1
ATOM 2346 C CA . LYS A 1 313 ? 30.151 15.558 -42.888 1.00 61.53 313 LYS A CA 1
ATOM 2347 C C . LYS A 1 313 ? 30.916 14.380 -43.491 1.00 61.53 313 LYS A C 1
ATOM 2349 O O . LYS A 1 313 ? 30.321 13.450 -44.020 1.00 61.53 313 LYS A O 1
ATOM 2354 N N . THR A 1 314 ? 32.246 14.409 -43.409 1.00 76.56 314 THR A N 1
ATOM 2355 C CA . THR A 1 314 ? 33.077 13.269 -43.838 1.00 76.56 314 THR A CA 1
ATOM 2356 C C . THR A 1 314 ? 32.980 12.123 -42.825 1.00 76.56 314 THR A C 1
ATOM 2358 O O . THR A 1 314 ? 32.813 12.371 -41.631 1.00 76.56 314 THR A O 1
ATOM 2361 N N . ALA A 1 315 ? 33.171 10.871 -43.255 1.00 72.50 315 ALA A N 1
ATOM 2362 C CA . ALA A 1 315 ? 33.178 9.706 -42.357 1.00 72.50 315 ALA A CA 1
ATOM 2363 C C . ALA A 1 315 ? 34.202 9.833 -41.204 1.00 72.50 315 ALA A C 1
ATOM 2365 O O . ALA A 1 315 ? 34.014 9.283 -40.124 1.00 72.50 315 ALA A O 1
ATOM 2366 N N . LYS A 1 316 ? 35.295 10.588 -41.401 1.00 74.44 316 LYS A N 1
ATOM 2367 C CA . LYS A 1 316 ? 36.259 10.934 -40.337 1.00 74.44 316 LYS A CA 1
ATOM 2368 C C . LYS A 1 316 ? 35.697 11.897 -39.297 1.00 74.44 316 LYS A C 1
ATOM 2370 O O . LYS A 1 316 ? 36.027 11.756 -38.127 1.00 74.44 316 LYS A O 1
ATOM 2375 N N . GLN A 1 317 ? 34.867 12.842 -39.717 1.00 81.06 317 GLN A N 1
ATOM 2376 C CA . GLN A 1 317 ? 34.246 13.806 -38.821 1.00 81.06 317 GLN A CA 1
ATOM 2377 C C . GLN A 1 317 ? 33.140 13.159 -37.982 1.00 81.06 317 GLN A C 1
ATOM 2379 O O . GLN A 1 317 ? 33.096 13.384 -36.781 1.00 81.06 317 GLN A O 1
ATOM 2384 N N . LEU A 1 318 ? 32.334 12.281 -38.588 1.00 80.25 318 LEU A N 1
ATOM 2385 C CA . LEU A 1 318 ? 31.315 11.490 -37.886 1.00 80.25 318 LEU A CA 1
ATOM 2386 C C . LEU A 1 318 ? 31.923 10.512 -36.865 1.00 80.25 318 LEU A C 1
ATOM 2388 O O . LEU A 1 318 ? 31.404 10.390 -35.760 1.00 80.25 318 LEU A O 1
ATOM 2392 N N . GLU A 1 319 ? 33.044 9.853 -37.193 1.00 83.94 319 GLU A N 1
ATOM 2393 C CA . GLU A 1 319 ? 33.752 8.988 -36.232 1.00 83.94 319 GLU A CA 1
ATOM 2394 C C . GLU A 1 319 ? 34.275 9.784 -35.026 1.00 83.94 319 GLU A C 1
ATOM 2396 O O . GLU A 1 319 ? 34.135 9.341 -33.887 1.00 83.94 319 GLU A O 1
ATOM 2401 N N . MET A 1 320 ? 34.887 10.948 -35.275 1.00 84.12 320 MET A N 1
ATOM 2402 C CA . MET A 1 320 ? 35.427 11.813 -34.222 1.00 84.12 320 MET A CA 1
ATOM 2403 C C . MET A 1 320 ? 34.315 12.310 -33.295 1.00 84.12 320 MET A C 1
ATOM 2405 O O . MET A 1 320 ? 34.454 12.187 -32.086 1.00 84.12 320 MET A O 1
ATOM 2409 N N . GLU A 1 321 ? 33.197 12.765 -33.861 1.00 85.56 321 GLU A N 1
ATOM 2410 C CA . GLU A 1 321 ? 32.018 13.225 -33.117 1.00 85.56 321 GLU A CA 1
ATOM 2411 C C . GLU A 1 321 ? 31.417 12.101 -32.255 1.00 85.56 321 GLU A C 1
ATOM 2413 O O . GLU A 1 321 ? 31.225 12.291 -31.059 1.00 85.56 321 GLU A O 1
ATOM 2418 N N . CYS A 1 322 ? 31.235 10.888 -32.799 1.00 85.75 322 CYS A N 1
ATOM 2419 C CA . CYS A 1 322 ? 30.736 9.747 -32.015 1.00 85.75 322 CYS A CA 1
ATOM 2420 C C . CYS A 1 322 ? 31.698 9.346 -30.882 1.00 85.75 322 CYS A C 1
ATOM 2422 O O . CYS A 1 322 ? 31.260 8.992 -29.789 1.00 85.75 322 CYS A O 1
ATOM 2424 N N . ARG A 1 323 ? 33.017 9.395 -31.120 1.00 84.00 323 ARG A N 1
ATOM 2425 C CA . ARG A 1 323 ? 34.030 9.101 -30.091 1.00 84.00 323 ARG A CA 1
ATOM 2426 C C . ARG A 1 323 ? 34.099 10.177 -29.012 1.00 84.00 323 ARG A C 1
ATOM 2428 O O . ARG A 1 323 ? 34.335 9.840 -27.856 1.00 84.00 323 ARG A O 1
ATOM 2435 N N . GLU A 1 324 ? 33.927 11.444 -29.370 1.00 84.88 324 GLU A N 1
ATOM 2436 C CA . GLU A 1 324 ? 33.853 12.551 -28.412 1.00 84.88 324 GLU A CA 1
ATOM 2437 C C . GLU A 1 324 ? 32.577 12.466 -27.568 1.00 84.88 324 GLU A C 1
ATOM 2439 O O . GLU A 1 324 ? 32.656 12.599 -26.349 1.00 84.88 324 GLU A O 1
ATOM 2444 N N . GLU A 1 325 ? 31.432 12.147 -28.179 1.00 82.62 325 GLU A N 1
ATOM 2445 C CA . GLU A 1 325 ? 30.175 11.912 -27.461 1.00 82.62 325 GLU A CA 1
ATOM 2446 C C . GLU A 1 325 ? 30.268 10.724 -26.493 1.00 82.62 325 GLU A C 1
ATOM 2448 O O . GLU A 1 325 ? 29.830 10.840 -25.351 1.00 82.62 325 GLU A O 1
ATOM 2453 N N . LEU A 1 326 ? 30.870 9.602 -26.905 1.00 80.94 326 LEU A N 1
ATOM 2454 C CA . LEU A 1 326 ? 31.079 8.444 -26.027 1.00 80.94 326 LEU A CA 1
ATOM 2455 C C . LEU A 1 326 ? 32.017 8.769 -24.861 1.00 80.94 326 LEU A C 1
ATOM 2457 O O . LEU A 1 326 ? 31.692 8.445 -23.724 1.00 80.94 326 LEU A O 1
ATOM 2461 N N . ARG A 1 327 ? 33.130 9.471 -25.115 1.00 79.50 327 ARG A N 1
ATOM 2462 C CA . ARG A 1 327 ? 34.055 9.915 -24.055 1.00 79.50 327 ARG A CA 1
ATOM 2463 C C . ARG A 1 327 ? 33.380 10.850 -23.055 1.00 79.50 327 ARG A C 1
ATOM 2465 O O . ARG A 1 327 ? 33.581 10.700 -21.856 1.00 79.50 327 ARG A O 1
ATOM 2472 N N . ALA A 1 328 ? 32.546 11.772 -23.537 1.00 76.94 328 ALA A N 1
ATOM 2473 C CA . ALA A 1 328 ? 31.777 12.662 -22.674 1.00 76.94 328 ALA A CA 1
ATOM 2474 C C . ALA A 1 328 ? 30.756 11.905 -21.801 1.00 76.94 328 ALA A C 1
ATOM 2476 O O . ALA A 1 328 ? 30.479 12.336 -20.688 1.00 76.94 328 ALA A O 1
ATOM 2477 N N . MET A 1 329 ? 30.215 10.776 -22.279 1.00 73.44 329 MET A N 1
ATOM 2478 C CA . MET A 1 329 ? 29.321 9.908 -21.497 1.00 73.44 329 MET A CA 1
ATOM 2479 C C . MET A 1 329 ? 30.075 8.963 -20.541 1.00 73.44 329 MET A C 1
ATOM 2481 O O . MET A 1 329 ? 29.524 8.565 -19.516 1.00 73.44 329 MET A O 1
ATOM 2485 N N . GLU A 1 330 ? 31.323 8.595 -20.847 1.00 67.56 330 GLU A N 1
ATOM 2486 C CA . GLU A 1 330 ? 32.169 7.741 -19.997 1.00 67.56 330 GLU A CA 1
ATOM 2487 C C . GLU A 1 330 ? 32.675 8.465 -18.740 1.00 67.56 330 GLU A C 1
ATOM 2489 O O . GLU A 1 330 ? 32.709 7.853 -17.669 1.00 67.56 330 GLU A O 1
ATOM 2494 N N . ASP A 1 331 ? 32.987 9.764 -18.840 1.00 55.41 331 ASP A N 1
ATOM 2495 C CA . ASP A 1 331 ? 33.461 10.582 -17.709 1.00 55.41 331 ASP A CA 1
ATOM 2496 C C . ASP A 1 331 ? 32.412 10.730 -16.578 1.00 55.41 331 ASP A C 1
ATOM 2498 O O . ASP A 1 331 ? 32.771 11.032 -15.438 1.00 55.41 331 ASP A O 1
ATOM 2502 N N . GLU A 1 332 ? 31.132 10.433 -16.844 1.00 55.62 332 GLU A N 1
ATOM 2503 C CA . GLU A 1 332 ? 30.048 10.419 -15.845 1.00 55.62 332 GLU A CA 1
ATOM 2504 C C . GLU A 1 332 ? 29.637 8.997 -15.376 1.00 55.62 332 GLU A C 1
ATOM 2506 O O . GLU A 1 332 ? 28.924 8.853 -14.380 1.00 55.62 332 GLU A O 1
ATOM 2511 N N . GLY A 1 333 ? 30.062 7.924 -16.063 1.00 51.72 333 GLY A N 1
ATOM 2512 C CA . GLY A 1 333 ? 29.329 6.643 -16.066 1.00 51.72 333 GLY A CA 1
ATOM 2513 C C . GLY A 1 333 ? 29.919 5.467 -15.273 1.00 51.72 333 GLY A C 1
ATOM 2514 O O . GLY A 1 333 ? 29.173 4.589 -14.836 1.00 51.72 333 GLY A O 1
ATOM 2515 N N . GLY A 1 334 ? 31.235 5.426 -15.035 1.00 52.62 334 GLY A N 1
ATOM 2516 C CA . GLY A 1 334 ? 31.908 4.203 -14.553 1.00 52.62 334 GLY A CA 1
ATOM 2517 C C . GLY A 1 334 ? 31.520 3.730 -13.140 1.00 52.62 334 GLY A C 1
ATOM 2518 O O . GLY A 1 334 ? 31.458 2.530 -12.886 1.00 52.62 334 GLY A O 1
ATOM 2519 N N . ARG A 1 335 ? 31.217 4.654 -12.216 1.00 53.56 335 ARG A N 1
ATOM 2520 C CA . ARG A 1 335 ? 30.670 4.325 -10.878 1.00 53.56 335 ARG A CA 1
ATOM 2521 C C . ARG A 1 335 ? 29.140 4.225 -10.854 1.00 53.56 335 ARG A C 1
ATOM 2523 O O . ARG A 1 335 ? 28.601 3.631 -9.929 1.00 53.56 335 ARG A O 1
ATOM 2530 N N . SER A 1 336 ? 28.471 4.774 -11.867 1.00 65.00 336 SER A N 1
ATOM 2531 C CA . SER A 1 336 ? 27.010 4.893 -11.948 1.00 65.00 336 SER A CA 1
ATOM 2532 C C . SER A 1 336 ? 26.338 3.587 -12.396 1.00 65.00 336 SER A C 1
ATOM 2534 O O . SER A 1 336 ? 25.243 3.270 -11.944 1.00 65.00 336 SER A O 1
ATOM 2536 N N . GLN A 1 337 ? 27.008 2.769 -13.221 1.00 74.94 337 GLN A N 1
ATOM 2537 C CA . GLN A 1 337 ? 26.423 1.524 -13.742 1.00 74.94 337 GLN A CA 1
ATOM 2538 C C . GLN A 1 337 ? 26.185 0.453 -12.665 1.00 74.94 337 GLN A C 1
ATOM 2540 O O . GLN A 1 337 ? 25.089 -0.095 -12.588 1.00 74.94 337 GLN A O 1
ATOM 2545 N N . TYR A 1 338 ? 27.192 0.152 -11.836 1.00 80.81 338 TYR A N 1
ATOM 2546 C CA . TYR A 1 338 ? 27.042 -0.851 -10.772 1.00 80.81 338 TYR A CA 1
ATOM 2547 C C . TYR A 1 338 ? 26.012 -0.410 -9.728 1.00 80.81 338 TYR A C 1
ATOM 2549 O O . TYR A 1 338 ? 25.201 -1.208 -9.273 1.00 80.81 338 TYR A O 1
ATOM 2557 N N . GLU A 1 339 ? 26.008 0.883 -9.401 1.00 84.19 339 GLU A N 1
ATOM 2558 C CA . GLU A 1 339 ? 25.019 1.488 -8.513 1.00 84.19 339 GLU A CA 1
ATOM 2559 C C . GLU A 1 339 ? 23.589 1.319 -9.051 1.00 84.19 339 GLU A C 1
ATOM 2561 O O . GLU A 1 339 ? 22.713 0.874 -8.314 1.00 84.19 339 GLU A O 1
ATOM 2566 N N . CYS A 1 340 ? 23.348 1.626 -10.329 1.00 84.88 340 CYS A N 1
ATOM 2567 C CA . CYS A 1 340 ? 22.015 1.493 -10.919 1.00 84.88 340 CYS A CA 1
ATOM 2568 C C . CYS A 1 340 ? 21.562 0.032 -11.003 1.00 84.88 340 CYS A C 1
ATOM 2570 O O . CYS A 1 340 ? 20.401 -0.246 -10.716 1.00 84.88 340 CYS A O 1
ATOM 2572 N N . TYR A 1 341 ? 22.475 -0.897 -11.311 1.00 86.81 341 TYR A N 1
ATOM 2573 C CA . TYR A 1 341 ? 22.174 -2.329 -11.280 1.00 86.81 341 TYR A CA 1
ATOM 2574 C C . TYR A 1 341 ? 21.787 -2.794 -9.872 1.00 86.81 341 TYR A C 1
ATOM 2576 O O . TYR A 1 341 ? 20.773 -3.459 -9.716 1.00 86.81 341 TYR A O 1
ATOM 2584 N N . ALA A 1 342 ? 22.535 -2.396 -8.838 1.00 88.19 342 ALA A N 1
ATOM 2585 C CA . ALA A 1 342 ? 22.219 -2.753 -7.454 1.00 88.19 342 ALA A CA 1
ATOM 2586 C C . ALA A 1 342 ? 20.875 -2.166 -6.984 1.00 88.19 342 ALA A C 1
ATOM 2588 O O . ALA A 1 342 ? 20.136 -2.813 -6.247 1.00 88.19 342 ALA A O 1
ATOM 2589 N N . ILE A 1 343 ? 20.534 -0.943 -7.407 1.00 89.56 343 ILE A N 1
ATOM 2590 C CA . ILE A 1 343 ? 19.225 -0.338 -7.111 1.00 89.56 343 ILE A CA 1
ATOM 2591 C C . ILE A 1 343 ? 18.103 -1.097 -7.831 1.00 89.56 343 ILE A C 1
ATOM 2593 O O . ILE A 1 343 ? 17.057 -1.349 -7.236 1.00 89.56 343 ILE A O 1
ATOM 2597 N N . GLN A 1 344 ? 18.308 -1.465 -9.095 1.00 90.00 344 GLN A N 1
ATOM 2598 C CA . GLN A 1 344 ? 17.329 -2.226 -9.864 1.00 90.00 344 GLN A CA 1
ATOM 2599 C C . GLN A 1 344 ? 17.113 -3.624 -9.266 1.00 90.00 344 GLN A C 1
ATOM 2601 O O . GLN A 1 344 ? 15.971 -4.001 -9.017 1.00 90.00 344 GLN A O 1
ATOM 2606 N N . ASP A 1 345 ? 18.195 -4.337 -8.948 1.00 91.38 345 ASP A N 1
ATOM 2607 C CA . ASP A 1 345 ? 18.168 -5.644 -8.283 1.00 91.38 345 ASP A CA 1
ATOM 2608 C C . ASP A 1 345 ? 17.419 -5.584 -6.944 1.00 91.38 345 ASP A C 1
ATOM 2610 O O . ASP A 1 345 ? 16.564 -6.429 -6.668 1.00 91.38 345 ASP A O 1
ATOM 2614 N N . PHE A 1 346 ? 17.647 -4.528 -6.152 1.00 92.19 346 PHE A N 1
ATOM 2615 C CA . PHE A 1 346 ? 16.894 -4.287 -4.925 1.00 92.19 346 PHE A CA 1
ATOM 2616 C C . PHE A 1 346 ? 15.391 -4.165 -5.193 1.00 92.19 346 PHE A C 1
ATOM 2618 O O . PHE A 1 346 ? 14.604 -4.861 -4.551 1.00 92.19 346 PHE A O 1
ATOM 2625 N N . LEU A 1 347 ? 14.975 -3.305 -6.127 1.00 91.56 347 LEU A N 1
ATOM 2626 C CA . LEU A 1 347 ? 13.557 -3.075 -6.428 1.00 91.56 347 LEU A CA 1
ATOM 2627 C C . LEU A 1 347 ? 12.867 -4.326 -6.997 1.00 91.56 347 LEU A C 1
ATOM 2629 O O . LEU A 1 347 ? 11.706 -4.577 -6.679 1.00 91.56 347 LEU A O 1
ATOM 2633 N N . GLU A 1 348 ? 13.574 -5.122 -7.799 1.00 90.88 348 GLU A N 1
ATOM 2634 C CA . GLU A 1 348 ? 13.058 -6.364 -8.382 1.00 90.88 348 GLU A CA 1
ATOM 2635 C C . GLU A 1 348 ? 12.925 -7.469 -7.321 1.00 90.88 348 GLU A C 1
ATOM 2637 O O . GLU A 1 348 ? 11.848 -8.055 -7.153 1.00 90.88 348 GLU A O 1
ATOM 2642 N N . THR A 1 349 ? 13.979 -7.689 -6.532 1.00 90.31 349 THR A N 1
ATOM 2643 C CA . THR A 1 349 ? 14.022 -8.719 -5.480 1.00 90.31 349 THR A CA 1
ATOM 2644 C C . THR A 1 349 ? 13.053 -8.414 -4.337 1.00 90.31 349 THR A C 1
ATOM 2646 O O . THR A 1 349 ? 12.490 -9.323 -3.730 1.00 90.31 349 THR A O 1
ATOM 2649 N N . THR A 1 350 ? 12.814 -7.132 -4.047 1.00 91.00 350 THR A N 1
ATOM 2650 C CA . THR A 1 350 ? 11.933 -6.680 -2.954 1.00 91.00 350 THR A CA 1
ATOM 2651 C C . THR A 1 350 ? 10.590 -6.137 -3.446 1.00 91.00 350 THR A C 1
ATOM 2653 O O . THR A 1 350 ? 9.913 -5.389 -2.740 1.00 91.00 350 THR A O 1
ATOM 2656 N N . SER A 1 351 ? 10.158 -6.561 -4.636 1.00 89.62 351 SER A N 1
ATOM 2657 C CA . SER A 1 351 ? 8.912 -6.122 -5.285 1.00 89.62 351 SER A CA 1
ATOM 2658 C C . SER A 1 351 ? 7.634 -6.386 -4.470 1.00 89.62 351 SER A C 1
ATOM 2660 O O . SER A 1 351 ? 6.622 -5.724 -4.688 1.00 89.62 351 SER A O 1
ATOM 2662 N N . SER A 1 352 ? 7.681 -7.283 -3.477 1.00 88.62 352 SER A N 1
ATOM 2663 C CA . SER A 1 352 ? 6.601 -7.541 -2.507 1.00 88.62 352 SER A CA 1
ATOM 2664 C C . SER A 1 352 ? 6.443 -6.460 -1.420 1.00 88.62 352 SER A C 1
ATOM 2666 O O . SER A 1 352 ? 5.575 -6.599 -0.544 1.00 88.62 352 SER A O 1
ATOM 2668 N N . GLN A 1 353 ? 7.315 -5.440 -1.441 1.00 91.88 353 GLN A N 1
ATOM 2669 C CA . GLN A 1 353 ? 7.380 -4.284 -0.536 1.00 91.88 353 GLN A CA 1
ATOM 2670 C C . GLN A 1 353 ? 7.455 -4.648 0.957 1.00 91.88 353 GLN A C 1
ATOM 2672 O O . GLN A 1 353 ? 7.094 -3.858 1.833 1.00 91.88 353 GLN A O 1
ATOM 2677 N N . LEU A 1 354 ? 7.921 -5.860 1.260 1.00 92.12 354 LEU A N 1
ATOM 2678 C CA . LEU A 1 354 ? 8.140 -6.351 2.612 1.00 92.12 354 LEU A CA 1
ATOM 2679 C C . LEU A 1 354 ? 9.399 -7.215 2.633 1.00 92.12 354 LEU A C 1
ATOM 2681 O O . LEU A 1 354 ? 9.455 -8.255 1.980 1.00 92.12 354 LEU A O 1
ATOM 2685 N N . THR A 1 355 ? 10.395 -6.794 3.405 1.00 92.44 355 THR A N 1
ATOM 2686 C CA . THR A 1 355 ? 11.656 -7.519 3.582 1.00 92.44 355 THR A CA 1
ATOM 2687 C C . THR A 1 355 ? 11.744 -8.117 4.982 1.00 92.44 355 THR A C 1
ATOM 2689 O O . THR A 1 355 ? 11.069 -7.662 5.908 1.00 92.44 355 THR A O 1
ATOM 2692 N N . THR A 1 356 ? 12.586 -9.136 5.164 1.00 90.38 356 THR A N 1
ATOM 2693 C CA . THR A 1 356 ? 12.821 -9.749 6.482 1.00 90.38 356 THR A CA 1
ATOM 2694 C C . THR A 1 356 ? 13.338 -8.722 7.487 1.00 90.38 356 THR A C 1
ATOM 2696 O O . THR A 1 356 ? 12.875 -8.687 8.626 1.00 90.38 356 THR A O 1
ATOM 2699 N N . GLU A 1 357 ? 14.230 -7.834 7.038 1.00 91.19 357 GLU A N 1
ATOM 2700 C CA . GLU A 1 357 ? 14.718 -6.714 7.842 1.00 91.19 357 GLU A CA 1
ATOM 2701 C C . GLU A 1 357 ? 13.578 -5.768 8.226 1.00 91.19 357 GLU A C 1
ATOM 2703 O O . GLU A 1 357 ? 13.433 -5.397 9.387 1.00 91.19 357 GLU A O 1
ATOM 2708 N N . GLY A 1 358 ? 12.705 -5.430 7.275 1.00 92.12 358 GLY A N 1
ATOM 2709 C CA . GLY A 1 358 ? 11.550 -4.586 7.545 1.00 92.12 358 GLY A CA 1
ATOM 2710 C C . GLY A 1 358 ? 10.551 -5.208 8.516 1.00 92.12 358 GLY A C 1
ATOM 2711 O O . GLY A 1 358 ? 10.011 -4.503 9.366 1.00 92.12 358 GLY A O 1
ATOM 2712 N N . LEU A 1 359 ? 10.337 -6.525 8.453 1.00 90.81 359 LEU A N 1
ATOM 2713 C CA . LEU A 1 359 ? 9.497 -7.238 9.416 1.00 90.81 359 LEU A CA 1
ATOM 2714 C C . LEU A 1 359 ? 10.115 -7.220 10.823 1.00 90.81 359 LEU A C 1
ATOM 2716 O O . LEU A 1 359 ? 9.398 -7.003 11.802 1.00 90.81 359 LEU A O 1
ATOM 2720 N N . PHE A 1 360 ? 11.434 -7.399 10.933 1.00 91.06 360 PHE A N 1
ATOM 2721 C CA . PHE A 1 360 ? 12.156 -7.310 12.204 1.00 91.06 360 PHE A CA 1
ATOM 2722 C C . PHE A 1 360 ? 12.141 -5.885 12.786 1.00 91.06 360 PHE A C 1
ATOM 2724 O O . PHE A 1 360 ? 11.853 -5.694 13.973 1.00 91.06 360 PHE A O 1
ATOM 2731 N N . ALA A 1 361 ? 12.369 -4.873 11.947 1.00 92.06 361 ALA A N 1
ATOM 2732 C CA . ALA A 1 361 ? 12.276 -3.466 12.325 1.00 92.06 361 ALA A CA 1
ATOM 2733 C C . ALA A 1 361 ? 10.861 -3.117 12.805 1.00 92.06 361 ALA A C 1
ATOM 2735 O O . ALA A 1 361 ? 10.700 -2.527 13.873 1.00 92.06 361 ALA A O 1
ATOM 2736 N N . LEU A 1 362 ? 9.826 -3.574 12.092 1.00 92.88 362 LEU A N 1
ATOM 2737 C CA . LEU A 1 362 ? 8.430 -3.383 12.483 1.00 92.88 362 LEU A CA 1
ATOM 2738 C C . LEU A 1 362 ? 8.115 -4.052 13.828 1.00 92.88 362 LEU A C 1
ATOM 2740 O O . LEU A 1 362 ? 7.463 -3.449 14.678 1.00 92.88 362 LEU A O 1
ATOM 2744 N N . GLN A 1 363 ? 8.609 -5.272 14.060 1.00 91.50 363 GLN A N 1
ATOM 2745 C CA . GLN A 1 363 ? 8.493 -5.937 15.362 1.00 91.50 363 GLN A CA 1
ATOM 2746 C C . GLN A 1 363 ? 9.207 -5.174 16.480 1.00 91.50 363 GLN A C 1
ATOM 2748 O O . GLN A 1 363 ? 8.778 -5.265 17.628 1.00 91.50 363 GLN A O 1
ATOM 2753 N N . THR A 1 364 ? 10.255 -4.414 16.181 1.00 91.69 364 THR A N 1
ATOM 2754 C CA . THR A 1 364 ? 11.011 -3.656 17.184 1.00 91.69 364 THR A CA 1
ATOM 2755 C C . THR A 1 364 ? 10.378 -2.290 17.470 1.00 91.69 364 THR A C 1
ATOM 2757 O O . THR A 1 364 ? 10.220 -1.924 18.634 1.00 91.69 364 THR A O 1
ATOM 2760 N N . GLU A 1 365 ? 9.985 -1.548 16.433 1.00 93.06 365 GLU A N 1
ATOM 2761 C CA . GLU A 1 365 ? 9.477 -0.177 16.555 1.00 93.06 365 GLU A CA 1
ATOM 2762 C C . GLU A 1 365 ? 7.994 -0.095 16.931 1.00 93.06 365 GLU A C 1
ATOM 2764 O O . GLU A 1 365 ? 7.607 0.802 17.687 1.00 93.06 365 GLU A O 1
ATOM 2769 N N . LEU A 1 366 ? 7.154 -1.013 16.436 1.00 93.50 366 LEU A N 1
ATOM 2770 C CA . LEU A 1 366 ? 5.737 -1.032 16.795 1.00 93.50 366 LEU A CA 1
ATOM 2771 C C . LEU A 1 366 ? 5.597 -1.452 18.263 1.00 93.50 366 LEU A C 1
ATOM 2773 O O . LEU A 1 366 ? 6.131 -2.486 18.690 1.00 93.50 366 LEU A O 1
ATOM 2777 N N . LYS A 1 367 ? 4.881 -0.665 19.070 1.00 93.50 367 LYS A N 1
ATOM 2778 C CA . LYS A 1 367 ? 4.727 -0.962 20.498 1.00 93.50 367 LYS A CA 1
ATOM 2779 C C . LYS A 1 367 ? 3.720 -2.087 20.698 1.00 93.50 367 LYS A C 1
ATOM 2781 O O . LYS A 1 367 ? 2.790 -2.293 19.925 1.00 93.50 367 LYS A O 1
ATOM 2786 N N . GLU A 1 368 ? 3.916 -2.849 21.764 1.00 92.38 368 GLU A N 1
ATOM 2787 C CA . GLU A 1 368 ? 2.994 -3.917 22.143 1.00 92.38 368 GLU A CA 1
ATOM 2788 C C . GLU A 1 368 ? 1.596 -3.342 22.432 1.00 92.38 368 GLU A C 1
ATOM 2790 O O . GLU A 1 368 ? 1.473 -2.345 23.144 1.00 92.38 368 GLU A O 1
ATOM 2795 N N . ARG A 1 369 ? 0.548 -3.977 21.890 1.00 91.56 369 ARG A N 1
ATOM 2796 C CA . ARG A 1 369 ? -0.851 -3.516 21.927 1.00 91.56 369 ARG A CA 1
ATOM 2797 C C . ARG A 1 369 ? -1.102 -2.159 21.245 1.00 91.56 369 ARG A C 1
ATOM 2799 O O . ARG A 1 369 ? -2.129 -1.531 21.503 1.00 91.56 369 ARG A O 1
ATOM 2806 N N . GLU A 1 370 ? -0.211 -1.711 20.362 1.00 92.75 370 GLU A N 1
ATOM 2807 C CA . GLU A 1 370 ? -0.423 -0.524 19.529 1.00 92.75 370 GLU A CA 1
ATOM 2808 C C . GLU A 1 370 ? -1.200 -0.871 18.253 1.00 92.75 370 GLU A C 1
ATOM 2810 O O . GLU A 1 370 ? -0.927 -1.880 17.601 1.00 92.75 370 GLU A O 1
ATOM 2815 N N . LEU A 1 371 ? -2.164 -0.013 17.905 1.00 94.25 371 LEU A N 1
ATOM 2816 C CA . LEU A 1 371 ? -2.875 -0.021 16.626 1.00 94.25 371 LEU A CA 1
ATOM 2817 C C . LEU A 1 371 ? -2.291 1.065 15.731 1.00 94.25 371 LEU A C 1
ATOM 2819 O O . LEU A 1 371 ? -2.246 2.227 16.138 1.00 94.25 371 LEU A O 1
ATOM 2823 N N . ALA A 1 372 ? -1.896 0.700 14.522 1.00 95.50 372 ALA A N 1
ATOM 2824 C CA . ALA A 1 372 ? -1.296 1.605 13.553 1.00 95.50 372 ALA A CA 1
ATOM 2825 C C . ALA A 1 372 ? -1.795 1.285 12.135 1.00 95.50 372 ALA A C 1
ATOM 2827 O O . ALA A 1 372 ? -2.604 0.372 11.940 1.00 95.50 372 ALA A O 1
ATOM 2828 N N . VAL A 1 373 ? -1.326 2.042 11.144 1.00 95.69 373 VAL A N 1
ATOM 2829 C CA . VAL A 1 373 ? -1.569 1.756 9.726 1.00 95.69 373 VAL A CA 1
ATOM 2830 C C . VAL A 1 373 ? -0.275 1.262 9.092 1.00 95.69 373 VAL A C 1
ATOM 2832 O O . VAL A 1 373 ? 0.800 1.799 9.348 1.00 95.69 373 VAL A O 1
ATOM 2835 N N . PHE A 1 374 ? -0.385 0.222 8.276 1.00 95.44 374 PHE A N 1
ATOM 2836 C CA . PHE A 1 374 ? 0.720 -0.412 7.577 1.00 95.44 374 PHE A CA 1
ATOM 2837 C C . PHE A 1 374 ? 0.513 -0.314 6.068 1.00 95.44 374 PHE A C 1
ATOM 2839 O O . PHE A 1 374 ? -0.542 -0.693 5.561 1.00 95.44 374 PHE A O 1
ATOM 2846 N N . PHE A 1 375 ? 1.521 0.193 5.366 1.00 94.38 375 PHE A N 1
ATOM 2847 C CA . PHE A 1 375 ? 1.547 0.324 3.918 1.00 94.38 375 PHE A CA 1
ATOM 2848 C C . PHE A 1 375 ? 2.365 -0.806 3.287 1.00 94.38 375 PHE A C 1
ATOM 2850 O O . PHE A 1 375 ? 3.533 -1.009 3.637 1.00 94.38 375 PHE A O 1
ATOM 2857 N N . ARG A 1 376 ? 1.753 -1.524 2.341 1.00 91.94 376 ARG A N 1
ATOM 2858 C CA . ARG A 1 376 ? 2.393 -2.571 1.534 1.00 91.94 376 ARG A CA 1
ATOM 2859 C C . ARG A 1 376 ? 1.632 -2.768 0.228 1.00 91.94 376 ARG A C 1
ATOM 2861 O O . ARG A 1 376 ? 0.412 -2.869 0.246 1.00 91.94 376 ARG A O 1
ATOM 2868 N N . ASN A 1 377 ? 2.346 -2.897 -0.886 1.00 87.94 377 ASN A N 1
ATOM 2869 C CA . ASN A 1 377 ? 1.798 -3.192 -2.216 1.00 87.94 377 ASN A CA 1
ATOM 2870 C C . ASN A 1 377 ? 0.664 -2.244 -2.625 1.00 87.94 377 ASN A C 1
ATOM 2872 O O . ASN A 1 377 ? -0.391 -2.685 -3.071 1.00 87.94 377 ASN A O 1
ATOM 2876 N N . ASN A 1 378 ? 0.877 -0.936 -2.445 1.00 86.69 378 ASN A N 1
ATOM 2877 C CA . ASN A 1 378 ? -0.121 0.110 -2.715 1.00 86.69 378 ASN A CA 1
ATOM 2878 C C . ASN A 1 378 ? -1.424 -0.033 -1.904 1.00 86.69 378 ASN A C 1
ATOM 2880 O O . ASN A 1 378 ? -2.445 0.552 -2.258 1.00 86.69 378 ASN A O 1
ATOM 2884 N N . HIS A 1 379 ? -1.391 -0.795 -0.810 1.00 89.50 379 HIS A N 1
ATOM 2885 C CA . HIS A 1 379 ? -2.521 -1.028 0.074 1.00 89.50 379 HIS A CA 1
ATOM 2886 C C . HIS A 1 379 ? -2.209 -0.559 1.497 1.00 89.50 379 HIS A C 1
ATOM 2888 O O . HIS A 1 379 ? -1.082 -0.693 1.983 1.00 89.50 379 HIS A O 1
ATOM 2894 N N . PHE A 1 380 ? -3.229 -0.037 2.176 1.00 92.75 380 PHE A N 1
ATOM 2895 C CA . PHE A 1 380 ? -3.163 0.361 3.578 1.00 92.75 380 PHE A CA 1
ATOM 2896 C C . PHE A 1 380 ? -3.983 -0.613 4.416 1.00 92.75 380 PHE A C 1
ATOM 2898 O O . PHE A 1 380 ? -5.178 -0.789 4.191 1.00 92.75 380 PHE A O 1
ATOM 2905 N N . SER A 1 381 ? -3.345 -1.216 5.411 1.00 93.25 381 SER A N 1
ATOM 2906 C CA . SER A 1 381 ? -3.973 -2.174 6.317 1.00 93.25 381 SER A CA 1
ATOM 2907 C C . SER A 1 381 ? -3.858 -1.694 7.759 1.00 93.25 381 SER A C 1
ATOM 2909 O O . SER A 1 381 ? -2.853 -1.104 8.155 1.00 93.25 381 SER A O 1
ATOM 2911 N N . THR A 1 382 ? -4.870 -1.963 8.581 1.00 95.75 382 THR A N 1
ATOM 2912 C CA . THR A 1 382 ? -4.755 -1.749 10.028 1.00 95.75 382 THR A CA 1
ATOM 2913 C C . THR A 1 382 ? -3.853 -2.831 10.616 1.00 95.75 382 THR A C 1
ATOM 2915 O O . THR A 1 382 ? -4.113 -4.018 10.427 1.00 95.75 382 THR A O 1
ATOM 2918 N N . VAL A 1 383 ? -2.805 -2.431 11.334 1.00 95.62 383 VAL A N 1
ATOM 2919 C CA . VAL A 1 383 ? -1.843 -3.339 11.968 1.00 95.62 383 VAL A CA 1
ATOM 2920 C C . VAL A 1 383 ? -1.948 -3.271 13.487 1.00 95.62 383 VAL A C 1
ATOM 2922 O O . VAL A 1 383 ? -2.161 -2.205 14.067 1.00 95.62 383 VAL A O 1
ATOM 2925 N N . PHE A 1 384 ? -1.788 -4.422 14.133 1.00 95.06 384 PHE A N 1
ATOM 2926 C CA . PHE A 1 384 ? -1.808 -4.575 15.578 1.00 95.06 384 PHE A CA 1
ATOM 2927 C C . PHE A 1 384 ? -0.686 -5.499 16.048 1.00 95.06 384 PHE A C 1
ATOM 2929 O O . PHE A 1 384 ? -0.511 -6.603 15.527 1.00 95.06 384 PHE A O 1
ATOM 2936 N N . LYS A 1 385 ? 0.061 -5.079 17.072 1.00 93.56 385 LYS A N 1
ATOM 2937 C CA . LYS A 1 385 ? 1.074 -5.935 17.699 1.00 93.56 385 LYS A CA 1
ATOM 2938 C C . LYS A 1 385 ? 0.525 -6.601 18.951 1.00 93.56 385 LYS A C 1
ATOM 2940 O O . LYS A 1 385 ? 0.103 -5.921 19.886 1.00 93.56 385 LYS A O 1
ATOM 2945 N N . PHE A 1 386 ? 0.601 -7.928 18.991 1.00 92.06 386 PHE A N 1
ATOM 2946 C CA . PHE A 1 386 ? 0.220 -8.712 20.159 1.00 92.06 386 PHE A CA 1
ATOM 2947 C C . PHE A 1 386 ? 1.164 -9.889 20.368 1.00 92.06 386 PHE A C 1
ATOM 2949 O O . PHE A 1 386 ? 1.433 -10.646 19.438 1.00 92.06 386 PHE A O 1
ATOM 2956 N N . LYS A 1 387 ? 1.662 -10.058 21.594 1.00 88.94 387 LYS A N 1
ATOM 2957 C CA . LYS A 1 387 ? 2.628 -11.090 21.993 1.00 88.94 387 LYS A CA 1
ATOM 2958 C C . LYS A 1 387 ? 3.841 -11.149 21.071 1.00 88.94 387 LYS A C 1
ATOM 2960 O O . LYS A 1 387 ? 4.265 -12.229 20.663 1.00 88.94 387 LYS A O 1
ATOM 2965 N N . ASN A 1 388 ? 4.379 -9.980 20.729 1.00 87.19 388 ASN A N 1
ATOM 2966 C CA . ASN A 1 388 ? 5.504 -9.856 19.804 1.00 87.19 388 ASN A CA 1
ATOM 2967 C C . ASN A 1 388 ? 5.248 -10.420 18.388 1.00 87.19 388 ASN A C 1
ATOM 2969 O O . ASN A 1 388 ? 6.192 -10.703 17.657 1.00 87.19 388 ASN A O 1
ATOM 2973 N N . LYS A 1 389 ? 3.981 -10.577 17.992 1.00 89.69 389 LYS A N 1
ATOM 2974 C CA . LYS A 1 389 ? 3.570 -10.928 16.631 1.00 89.69 389 LYS A CA 1
ATOM 2975 C C . LYS A 1 389 ? 2.804 -9.772 16.005 1.00 89.69 389 LYS A C 1
ATOM 2977 O O . LYS A 1 389 ? 2.055 -9.067 16.691 1.00 89.69 389 LYS A O 1
ATOM 2982 N N . ILE A 1 390 ? 2.997 -9.591 14.704 1.00 92.38 390 ILE A N 1
ATOM 2983 C CA . ILE A 1 390 ? 2.317 -8.558 13.931 1.00 92.38 390 ILE A CA 1
ATOM 2984 C C . ILE A 1 390 ? 1.076 -9.160 13.281 1.00 92.38 390 ILE A C 1
ATOM 2986 O O . ILE A 1 390 ? 1.155 -10.194 12.621 1.00 92.38 390 ILE A O 1
ATOM 2990 N N . HIS A 1 391 ? -0.057 -8.497 13.464 1.00 93.75 391 HIS A N 1
ATOM 2991 C CA . HIS A 1 391 ? -1.345 -8.915 12.937 1.00 93.75 391 HIS A CA 1
ATOM 2992 C C . HIS A 1 391 ? -1.902 -7.819 12.034 1.00 93.75 391 HIS A C 1
ATOM 2994 O O . HIS A 1 391 ? -1.939 -6.655 12.433 1.00 93.75 391 HIS A O 1
ATOM 3000 N N . LEU A 1 392 ? -2.344 -8.182 10.838 1.00 94.19 392 LEU A N 1
ATOM 3001 C CA . LEU A 1 392 ? -3.058 -7.305 9.918 1.00 94.19 392 LEU A CA 1
ATOM 3002 C C . LEU A 1 392 ? -4.552 -7.592 10.008 1.00 94.19 392 LEU A C 1
ATOM 3004 O O . LEU A 1 392 ? -4.961 -8.745 10.102 1.00 94.19 392 LEU A O 1
ATOM 3008 N N . LEU A 1 393 ? -5.376 -6.552 10.009 1.00 94.94 393 LEU A N 1
ATOM 3009 C CA . LEU A 1 393 ? -6.823 -6.716 10.012 1.00 94.94 393 LEU A CA 1
ATOM 3010 C C . LEU A 1 393 ? -7.291 -7.199 8.637 1.00 94.94 393 LEU A C 1
ATOM 3012 O O . LEU A 1 393 ? -7.012 -6.551 7.628 1.00 94.94 393 LEU A O 1
ATOM 3016 N N . VAL A 1 394 ? -8.042 -8.298 8.605 1.00 93.56 394 VAL A N 1
ATOM 3017 C CA . VAL A 1 394 ? -8.665 -8.799 7.378 1.00 93.56 394 VAL A CA 1
ATOM 3018 C C . VAL A 1 394 ? -9.909 -7.966 7.094 1.00 93.56 394 VAL A C 1
ATOM 3020 O O . VAL A 1 394 ? -10.906 -8.046 7.813 1.00 93.56 394 VAL A O 1
ATOM 3023 N N . THR A 1 395 ? -9.838 -7.148 6.048 1.00 92.69 395 THR A N 1
ATOM 3024 C CA . THR A 1 395 ? -10.922 -6.248 5.635 1.00 92.69 395 THR A CA 1
ATOM 3025 C C . THR A 1 395 ? -11.659 -6.724 4.389 1.00 92.69 395 THR A C 1
ATOM 3027 O O . THR A 1 395 ? -12.631 -6.088 4.008 1.00 92.69 395 THR A O 1
ATOM 3030 N N . ASP A 1 396 ? -11.256 -7.823 3.753 1.00 90.75 396 ASP A N 1
ATOM 3031 C CA . ASP A 1 396 ? -11.916 -8.305 2.537 1.00 90.75 396 ASP A CA 1
ATOM 3032 C C . ASP A 1 396 ? -13.371 -8.741 2.807 1.00 90.75 396 ASP A C 1
ATOM 3034 O O . ASP A 1 396 ? -13.674 -9.454 3.773 1.00 90.75 396 ASP A O 1
ATOM 3038 N N . THR A 1 397 ? -14.282 -8.292 1.939 1.00 88.62 397 THR A N 1
ATOM 3039 C CA . THR A 1 397 ? -15.725 -8.539 2.066 1.00 88.62 397 THR A CA 1
ATOM 3040 C C . THR A 1 397 ? -16.087 -10.031 1.980 1.00 88.62 397 THR A C 1
ATOM 3042 O O . THR A 1 397 ? -17.049 -10.467 2.612 1.00 88.62 397 THR A O 1
ATOM 3045 N N . GLY A 1 398 ? -15.290 -10.851 1.293 1.00 87.75 398 GLY A N 1
ATOM 3046 C CA . GLY A 1 398 ? -15.475 -12.300 1.187 1.00 87.75 398 GLY A CA 1
ATOM 3047 C C . GLY A 1 398 ? -15.404 -13.043 2.525 1.00 87.75 398 GLY A C 1
ATOM 3048 O O . GLY A 1 398 ? -16.005 -14.106 2.667 1.00 87.75 398 GLY A O 1
ATOM 3049 N N . TYR A 1 399 ? -14.759 -12.465 3.545 1.00 88.44 399 TYR A N 1
ATOM 3050 C CA . TYR A 1 399 ? -14.688 -13.046 4.892 1.00 88.44 399 TYR A CA 1
ATOM 3051 C C . TYR A 1 399 ? -15.749 -12.504 5.854 1.00 88.44 399 TYR A C 1
ATOM 3053 O O . TYR A 1 399 ? -15.653 -12.738 7.062 1.00 88.44 399 TYR A O 1
ATOM 3061 N N . ARG A 1 400 ? -16.766 -11.776 5.374 1.00 87.94 400 ARG A N 1
ATOM 3062 C CA . ARG A 1 400 ? -17.783 -11.147 6.234 1.00 87.94 400 ARG A CA 1
ATOM 3063 C C . ARG A 1 400 ? -18.447 -12.119 7.204 1.00 87.94 400 ARG A C 1
ATOM 3065 O O . ARG A 1 400 ? -18.473 -11.853 8.405 1.00 87.94 400 ARG A O 1
ATOM 3072 N N . ASP A 1 401 ? -18.940 -13.238 6.684 1.00 88.19 401 ASP A N 1
ATOM 3073 C CA . ASP A 1 401 ? -19.700 -14.235 7.449 1.00 88.19 401 ASP A CA 1
ATOM 3074 C C . ASP A 1 401 ? -18.812 -15.322 8.077 1.00 88.19 401 ASP A C 1
ATOM 3076 O O . ASP A 1 401 ? -19.318 -16.280 8.658 1.00 88.19 401 ASP A O 1
ATOM 3080 N N . VAL A 1 402 ? -17.485 -15.168 7.998 1.00 90.06 402 VAL A N 1
ATOM 3081 C CA . VAL A 1 402 ? -16.509 -16.101 8.573 1.00 90.06 402 VAL A CA 1
ATOM 3082 C C . VAL A 1 402 ? -15.966 -15.517 9.884 1.00 90.06 402 VAL A C 1
ATOM 3084 O O . VAL A 1 402 ? -15.017 -14.727 9.855 1.00 90.06 402 VAL A O 1
ATOM 3087 N N . PRO A 1 403 ? -16.535 -15.852 11.058 1.00 84.94 403 PRO A N 1
ATOM 3088 C CA . PRO A 1 403 ? -16.119 -15.265 12.336 1.00 84.94 403 PRO A CA 1
ATOM 3089 C C . PRO A 1 403 ? -14.700 -15.677 12.752 1.00 84.94 403 PRO A C 1
ATOM 3091 O O . PRO A 1 403 ? -14.073 -14.994 13.555 1.00 84.94 403 PRO A O 1
ATOM 3094 N N . GLU A 1 404 ? -14.180 -16.772 12.194 1.00 86.69 404 GLU A N 1
ATOM 3095 C CA . GLU A 1 404 ? -12.849 -17.293 12.514 1.00 86.69 404 GLU A CA 1
ATOM 3096 C C . GLU A 1 404 ? -11.706 -16.484 11.882 1.00 86.69 404 GLU A C 1
ATOM 3098 O O . GLU A 1 404 ? -10.573 -16.550 12.351 1.00 86.69 404 GLU A O 1
ATOM 3103 N N . VAL A 1 405 ? -11.998 -15.686 10.850 1.00 90.62 405 VAL A N 1
ATOM 3104 C CA . VAL A 1 405 ? -11.000 -14.926 10.089 1.00 90.62 405 VAL A CA 1
ATOM 3105 C C . VAL A 1 405 ? -11.161 -13.441 10.385 1.00 90.62 405 VAL A C 1
ATOM 3107 O O . VAL A 1 405 ? -12.016 -12.768 9.809 1.00 90.62 405 VAL A O 1
ATOM 3110 N N . VAL A 1 406 ? -10.360 -12.917 11.311 1.00 91.50 406 VAL A N 1
ATOM 3111 C CA . VAL A 1 406 ? -10.375 -11.486 11.666 1.00 91.50 406 VAL A CA 1
ATOM 3112 C C . VAL A 1 406 ? -9.012 -10.851 11.461 1.00 91.50 406 VAL A C 1
ATOM 3114 O O . VAL A 1 406 ? -8.918 -9.748 10.929 1.00 91.50 406 VAL A O 1
ATOM 3117 N N . TRP A 1 407 ? -7.959 -11.548 11.862 1.00 92.94 407 TRP A N 1
ATOM 3118 C CA . TRP A 1 407 ? -6.594 -11.064 11.771 1.00 92.94 407 TRP A CA 1
ATOM 3119 C C . TRP A 1 407 ? -5.737 -12.044 10.989 1.00 92.94 407 TRP A C 1
ATOM 3121 O O . TRP A 1 407 ? -5.852 -13.252 11.161 1.00 92.94 407 TRP A O 1
ATOM 3131 N N . GLU A 1 408 ? -4.840 -11.518 10.177 1.00 91.94 408 GLU A N 1
ATOM 3132 C CA . GLU A 1 408 ? -3.796 -12.251 9.482 1.00 91.94 408 GLU A CA 1
ATOM 3133 C C . GLU A 1 408 ? -2.474 -12.042 10.230 1.00 91.94 408 GLU A C 1
ATOM 3135 O O . GLU A 1 408 ? -1.988 -10.919 10.367 1.00 91.94 408 GLU A O 1
ATOM 3140 N N . CYS A 1 409 ? -1.895 -13.113 10.765 1.00 90.38 409 CYS A N 1
ATOM 3141 C CA . CYS A 1 409 ? -0.619 -13.066 11.468 1.00 90.38 409 CYS A CA 1
ATOM 3142 C C . CYS A 1 409 ? 0.535 -13.117 10.462 1.00 90.38 409 CYS A C 1
ATOM 3144 O O . CYS A 1 409 ? 0.745 -14.141 9.812 1.00 90.38 409 CYS A O 1
ATOM 3146 N N . MET A 1 410 ? 1.329 -12.046 10.399 1.00 85.69 410 MET A N 1
ATOM 3147 C CA . MET A 1 410 ? 2.540 -11.998 9.582 1.00 85.69 410 MET A CA 1
ATOM 3148 C C . MET A 1 410 ? 3.669 -12.755 10.279 1.00 85.69 410 MET A C 1
ATOM 3150 O O . MET A 1 410 ? 4.284 -12.250 11.223 1.00 85.69 410 MET A O 1
ATOM 3154 N N . THR A 1 411 ? 3.927 -13.979 9.825 1.00 75.25 411 THR A N 1
ATOM 3155 C CA . THR A 1 411 ? 5.047 -14.805 10.306 1.00 75.25 411 THR A CA 1
ATOM 3156 C C . THR A 1 411 ? 6.233 -14.805 9.356 1.00 75.25 411 THR A C 1
ATOM 3158 O O . THR A 1 411 ? 7.358 -14.991 9.810 1.00 75.25 411 THR A O 1
ATOM 3161 N N . ASP A 1 412 ? 5.992 -14.598 8.062 1.00 74.12 412 ASP A N 1
ATOM 3162 C CA . ASP A 1 412 ? 7.013 -14.654 7.020 1.00 74.12 412 ASP A CA 1
ATOM 3163 C C . ASP A 1 412 ? 6.705 -13.654 5.891 1.00 74.12 412 ASP A C 1
ATOM 3165 O O . ASP A 1 412 ? 5.579 -13.176 5.741 1.00 74.12 412 ASP A O 1
ATOM 3169 N N . THR A 1 413 ? 7.709 -13.336 5.080 1.00 74.00 413 THR A N 1
ATOM 3170 C CA . THR A 1 413 ? 7.592 -12.455 3.914 1.00 74.00 413 THR A CA 1
ATOM 3171 C C . THR A 1 413 ? 6.894 -13.128 2.726 1.00 74.00 413 THR A C 1
ATOM 3173 O O . THR A 1 413 ? 6.386 -12.426 1.850 1.00 74.00 413 THR A O 1
ATOM 3176 N N . HIS A 1 414 ? 6.819 -14.466 2.710 1.00 64.75 414 HIS A N 1
ATOM 3177 C CA . HIS A 1 414 ? 6.337 -15.279 1.581 1.00 64.75 414 HIS A CA 1
ATOM 3178 C C . HIS A 1 414 ? 4.830 -15.596 1.589 1.00 64.75 414 HIS A C 1
ATOM 3180 O O . HIS A 1 414 ? 4.351 -16.262 0.679 1.00 64.75 414 HIS A O 1
ATOM 3186 N N . GLY A 1 415 ? 4.065 -15.121 2.580 1.00 64.62 415 GLY A N 1
ATOM 3187 C CA . GLY A 1 415 ? 2.597 -15.222 2.554 1.00 64.62 415 GLY A CA 1
ATOM 3188 C C . GLY A 1 415 ? 1.991 -16.497 3.153 1.00 64.62 415 GLY A C 1
ATOM 3189 O O . GLY A 1 415 ? 0.784 -16.690 3.049 1.00 64.62 415 GLY A O 1
ATOM 3190 N N . ASN A 1 416 ? 2.774 -17.325 3.854 1.00 66.69 416 ASN A N 1
ATOM 3191 C CA . ASN A 1 416 ? 2.259 -18.426 4.686 1.00 66.69 416 ASN A CA 1
ATOM 3192 C C . ASN A 1 416 ? 1.670 -17.901 6.009 1.00 66.69 416 ASN A C 1
ATOM 3194 O O . ASN A 1 416 ? 2.086 -18.300 7.099 1.00 66.69 416 ASN A O 1
ATOM 3198 N N . ASN A 1 417 ? 0.750 -16.945 5.916 1.00 77.81 417 ASN A N 1
ATOM 3199 C CA . ASN A 1 417 ? 0.197 -16.256 7.070 1.00 77.81 417 ASN A CA 1
ATOM 3200 C C . ASN A 1 417 ? -0.984 -17.036 7.653 1.00 77.81 417 ASN A C 1
ATOM 3202 O O . ASN A 1 417 ? -1.801 -17.610 6.936 1.00 77.81 417 ASN A O 1
ATOM 3206 N N . GLN A 1 418 ? -1.071 -17.063 8.981 1.00 83.44 418 GLN A N 1
ATOM 3207 C CA . GLN A 1 418 ? -2.146 -17.753 9.694 1.00 83.44 418 GLN A CA 1
ATOM 3208 C C . GLN A 1 418 ? -3.264 -16.774 10.037 1.00 83.44 418 GLN A C 1
ATOM 3210 O O . GLN A 1 418 ? -3.000 -15.690 10.559 1.00 83.44 418 GLN A O 1
ATOM 3215 N N . PHE A 1 419 ? -4.512 -17.175 9.805 1.00 88.44 419 PHE A N 1
ATOM 3216 C CA . PHE A 1 419 ? -5.673 -16.396 10.222 1.00 88.44 419 PHE A CA 1
ATOM 3217 C C . PHE A 1 419 ? -6.063 -16.714 11.666 1.00 88.44 419 PHE A C 1
ATOM 3219 O O . PHE A 1 419 ? -6.032 -17.869 12.089 1.00 88.44 419 PHE A O 1
ATOM 3226 N N . VAL A 1 420 ? -6.439 -15.685 12.425 1.00 87.31 420 VAL A N 1
ATOM 3227 C CA . VAL A 1 420 ? -6.906 -15.808 13.809 1.00 87.31 420 VAL A CA 1
ATOM 3228 C C . VAL A 1 420 ? -8.198 -15.016 14.029 1.00 87.31 420 VAL A C 1
ATOM 3230 O O . VAL A 1 420 ? -8.410 -13.947 13.448 1.00 87.31 420 VAL A O 1
ATOM 3233 N N . SER A 1 421 ? -9.069 -15.549 14.888 1.00 81.69 421 SER A N 1
ATOM 3234 C CA . SER A 1 421 ? -10.441 -15.060 15.100 1.00 81.69 421 SER A CA 1
ATOM 3235 C C . SER A 1 421 ? -10.543 -13.883 16.069 1.00 81.69 421 SER A C 1
ATOM 3237 O O . SER A 1 421 ? -11.517 -13.134 16.054 1.00 81.69 421 SER A O 1
ATOM 3239 N N . GLY A 1 422 ? -9.532 -13.687 16.913 1.00 77.12 422 GLY A N 1
ATOM 3240 C CA . GLY A 1 422 ? -9.502 -12.606 17.885 1.00 77.12 422 GLY A CA 1
ATOM 3241 C C . GLY A 1 422 ? -8.437 -12.810 18.952 1.00 77.12 422 GLY A C 1
ATOM 3242 O O . GLY A 1 422 ? -7.700 -13.795 18.952 1.00 77.12 422 GLY A O 1
ATOM 3243 N N . PHE A 1 423 ? -8.372 -11.857 19.876 1.00 78.50 423 PHE A N 1
ATOM 3244 C CA . PHE A 1 423 ? -7.475 -11.906 21.027 1.00 78.50 423 PHE A CA 1
ATOM 3245 C C . PHE A 1 423 ? -8.313 -12.099 22.289 1.00 78.50 423 PHE A C 1
ATOM 3247 O O . PHE A 1 423 ? -9.119 -11.232 22.642 1.00 78.50 423 PHE A O 1
ATOM 3254 N N . THR A 1 424 ? -8.140 -13.231 22.966 1.00 62.97 424 THR A N 1
ATOM 3255 C CA . THR A 1 424 ? -8.694 -13.466 24.302 1.00 62.97 424 THR A CA 1
ATOM 3256 C C . THR A 1 424 ? -7.600 -13.219 25.342 1.00 62.97 424 THR A C 1
ATOM 3258 O O . THR A 1 424 ? -6.430 -13.540 25.135 1.00 62.97 424 THR A O 1
ATOM 3261 N N . ASP A 1 425 ? -7.957 -12.652 26.497 1.00 51.62 425 ASP A N 1
ATOM 3262 C CA . ASP A 1 425 ? -7.024 -12.531 27.632 1.00 51.62 425 ASP A CA 1
ATOM 3263 C C . ASP A 1 425 ? -6.745 -13.898 28.313 1.00 51.62 425 ASP A C 1
ATOM 3265 O O . ASP A 1 425 ? -6.009 -13.971 29.298 1.00 51.62 425 ASP A O 1
ATOM 3269 N N . GLU A 1 426 ? -7.290 -14.997 27.774 1.00 46.91 426 GLU A N 1
ATOM 3270 C CA . GLU A 1 426 ? -7.177 -16.357 28.319 1.00 46.91 426 GLU A CA 1
ATOM 3271 C C . GLU A 1 426 ? -5.933 -17.135 27.879 1.00 46.91 426 GLU A C 1
ATOM 3273 O O . GLU A 1 426 ? -5.697 -18.247 28.350 1.00 46.91 426 GLU A O 1
ATOM 3278 N N . ASP A 1 427 ? -5.021 -16.537 27.117 1.00 45.19 427 ASP A N 1
ATOM 3279 C CA . ASP A 1 427 ? -3.748 -17.193 26.810 1.00 45.19 427 ASP A CA 1
ATOM 3280 C C . ASP A 1 427 ? -2.717 -17.148 27.964 1.00 45.19 427 ASP A C 1
ATOM 3282 O O . ASP A 1 427 ? -1.500 -17.088 27.751 1.00 45.19 427 ASP A O 1
ATOM 3286 N N . LYS A 1 428 ? -3.193 -17.168 29.212 1.00 40.16 428 LYS A N 1
ATOM 3287 C CA . LYS A 1 428 ? -2.389 -17.508 30.393 1.00 40.16 428 LYS A CA 1
ATOM 3288 C C . LYS A 1 428 ? -2.472 -18.991 30.768 1.00 40.16 428 LYS A C 1
ATOM 3290 O O . LYS A 1 428 ? -1.789 -19.394 31.706 1.00 40.16 428 LYS A O 1
ATOM 3295 N N . ALA A 1 429 ? -3.233 -19.814 30.047 1.00 37.22 429 ALA A N 1
ATOM 3296 C CA . ALA A 1 429 ? -3.344 -21.239 30.348 1.00 37.22 429 ALA A CA 1
ATOM 3297 C C . ALA A 1 429 ? -3.533 -22.104 29.089 1.00 37.22 429 ALA A C 1
ATOM 3299 O O . ALA A 1 429 ? -4.591 -22.674 28.867 1.00 37.22 429 ALA A O 1
ATOM 3300 N N . ALA A 1 430 ? -2.471 -22.262 28.298 1.00 34.88 430 ALA A N 1
ATOM 3301 C CA . ALA A 1 430 ? -2.338 -23.391 27.372 1.00 34.88 430 ALA A CA 1
ATOM 3302 C C . ALA A 1 430 ? -0.917 -23.972 27.437 1.00 34.88 430 ALA A C 1
ATOM 3304 O O . ALA A 1 430 ? -0.247 -24.194 26.436 1.00 34.88 430 ALA A O 1
ATOM 3305 N N . ALA A 1 431 ? -0.445 -24.215 28.660 1.00 36.38 431 ALA A N 1
ATOM 3306 C CA . ALA A 1 431 ? 0.364 -25.397 28.907 1.00 36.38 431 ALA A CA 1
ATOM 3307 C C . ALA A 1 431 ? -0.632 -26.523 29.199 1.00 36.38 431 ALA A C 1
ATOM 3309 O O . ALA A 1 431 ? -1.008 -26.732 30.350 1.00 36.38 431 ALA A O 1
ATOM 3310 N N . THR A 1 432 ? -1.135 -27.183 28.159 1.00 33.53 432 THR A N 1
ATOM 3311 C CA . THR A 1 432 ? -1.947 -28.390 28.328 1.00 33.53 432 THR A CA 1
ATOM 3312 C C . THR A 1 432 ? -0.989 -29.563 28.543 1.00 33.53 432 THR A C 1
ATOM 3314 O O . THR A 1 432 ? -0.182 -29.850 27.657 1.00 33.53 432 THR A O 1
ATOM 3317 N N . PRO A 1 433 ? -1.023 -30.249 29.696 1.00 45.59 433 PRO A N 1
ATOM 3318 C CA . PRO A 1 433 ? -0.362 -31.529 29.847 1.00 45.59 433 PRO A CA 1
ATOM 3319 C C . PRO A 1 433 ? -1.248 -32.607 29.211 1.00 45.59 433 PRO A C 1
ATOM 3321 O O . PRO A 1 433 ? -2.385 -32.800 29.633 1.00 45.59 433 PRO A O 1
ATOM 3324 N N . GLY A 1 434 ? -0.707 -33.315 28.219 1.00 42.56 434 GLY A N 1
ATOM 3325 C CA . GLY A 1 434 ? -1.278 -34.562 27.709 1.00 42.56 434 GLY A CA 1
ATOM 3326 C C . GLY A 1 434 ? -1.866 -34.469 26.305 1.00 42.56 434 GLY A C 1
ATOM 3327 O O . GLY A 1 434 ? -3.075 -34.421 26.157 1.00 42.56 434 GLY A O 1
ATOM 3328 N N . ASN A 1 435 ? -1.005 -34.529 25.291 1.00 40.41 435 ASN A N 1
ATOM 3329 C CA . ASN A 1 435 ? -1.310 -35.207 24.033 1.00 40.41 435 ASN A CA 1
ATOM 3330 C C . ASN A 1 435 ? -0.058 -36.013 23.683 1.00 40.41 435 ASN A C 1
ATOM 3332 O O . ASN A 1 435 ? 0.999 -35.433 23.439 1.00 40.41 435 ASN A O 1
ATOM 3336 N N . ASP A 1 436 ? -0.155 -37.340 23.749 1.00 44.16 436 ASP A N 1
ATOM 3337 C CA . ASP A 1 436 ? 0.944 -38.231 23.385 1.00 44.16 436 ASP A CA 1
ATOM 3338 C C . ASP A 1 436 ? 1.327 -37.996 21.908 1.00 44.16 436 ASP A C 1
ATOM 3340 O O . ASP A 1 436 ? 0.478 -38.169 21.026 1.00 44.16 436 ASP A O 1
ATOM 3344 N N . PRO A 1 437 ? 2.589 -37.632 21.600 1.00 49.84 437 PRO A N 1
ATOM 3345 C CA . PRO A 1 437 ? 3.030 -37.308 20.239 1.00 49.84 437 PRO A CA 1
ATOM 3346 C C . PRO A 1 437 ? 2.936 -38.479 19.243 1.00 49.84 437 PRO A C 1
ATOM 3348 O O . PRO A 1 437 ? 3.024 -38.264 18.038 1.00 49.84 437 PRO A O 1
ATOM 3351 N N . ALA A 1 438 ? 2.711 -39.708 19.716 1.00 53.97 438 ALA A N 1
ATOM 3352 C CA . ALA A 1 438 ? 2.565 -40.890 18.869 1.00 53.97 438 ALA A CA 1
ATOM 3353 C C . ALA A 1 438 ? 1.221 -40.948 18.115 1.00 53.97 438 ALA A C 1
ATOM 3355 O O . ALA A 1 438 ? 1.181 -41.410 16.979 1.00 53.97 438 ALA A O 1
ATOM 3356 N N . MET A 1 439 ? 0.125 -40.460 18.711 1.00 50.25 439 MET A N 1
ATOM 3357 C CA . MET A 1 439 ? -1.213 -40.563 18.104 1.00 50.25 439 MET A CA 1
ATOM 3358 C C . MET A 1 439 ? -1.450 -39.489 17.031 1.00 50.25 439 MET A C 1
ATOM 3360 O O . MET A 1 439 ? -2.141 -39.741 16.047 1.00 50.25 439 MET A O 1
ATOM 3364 N N . LEU A 1 440 ? -0.839 -38.307 17.190 1.00 50.47 440 LEU A N 1
ATOM 3365 C CA . LEU A 1 440 ? -0.886 -37.237 16.186 1.00 50.47 440 LEU A CA 1
ATOM 3366 C C . LEU A 1 440 ? -0.098 -37.611 14.923 1.00 50.47 440 LEU A C 1
ATOM 3368 O O . LEU A 1 440 ? -0.561 -37.340 13.821 1.00 50.47 440 LEU A O 1
ATOM 3372 N N . HIS A 1 441 ? 1.049 -38.282 15.085 1.00 58.94 441 HIS A N 1
ATOM 3373 C CA . HIS A 1 441 ? 1.852 -38.761 13.960 1.00 58.94 441 HIS A CA 1
ATOM 3374 C C . HIS A 1 441 ? 1.110 -39.838 13.160 1.00 58.94 441 HIS A C 1
ATOM 3376 O O . HIS A 1 441 ? 1.065 -39.761 11.942 1.00 58.94 441 HIS A O 1
ATOM 3382 N N . GLN A 1 442 ? 0.436 -40.771 13.843 1.00 55.53 442 GLN A N 1
ATOM 3383 C CA . GLN A 1 442 ? -0.368 -41.809 13.187 1.00 55.53 442 GLN A CA 1
ATOM 3384 C C . GLN A 1 442 ? -1.538 -41.242 12.375 1.00 55.53 442 GLN A C 1
ATOM 3386 O O . GLN A 1 442 ? -1.796 -41.701 11.267 1.00 55.53 442 GLN A O 1
ATOM 3391 N N . LEU A 1 443 ? -2.229 -40.224 12.897 1.00 56.91 443 LEU A N 1
ATOM 3392 C CA . LEU A 1 443 ? -3.327 -39.578 12.174 1.00 56.91 443 LEU A CA 1
ATOM 3393 C C . LEU A 1 443 ? -2.828 -38.732 10.993 1.00 56.91 443 LEU A C 1
ATOM 3395 O O . LEU A 1 443 ? -3.499 -38.703 9.967 1.00 56.91 443 LEU A O 1
ATOM 3399 N N . GLN A 1 444 ? -1.658 -38.091 11.112 1.00 57.88 444 GLN A N 1
ATOM 3400 C CA . GLN A 1 444 ? -1.030 -37.361 10.002 1.00 57.88 444 GLN A CA 1
ATOM 3401 C C . GLN A 1 444 ? -0.514 -38.293 8.898 1.00 57.88 444 GLN A C 1
ATOM 3403 O O . GLN A 1 444 ? -0.715 -38.007 7.721 1.00 57.88 444 GLN A O 1
ATOM 3408 N N . GLU A 1 445 ? 0.085 -39.433 9.252 1.00 60.62 445 GLU A N 1
ATOM 3409 C CA . GLU A 1 445 ? 0.537 -40.435 8.277 1.00 60.62 445 GLU A CA 1
ATOM 3410 C C . GLU A 1 445 ? -0.637 -41.039 7.491 1.00 60.62 445 GLU A C 1
ATOM 3412 O O . GLU A 1 445 ? -0.541 -41.218 6.277 1.00 60.62 445 GLU A O 1
ATOM 3417 N N . GLU A 1 446 ? -1.768 -41.313 8.152 1.00 64.56 446 GLU A N 1
ATOM 3418 C CA . GLU A 1 446 ? -2.970 -41.824 7.482 1.00 64.56 446 GLU A CA 1
ATOM 3419 C C . GLU A 1 446 ? -3.606 -40.783 6.545 1.00 64.56 446 GLU A C 1
ATOM 3421 O O . GLU A 1 446 ? -4.061 -41.143 5.455 1.00 64.56 446 GLU A O 1
ATOM 3426 N N . THR A 1 447 ? -3.604 -39.494 6.914 1.00 70.00 447 THR A N 1
ATOM 3427 C CA . THR A 1 447 ? -4.097 -38.423 6.032 1.00 70.00 447 THR A CA 1
ATOM 3428 C C . THR A 1 447 ? -3.178 -38.173 4.842 1.00 70.00 447 THR A C 1
ATOM 3430 O O . THR A 1 447 ? -3.668 -38.032 3.720 1.00 70.00 447 THR A O 1
ATOM 3433 N N . ASP A 1 448 ? -1.861 -38.180 5.054 1.00 70.62 448 ASP A N 1
ATOM 3434 C CA . ASP A 1 448 ? -0.882 -37.947 3.990 1.00 70.62 448 ASP A CA 1
ATOM 3435 C C . ASP A 1 448 ? -0.867 -39.117 2.996 1.00 70.62 448 ASP A C 1
ATOM 3437 O O . ASP A 1 448 ? -0.802 -38.909 1.783 1.00 70.62 448 ASP A O 1
ATOM 3441 N N . PHE A 1 449 ? -1.030 -40.353 3.483 1.00 77.31 449 PHE A N 1
ATOM 3442 C CA . PHE A 1 449 ? -1.168 -41.534 2.630 1.00 77.31 449 PHE A CA 1
ATOM 3443 C C . PHE A 1 449 ? -2.452 -41.501 1.787 1.00 77.31 449 PHE A C 1
ATOM 3445 O O . PHE A 1 449 ? -2.424 -41.843 0.601 1.00 77.31 449 PHE A O 1
ATOM 3452 N N . ALA A 1 450 ? -3.575 -41.061 2.365 1.00 78.12 450 ALA A N 1
ATOM 3453 C CA . ALA A 1 450 ? -4.837 -40.931 1.638 1.00 78.12 450 ALA A CA 1
ATOM 3454 C C . ALA A 1 450 ? -4.760 -39.863 0.534 1.00 78.12 450 ALA A C 1
ATOM 3456 O O . ALA A 1 450 ? -5.230 -40.098 -0.582 1.00 78.12 450 ALA A O 1
ATOM 3457 N N . LEU A 1 451 ? -4.122 -38.722 0.819 1.00 83.06 451 LEU A N 1
ATOM 3458 C CA . LEU A 1 451 ? -3.933 -37.653 -0.160 1.00 83.06 451 LEU A CA 1
ATOM 3459 C C . LEU A 1 451 ? -2.981 -38.076 -1.288 1.00 83.06 451 LEU A C 1
ATOM 3461 O O . LEU A 1 451 ? -3.293 -37.870 -2.460 1.00 83.06 451 LEU A O 1
ATOM 3465 N N . ALA A 1 452 ? -1.864 -38.731 -0.956 1.00 83.12 452 ALA A N 1
ATOM 3466 C CA . ALA A 1 452 ? -0.908 -39.228 -1.946 1.00 83.12 452 ALA A CA 1
ATOM 3467 C C . ALA A 1 452 ? -1.544 -40.250 -2.904 1.00 83.12 452 ALA A C 1
ATOM 3469 O O . ALA A 1 452 ? -1.333 -40.187 -4.117 1.00 83.12 452 ALA A O 1
ATOM 3470 N N . LEU A 1 453 ? -2.377 -41.157 -2.382 1.00 89.06 453 LEU A N 1
ATOM 3471 C CA . LEU A 1 453 ? -3.102 -42.124 -3.204 1.00 89.06 453 LEU A CA 1
ATOM 3472 C C . LEU A 1 453 ? -4.117 -41.439 -4.133 1.00 89.06 453 LEU A C 1
ATOM 3474 O O . LEU A 1 453 ? -4.276 -41.850 -5.282 1.00 89.06 453 LEU A O 1
ATOM 3478 N N . GLN A 1 454 ? -4.784 -40.386 -3.656 1.00 86.06 454 GLN A N 1
ATOM 3479 C CA . GLN A 1 454 ? -5.735 -39.618 -4.456 1.00 86.06 454 GLN A CA 1
ATOM 3480 C C . GLN A 1 454 ? -5.039 -38.845 -5.587 1.00 86.06 454 GLN A C 1
ATOM 3482 O O . GLN A 1 454 ? -5.538 -38.848 -6.713 1.00 86.06 454 GLN A O 1
ATOM 3487 N N . MET A 1 455 ? -3.876 -38.243 -5.321 1.00 85.88 455 MET A N 1
ATOM 3488 C CA . MET A 1 455 ? -3.068 -37.578 -6.352 1.00 85.88 455 MET A CA 1
ATOM 3489 C C . MET A 1 455 ? -2.585 -38.572 -7.414 1.00 85.88 455 MET A C 1
ATOM 3491 O O . MET A 1 455 ? -2.754 -38.321 -8.603 1.00 85.88 455 MET A O 1
ATOM 3495 N N . GLN A 1 456 ? -2.096 -39.746 -7.003 1.00 87.88 456 GLN A N 1
ATOM 3496 C CA . GLN A 1 456 ? -1.653 -40.783 -7.938 1.00 87.88 456 GLN A CA 1
ATOM 3497 C C . GLN A 1 456 ? -2.791 -41.293 -8.839 1.00 87.88 456 GLN A C 1
ATOM 3499 O O . GLN A 1 456 ? -2.586 -41.547 -10.027 1.00 87.88 456 GLN A O 1
ATOM 3504 N N . GLN A 1 457 ? -4.000 -41.449 -8.291 1.00 85.56 457 GLN A N 1
ATOM 3505 C CA . GLN A 1 457 ? -5.171 -41.852 -9.074 1.00 85.56 457 GLN A CA 1
ATOM 3506 C C . GLN A 1 457 ? -5.608 -40.765 -10.061 1.00 85.56 457 GLN A C 1
ATOM 3508 O O . GLN A 1 457 ? -5.995 -41.093 -11.183 1.00 85.56 457 GLN A O 1
ATOM 3513 N N . ALA A 1 458 ? -5.528 -39.490 -9.672 1.00 84.31 458 ALA A N 1
ATOM 3514 C CA . ALA A 1 458 ? -5.836 -38.371 -10.558 1.00 84.31 458 ALA A CA 1
ATOM 3515 C C . ALA A 1 458 ? -4.835 -38.281 -11.725 1.00 84.31 458 ALA A C 1
ATOM 3517 O O . ALA A 1 458 ? -5.256 -38.202 -12.877 1.00 84.31 458 ALA A O 1
ATOM 3518 N N . GLU A 1 459 ? -3.533 -38.409 -11.450 1.00 86.50 459 GLU A N 1
ATOM 3519 C CA . GLU A 1 459 ? -2.487 -38.419 -12.484 1.00 86.50 459 GLU A CA 1
ATOM 3520 C C . GLU A 1 459 ? -2.648 -39.588 -13.466 1.00 86.50 459 GLU A C 1
ATOM 3522 O O . GLU A 1 459 ? -2.486 -39.416 -14.675 1.00 86.50 459 GLU A O 1
ATOM 3527 N N . GLN A 1 460 ? -3.008 -40.781 -12.975 1.00 83.88 460 GLN A N 1
ATOM 3528 C CA . GLN A 1 460 ? -3.282 -41.931 -13.844 1.00 83.88 460 GLN A CA 1
ATOM 3529 C C . GLN A 1 460 ? -4.486 -41.687 -14.754 1.00 83.88 460 GLN A C 1
ATOM 3531 O O . GLN A 1 460 ? -4.420 -41.987 -15.946 1.00 83.88 460 GLN A O 1
ATOM 3536 N N . GLN A 1 461 ? -5.568 -41.114 -14.222 1.00 84.88 461 GLN A N 1
ATOM 3537 C CA . GLN A 1 461 ? -6.743 -40.779 -15.027 1.00 84.88 461 GLN A CA 1
ATOM 3538 C C . GLN A 1 461 ? -6.421 -39.732 -16.094 1.00 84.88 461 GLN A C 1
ATOM 3540 O O . GLN A 1 461 ? -6.893 -39.845 -17.225 1.00 84.88 461 GLN A O 1
ATOM 3545 N N . GLU A 1 462 ? -5.601 -38.738 -15.764 1.00 88.94 462 GLU A N 1
ATOM 3546 C CA . GLU A 1 462 ? -5.187 -37.702 -16.707 1.00 88.94 462 GLU A CA 1
ATOM 3547 C C . GLU A 1 462 ? -4.279 -38.268 -17.811 1.00 88.94 462 GLU A C 1
ATOM 3549 O O . GLU A 1 462 ? -4.501 -38.003 -18.996 1.00 88.94 462 GLU A O 1
ATOM 3554 N N . GLN A 1 463 ? -3.329 -39.143 -17.459 1.00 86.38 463 GLN A N 1
ATOM 3555 C CA . GLN A 1 463 ? -2.501 -39.854 -18.439 1.00 86.38 463 GLN A CA 1
ATOM 3556 C C . GLN A 1 463 ? -3.327 -40.755 -19.366 1.00 86.38 463 GLN A C 1
ATOM 3558 O O . GLN A 1 463 ? -3.078 -40.778 -20.574 1.00 86.38 463 GLN A O 1
ATOM 3563 N N . GLU A 1 464 ? -4.321 -41.473 -18.838 1.00 87.00 464 GLU A N 1
ATOM 3564 C CA . GLU A 1 464 ? -5.221 -42.303 -19.647 1.00 87.00 464 GLU A CA 1
ATOM 3565 C C . GLU A 1 464 ? -6.076 -41.458 -20.599 1.00 87.00 464 GLU A C 1
ATOM 3567 O O . GLU A 1 464 ? -6.235 -41.816 -21.771 1.00 87.00 464 GLU A O 1
ATOM 3572 N N . GLN A 1 465 ? -6.584 -40.311 -20.136 1.00 89.00 465 GLN A N 1
ATOM 3573 C CA . GLN A 1 465 ? -7.333 -39.382 -20.983 1.00 89.00 465 GLN A CA 1
ATOM 3574 C C . GLN A 1 465 ? -6.465 -38.822 -22.111 1.00 89.00 465 GLN A C 1
ATOM 3576 O O . GLN A 1 465 ? -6.901 -38.808 -23.265 1.00 89.00 465 GLN A O 1
ATOM 3581 N N . LEU A 1 466 ? -5.227 -38.423 -21.811 1.00 92.00 466 LEU A N 1
ATOM 3582 C CA . LEU A 1 466 ? -4.301 -37.892 -22.808 1.00 92.00 466 LEU A CA 1
ATOM 3583 C C . LEU A 1 466 ? -3.910 -38.959 -23.843 1.00 92.00 466 LEU A C 1
ATOM 3585 O O . LEU A 1 466 ? -3.896 -38.687 -25.047 1.00 92.00 466 LEU A O 1
ATOM 3589 N N . ALA A 1 467 ? -3.657 -40.193 -23.395 1.00 92.06 467 ALA A N 1
ATOM 3590 C CA . ALA A 1 467 ? -3.367 -41.321 -24.277 1.00 92.06 467 ALA A CA 1
ATOM 3591 C C . ALA A 1 467 ? -4.546 -41.628 -25.217 1.00 92.06 467 ALA A C 1
ATOM 3593 O O . ALA A 1 467 ? -4.348 -41.777 -26.426 1.00 92.06 467 ALA A O 1
ATOM 3594 N N . ALA A 1 468 ? -5.776 -41.641 -24.692 1.00 91.94 468 ALA A N 1
ATOM 3595 C CA . ALA A 1 468 ? -6.983 -41.837 -25.493 1.00 91.94 468 ALA A CA 1
ATOM 3596 C C . ALA A 1 468 ? -7.184 -40.710 -26.524 1.00 91.94 468 ALA A C 1
ATOM 3598 O O . ALA A 1 468 ? -7.585 -40.962 -27.664 1.00 91.94 468 ALA A O 1
ATOM 3599 N N . GLN A 1 469 ? -6.871 -39.466 -26.152 1.00 90.69 469 GLN A N 1
ATOM 3600 C CA . GLN A 1 469 ? -6.988 -38.310 -27.039 1.00 90.69 469 GLN A CA 1
ATOM 3601 C C . GLN A 1 469 ? -5.965 -38.360 -28.184 1.00 90.69 469 GLN A C 1
ATOM 3603 O O . GLN A 1 469 ? -6.313 -38.101 -29.340 1.00 90.69 469 GLN A O 1
ATOM 3608 N N . LEU A 1 470 ? -4.722 -38.756 -27.888 1.00 92.25 470 LEU A N 1
ATOM 3609 C CA . LEU A 1 470 ? -3.673 -38.919 -28.894 1.00 92.25 470 LEU A CA 1
ATOM 3610 C C . LEU A 1 470 ? -4.000 -40.059 -29.868 1.00 92.25 470 LEU A C 1
ATOM 3612 O O . LEU A 1 470 ? -3.830 -39.908 -31.079 1.00 92.25 470 LEU A O 1
ATOM 3616 N N . GLU A 1 471 ? -4.515 -41.183 -29.366 1.00 91.19 471 GLU A N 1
ATOM 3617 C CA . GLU A 1 471 ? -4.926 -42.303 -30.213 1.00 91.19 471 GLU A CA 1
ATOM 3618 C C . GLU A 1 471 ? -6.084 -41.911 -31.147 1.00 91.19 471 GLU A C 1
ATOM 3620 O O . GLU A 1 471 ? -6.069 -42.257 -32.335 1.00 91.19 471 GLU A O 1
ATOM 3625 N N . ALA A 1 472 ? -7.045 -41.120 -30.654 1.00 91.19 472 ALA A N 1
ATOM 3626 C CA . ALA A 1 472 ? -8.131 -40.578 -31.467 1.00 91.19 472 ALA A CA 1
ATOM 3627 C C . ALA A 1 472 ? -7.610 -39.656 -32.585 1.00 91.19 472 ALA A C 1
ATOM 3629 O O . ALA A 1 472 ? -8.001 -39.826 -33.744 1.00 91.19 472 ALA A O 1
ATOM 3630 N N . GLN A 1 473 ? -6.676 -38.747 -32.276 1.00 89.88 473 GLN A N 1
ATOM 3631 C CA . GLN A 1 473 ? -6.053 -37.875 -33.281 1.00 89.88 473 GLN A CA 1
ATOM 3632 C C . GLN A 1 473 ? -5.282 -38.672 -34.339 1.00 89.88 473 GLN A C 1
ATOM 3634 O O . GLN A 1 473 ? -5.419 -38.417 -35.537 1.00 89.88 473 GLN A O 1
ATOM 3639 N N . GLN A 1 474 ? -4.507 -39.679 -33.929 1.00 91.56 474 GLN A N 1
ATOM 3640 C CA . GLN A 1 474 ? -3.777 -40.538 -34.865 1.00 91.56 474 GLN A CA 1
ATOM 3641 C C . GLN A 1 474 ? -4.724 -41.360 -35.748 1.00 91.56 474 GLN A C 1
ATOM 3643 O O . GLN A 1 474 ? -4.460 -41.560 -36.936 1.00 91.56 474 GLN A O 1
ATOM 3648 N N . ALA A 1 475 ? -5.838 -41.848 -35.198 1.00 91.50 475 ALA A N 1
ATOM 3649 C CA . ALA A 1 475 ? -6.850 -42.556 -35.973 1.00 91.50 475 ALA A CA 1
ATOM 3650 C C . ALA A 1 475 ? -7.517 -41.643 -37.015 1.00 91.50 475 ALA A C 1
ATOM 3652 O O . ALA A 1 475 ? -7.760 -42.085 -38.140 1.00 91.50 475 ALA A O 1
ATOM 3653 N N . GLU A 1 476 ? -7.776 -40.382 -36.672 1.00 90.81 476 GLU A N 1
ATOM 3654 C CA . GLU A 1 476 ? -8.319 -39.388 -37.599 1.00 90.81 476 GLU A CA 1
ATOM 3655 C C . GLU A 1 476 ? -7.323 -39.035 -38.711 1.00 90.81 476 GLU A C 1
ATOM 3657 O O . GLU A 1 476 ? -7.686 -39.079 -39.888 1.00 90.81 476 GLU A O 1
ATOM 3662 N N . GLN A 1 477 ? -6.050 -38.802 -38.374 1.00 88.50 477 GLN A N 1
ATOM 3663 C CA . GLN A 1 477 ? -4.997 -38.565 -39.367 1.00 88.50 477 GLN A CA 1
ATOM 3664 C C . GLN A 1 477 ? -4.869 -39.731 -40.350 1.00 88.50 477 GLN A C 1
ATOM 3666 O O . GLN A 1 477 ? -4.889 -39.517 -41.562 1.00 88.50 477 GLN A O 1
ATOM 3671 N N . ARG A 1 478 ? -4.847 -40.977 -39.853 1.00 92.00 478 ARG A N 1
ATOM 3672 C CA . ARG A 1 478 ? -4.824 -42.167 -40.717 1.00 92.00 478 ARG A CA 1
ATOM 3673 C C . ARG A 1 478 ? -6.031 -42.216 -41.655 1.00 92.00 478 ARG A C 1
ATOM 3675 O O . ARG A 1 478 ? -5.870 -42.530 -42.832 1.00 92.00 478 ARG A O 1
ATOM 3682 N N . ARG A 1 479 ? -7.234 -41.876 -41.176 1.00 91.38 479 ARG A N 1
ATOM 3683 C CA . ARG A 1 479 ? -8.440 -41.825 -42.026 1.00 91.38 479 ARG A CA 1
ATOM 3684 C C . ARG A 1 479 ? -8.313 -40.784 -43.136 1.00 91.38 479 ARG A C 1
ATOM 3686 O O . ARG A 1 479 ? -8.643 -41.090 -44.281 1.00 91.38 479 ARG A O 1
ATOM 3693 N N . LEU A 1 480 ? -7.814 -39.591 -42.815 1.00 92.25 480 LEU A N 1
ATOM 3694 C CA . LEU A 1 480 ? -7.609 -38.518 -43.792 1.00 92.25 480 LEU A CA 1
ATOM 3695 C C . LEU A 1 480 ? -6.555 -38.896 -44.840 1.00 92.25 480 LEU A C 1
ATOM 3697 O O . LEU A 1 480 ? -6.766 -38.674 -46.033 1.00 92.25 480 LEU A O 1
ATOM 3701 N N . GLU A 1 481 ? -5.453 -39.518 -44.424 1.00 90.62 481 GLU A N 1
ATOM 3702 C CA . GLU A 1 481 ? -4.416 -40.006 -45.338 1.00 90.62 481 GLU A CA 1
ATOM 3703 C C . GLU A 1 481 ? -4.940 -41.098 -46.277 1.00 90.62 481 GLU A C 1
ATOM 3705 O O . GLU A 1 481 ? -4.670 -41.068 -47.481 1.00 90.62 481 GLU A O 1
ATOM 3710 N N . GLU A 1 482 ? -5.728 -42.048 -45.763 1.00 91.19 482 GLU A N 1
ATOM 3711 C CA . GLU A 1 482 ? -6.357 -43.074 -46.595 1.00 91.19 482 GLU A CA 1
ATOM 3712 C C . GLU A 1 482 ? -7.362 -42.486 -47.584 1.00 91.19 482 GLU A C 1
ATOM 3714 O O . GLU A 1 482 ? -7.410 -42.915 -48.742 1.00 91.19 482 GLU A O 1
ATOM 3719 N N . GLU A 1 483 ? -8.147 -41.493 -47.164 1.00 91.00 483 GLU A N 1
ATOM 3720 C CA . GLU A 1 483 ? -9.073 -40.798 -48.052 1.00 91.00 483 GLU A CA 1
ATOM 3721 C C . GLU A 1 483 ? -8.318 -40.037 -49.148 1.00 91.00 483 GLU A C 1
ATOM 3723 O O . GLU A 1 483 ? -8.669 -40.132 -50.328 1.00 91.00 483 GLU A O 1
ATOM 3728 N N . HIS A 1 484 ? -7.236 -39.346 -48.789 1.00 92.12 484 HIS A N 1
ATOM 3729 C CA . HIS A 1 484 ? -6.389 -38.644 -49.745 1.00 92.12 484 HIS A CA 1
ATOM 3730 C C . HIS A 1 484 ? -5.743 -39.613 -50.747 1.00 92.12 484 HIS A C 1
ATOM 3732 O O . HIS A 1 484 ? -5.781 -39.368 -51.956 1.00 92.12 484 HIS A O 1
ATOM 3738 N N . ARG A 1 485 ? -5.237 -40.763 -50.278 1.00 92.38 485 ARG A N 1
ATOM 3739 C CA . ARG A 1 485 ? -4.697 -41.829 -51.138 1.00 92.38 485 ARG A CA 1
ATOM 3740 C C . ARG A 1 485 ? -5.752 -42.346 -52.118 1.00 92.38 485 ARG A C 1
ATOM 3742 O O . ARG A 1 485 ? -5.482 -42.426 -53.315 1.00 92.38 485 ARG A O 1
ATOM 3749 N N . ARG A 1 486 ? -6.975 -42.614 -51.644 1.00 91.19 486 ARG A N 1
ATOM 3750 C CA . ARG A 1 486 ? -8.099 -43.042 -52.498 1.00 91.19 486 ARG A CA 1
ATOM 3751 C C . ARG A 1 486 ? -8.473 -41.987 -53.540 1.00 91.19 486 ARG A C 1
ATOM 3753 O O . ARG A 1 486 ? -8.720 -42.341 -54.691 1.00 91.19 486 ARG A O 1
ATOM 3760 N N . ARG A 1 487 ? -8.488 -40.700 -53.172 1.00 89.50 487 ARG A N 1
ATOM 3761 C CA . ARG A 1 487 ? -8.754 -39.599 -54.117 1.00 89.50 487 ARG A CA 1
ATOM 3762 C C . ARG A 1 487 ? -7.686 -39.523 -55.210 1.00 89.50 487 ARG A C 1
ATOM 3764 O O . ARG A 1 487 ? -8.038 -39.401 -56.381 1.00 89.50 487 ARG A O 1
ATOM 3771 N N . GLN A 1 488 ? -6.407 -39.660 -54.858 1.00 90.19 488 GLN A N 1
ATOM 3772 C CA . GLN A 1 488 ? -5.317 -39.659 -55.840 1.00 90.19 488 GLN A CA 1
ATOM 3773 C C . GLN A 1 488 ? -5.368 -40.860 -56.793 1.00 90.19 488 GLN A C 1
ATOM 3775 O O . GLN A 1 488 ? -5.096 -40.716 -57.986 1.00 90.19 488 GLN A O 1
ATOM 3780 N N . GLU A 1 489 ? -5.696 -42.052 -56.292 1.00 90.69 489 GLU A N 1
ATOM 3781 C CA . GLU A 1 489 ? -5.862 -43.243 -57.134 1.00 90.69 489 GLU A CA 1
ATOM 3782 C C . GLU A 1 489 ? -7.049 -43.096 -58.096 1.00 90.69 489 GLU A C 1
ATOM 3784 O O . GLU A 1 489 ? -6.923 -43.424 -59.277 1.00 90.69 489 GLU A O 1
ATOM 3789 N N . ALA A 1 490 ? -8.171 -42.539 -57.626 1.00 89.81 490 ALA A N 1
ATOM 3790 C CA . ALA A 1 490 ? -9.333 -42.261 -58.466 1.00 89.81 490 ALA A CA 1
ATOM 3791 C C . ALA A 1 490 ? -9.010 -41.257 -59.587 1.00 89.81 490 ALA A C 1
ATOM 3793 O O . ALA A 1 490 ? -9.345 -41.515 -60.744 1.00 89.81 490 ALA A O 1
ATOM 3794 N N . GLN A 1 491 ? -8.295 -40.170 -59.269 1.00 89.69 491 GLN A N 1
ATOM 3795 C CA . GLN A 1 491 ? -7.847 -39.184 -60.260 1.00 89.69 491 GLN A CA 1
ATOM 3796 C C . GLN A 1 491 ? -6.938 -39.814 -61.321 1.00 89.69 491 GLN A C 1
ATOM 3798 O O . GLN A 1 491 ? -7.176 -39.640 -62.515 1.00 89.69 491 GLN A O 1
ATOM 3803 N N . ARG A 1 492 ? -5.952 -40.627 -60.913 1.00 90.06 492 ARG A N 1
ATOM 3804 C CA . ARG A 1 492 ? -5.067 -41.330 -61.859 1.00 90.06 492 ARG A CA 1
ATOM 3805 C C . ARG A 1 492 ? -5.834 -42.265 -62.795 1.00 90.06 492 ARG A C 1
ATOM 3807 O O . ARG A 1 492 ? -5.518 -42.344 -63.983 1.00 90.06 492 ARG A O 1
ATOM 3814 N N . LEU A 1 493 ? -6.840 -42.977 -62.285 1.00 90.44 493 LEU A N 1
ATOM 3815 C CA . LEU A 1 493 ? -7.669 -43.863 -63.106 1.00 90.44 493 LEU A CA 1
ATOM 3816 C C . LEU A 1 493 ? -8.506 -43.071 -64.126 1.00 90.44 493 LEU A C 1
ATOM 3818 O O . LEU A 1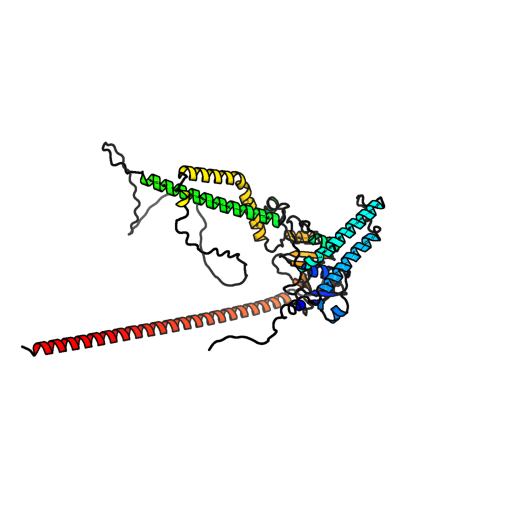 493 ? -8.683 -43.508 -65.265 1.00 90.44 493 LEU A O 1
ATOM 3822 N N . GLU A 1 494 ? -9.019 -41.908 -63.728 1.00 88.44 494 GLU A N 1
ATOM 3823 C CA . GLU A 1 494 ? -9.797 -41.025 -64.596 1.00 88.44 494 GLU A CA 1
ATOM 3824 C C . GLU A 1 494 ? -8.931 -40.412 -65.708 1.00 88.44 494 GLU A C 1
ATOM 3826 O O . GLU A 1 494 ? -9.317 -40.451 -66.880 1.00 88.44 494 GLU A O 1
ATOM 3831 N N . GLU A 1 495 ? -7.715 -39.968 -65.381 1.00 88.25 495 GLU A N 1
ATOM 3832 C CA . GLU A 1 495 ? -6.725 -39.499 -66.359 1.00 88.25 495 GLU A CA 1
ATOM 3833 C C . GLU A 1 495 ? -6.352 -40.592 -67.370 1.00 88.25 495 GLU A C 1
ATOM 3835 O O . GLU A 1 495 ? -6.330 -40.340 -68.580 1.00 88.25 495 GLU A O 1
ATOM 3840 N N . GLN A 1 496 ? -6.126 -41.828 -66.908 1.00 88.31 496 GLN A N 1
ATOM 3841 C CA . GLN A 1 496 ? -5.863 -42.968 -67.793 1.00 88.31 496 GLN A CA 1
ATOM 3842 C C . GLN A 1 496 ? -7.040 -43.246 -68.734 1.00 88.31 496 GLN A C 1
ATOM 3844 O O . GLN A 1 496 ? -6.831 -43.447 -69.934 1.00 88.31 496 GLN A O 1
ATOM 3849 N N . ARG A 1 497 ? -8.282 -43.211 -68.230 1.00 88.12 497 ARG A N 1
ATOM 3850 C CA . ARG A 1 497 ? -9.488 -43.369 -69.063 1.00 88.12 497 ARG A CA 1
ATOM 3851 C C . ARG A 1 497 ? -9.594 -42.267 -70.111 1.00 88.12 497 ARG A C 1
ATOM 3853 O O . ARG A 1 497 ? -9.873 -42.563 -71.274 1.00 88.12 497 ARG A O 1
ATOM 3860 N N . HIS A 1 498 ? -9.346 -41.016 -69.728 1.00 89.31 498 HIS A N 1
ATOM 3861 C CA . HIS A 1 498 ? -9.385 -39.887 -70.653 1.00 89.31 498 HIS A CA 1
ATOM 3862 C C . HIS A 1 498 ? -8.320 -40.024 -71.753 1.00 89.31 498 HIS A C 1
ATOM 3864 O O . HIS A 1 498 ? -8.628 -39.879 -72.939 1.00 89.31 498 HIS A O 1
ATOM 3870 N N . MET A 1 499 ? -7.090 -40.395 -71.385 1.00 86.50 499 MET A N 1
ATOM 3871 C CA . MET A 1 499 ? -6.004 -40.635 -72.339 1.00 86.50 499 MET A CA 1
ATOM 3872 C C . MET A 1 499 ? -6.344 -41.776 -73.313 1.00 86.50 499 MET A C 1
ATOM 3874 O O . MET A 1 499 ? -6.130 -41.649 -74.520 1.00 86.50 499 MET A O 1
ATOM 3878 N N . GLN A 1 500 ? -6.935 -42.868 -72.820 1.00 85.62 500 GLN A N 1
ATOM 3879 C CA . GLN A 1 500 ? -7.319 -44.016 -73.643 1.00 85.62 500 GLN A CA 1
ATOM 3880 C C . GLN A 1 500 ? -8.449 -43.669 -74.629 1.00 85.62 500 GLN A C 1
ATOM 3882 O O . GLN A 1 500 ? -8.382 -44.044 -75.802 1.00 85.62 500 GLN A O 1
ATOM 3887 N N . LEU A 1 501 ? -9.448 -42.889 -74.199 1.00 86.19 501 LEU A N 1
ATOM 3888 C CA . LEU A 1 501 ? -10.506 -42.366 -75.073 1.00 86.19 501 LEU A CA 1
ATOM 3889 C C . LEU A 1 501 ? -9.946 -41.430 -76.150 1.00 86.19 501 LEU A C 1
ATOM 3891 O O . LEU A 1 501 ? -10.359 -41.492 -77.312 1.00 86.19 501 LEU A O 1
ATOM 3895 N N . GLN A 1 502 ? -8.984 -40.578 -75.793 1.00 84.31 502 GLN A N 1
ATOM 3896 C CA . GLN A 1 502 ? -8.332 -39.681 -76.742 1.00 84.31 502 GLN A CA 1
ATOM 3897 C C . GLN A 1 502 ? -7.509 -40.460 -77.779 1.00 84.31 502 GLN A C 1
ATOM 3899 O O . GLN A 1 502 ? -7.592 -40.158 -78.972 1.00 84.31 502 GLN A O 1
ATOM 3904 N N . ALA A 1 503 ? -6.792 -41.506 -77.357 1.00 82.56 503 ALA A N 1
ATOM 3905 C CA . ALA A 1 503 ? -6.073 -42.411 -78.251 1.00 82.56 503 ALA A CA 1
ATOM 3906 C C . ALA A 1 503 ? -7.024 -43.149 -79.211 1.00 82.56 503 ALA A C 1
ATOM 3908 O O . ALA A 1 503 ? -6.787 -43.152 -80.418 1.00 82.56 503 ALA A O 1
ATOM 3909 N N . GLN A 1 504 ? -8.149 -43.685 -78.718 1.00 82.31 504 GLN A N 1
ATOM 3910 C CA . GLN A 1 504 ? -9.175 -44.311 -79.565 1.00 82.31 504 GLN A CA 1
ATOM 3911 C C . GLN A 1 504 ? -9.776 -43.322 -80.573 1.00 82.31 504 GLN A C 1
ATOM 3913 O O . GLN A 1 504 ? -9.958 -43.652 -81.746 1.00 82.31 504 GLN A O 1
ATOM 3918 N N . ARG A 1 505 ? -10.043 -42.079 -80.151 1.00 79.69 505 ARG A N 1
ATOM 3919 C CA . ARG A 1 505 ? -10.557 -41.024 -81.036 1.00 79.69 505 ARG A CA 1
ATOM 3920 C C . ARG A 1 505 ? -9.542 -40.631 -82.111 1.00 79.69 505 ARG A C 1
ATOM 3922 O O . ARG A 1 505 ? -9.945 -40.348 -83.240 1.00 79.69 505 ARG A O 1
ATOM 3929 N N . ASN A 1 506 ? -8.253 -40.610 -81.783 1.00 78.75 506 ASN A N 1
ATOM 3930 C CA . ASN A 1 506 ? -7.187 -40.339 -82.746 1.00 78.75 506 ASN A CA 1
ATOM 3931 C C . ASN A 1 506 ? -7.014 -41.505 -83.735 1.00 78.75 506 ASN A C 1
ATOM 3933 O O . ASN A 1 506 ? -7.011 -41.261 -84.940 1.00 78.75 506 ASN A O 1
ATOM 3937 N N . ALA A 1 507 ? -7.024 -42.757 -83.266 1.00 76.69 507 ALA A N 1
ATOM 3938 C CA . ALA A 1 507 ? -6.996 -43.943 -84.127 1.00 76.69 507 ALA A CA 1
ATOM 3939 C C . ALA A 1 507 ? -8.207 -44.006 -85.083 1.00 76.69 507 ALA A C 1
ATOM 3941 O O . ALA A 1 507 ? -8.067 -44.300 -86.271 1.00 76.69 507 ALA A O 1
ATOM 3942 N N . ALA A 1 508 ? -9.406 -43.639 -84.611 1.00 73.50 508 ALA A N 1
ATOM 3943 C CA . ALA A 1 508 ? -10.601 -43.547 -85.453 1.00 73.50 508 ALA A CA 1
ATOM 3944 C C . ALA A 1 508 ? -10.505 -42.437 -86.521 1.00 73.50 508 ALA A C 1
ATOM 3946 O O . ALA A 1 508 ? -11.078 -42.566 -87.605 1.00 73.50 508 ALA A O 1
ATOM 3947 N N . LYS A 1 509 ? -9.784 -41.340 -86.242 1.00 70.56 509 LYS A N 1
ATOM 3948 C CA . LYS A 1 509 ? -9.503 -40.288 -87.235 1.00 70.56 509 LYS A CA 1
ATOM 3949 C C . LYS A 1 509 ? -8.483 -40.750 -88.280 1.00 70.56 509 LYS A C 1
ATOM 3951 O O . LYS A 1 509 ? -8.663 -40.435 -89.453 1.00 70.56 509 LYS A O 1
ATOM 3956 N N . GLU A 1 510 ? -7.462 -41.511 -87.890 1.00 66.94 510 GLU A N 1
ATOM 3957 C CA . GLU A 1 510 ? -6.479 -42.077 -88.826 1.00 66.94 510 GLU A CA 1
ATOM 3958 C C . GLU A 1 510 ? -7.084 -43.157 -89.733 1.00 66.94 510 GLU A C 1
ATOM 3960 O O . GLU A 1 510 ? -6.860 -43.132 -90.943 1.00 66.94 510 GLU A O 1
ATOM 3965 N N . SER A 1 511 ? -7.949 -44.028 -89.202 1.00 61.41 511 SER A N 1
ATOM 3966 C CA . SER A 1 511 ? -8.683 -45.023 -90.002 1.00 61.41 511 SER A CA 1
ATOM 3967 C C . SER A 1 511 ? -9.574 -44.376 -91.078 1.00 61.41 511 SER A C 1
ATOM 3969 O O . SER A 1 511 ? -9.586 -44.817 -92.229 1.00 61.41 511 SER A O 1
ATOM 3971 N N . LYS A 1 512 ? -10.242 -43.256 -90.757 1.00 60.56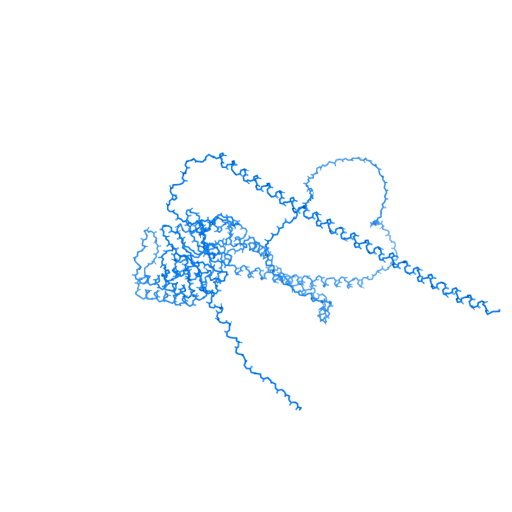 512 LYS A N 1
ATOM 3972 C CA . LYS A 1 512 ? -11.022 -42.473 -91.736 1.00 60.56 512 LYS A CA 1
ATOM 3973 C C . LYS A 1 512 ? -10.157 -41.792 -92.801 1.00 60.56 512 LYS A C 1
ATOM 3975 O O . LYS A 1 512 ? -10.640 -41.560 -93.904 1.00 60.56 512 LYS A O 1
ATOM 3980 N N . LYS A 1 513 ? -8.890 -41.498 -92.499 1.00 58.59 513 LYS A N 1
ATOM 3981 C CA . LYS A 1 513 ? -7.931 -40.911 -93.447 1.00 58.59 513 LYS A CA 1
ATOM 3982 C C . LYS A 1 513 ? -7.384 -41.948 -94.438 1.00 58.59 513 LYS A C 1
ATOM 3984 O O . LYS A 1 513 ? -7.073 -41.590 -95.563 1.00 58.59 513 LYS A O 1
ATOM 3989 N N . CYS A 1 514 ? -7.325 -43.223 -94.048 1.00 53.56 514 CYS A N 1
ATOM 3990 C CA . CYS A 1 514 ? -6.860 -44.327 -94.899 1.00 53.56 514 CYS A CA 1
ATOM 3991 C C . CYS A 1 514 ? -7.958 -44.908 -95.821 1.00 53.56 514 CYS A C 1
ATOM 3993 O O . CYS A 1 514 ? -7.656 -45.666 -96.731 1.00 53.56 514 CYS A O 1
ATOM 3995 N N . THR A 1 515 ? -9.230 -44.526 -95.632 1.00 52.72 515 THR A N 1
ATOM 3996 C CA . THR A 1 515 ? -10.353 -44.926 -96.517 1.00 52.72 515 THR A CA 1
ATOM 3997 C C . THR A 1 515 ? -10.511 -43.992 -97.734 1.00 52.72 515 THR A C 1
ATOM 3999 O O . THR A 1 515 ? -11.362 -44.215 -98.588 1.00 52.72 515 THR A O 1
ATOM 4002 N N . ILE A 1 516 ? -9.689 -42.940 -97.831 1.00 50.91 516 ILE A N 1
ATOM 4003 C CA . ILE A 1 516 ? -9.618 -42.031 -98.982 1.00 50.91 516 ILE A CA 1
ATOM 4004 C C . ILE A 1 516 ? -8.213 -42.155 -99.589 1.00 50.91 516 ILE A C 1
ATOM 4006 O O . ILE A 1 516 ? -7.372 -41.281 -99.393 1.00 50.91 516 ILE A O 1
ATOM 4010 N N . MET A 1 517 ? -7.940 -43.267 -100.269 1.00 38.72 517 MET A N 1
ATOM 4011 C CA . MET A 1 517 ? -6.894 -43.388 -101.292 1.00 38.72 517 MET A CA 1
ATOM 4012 C C . MET A 1 517 ? -7.318 -44.401 -102.342 1.00 38.72 517 MET A C 1
ATOM 4014 O O . MET A 1 517 ? -7.867 -45.453 -101.943 1.00 38.72 517 MET A O 1
#